Protein AF-A0A353M1A0-F1 (afdb_monomer_lite)

pLDDT: mean 77.19, std 12.09, range [38.5, 93.25]

Foldseek 3Di:
DDFFKWKWAQFQPVCVVVLQVVLCPDPFFDHWDDDPRMIITTGNDLVCNVVSLVVSVVQLQLKKKKKKFDFPPDDDPLVVLLVLLVVLQCPDDPSVVKDKDFPDDPVVQVVVVVVLVVLVVVLVVLVVQFKKKKFQFDPPADDDQQFWKAWPVRWIWGWHDDDPRITTTATQDDFDDLDLDWDKTWIFGDPDVPDGHHTTGIMTIHGVLSNLLVVLVVVLVVLVVLLVVLVVLLVVLVVVVVVLVVVVVVVVVVVVVVVVVVVVVVVVVVDDDDPPVVVVCVVCCVPVVCVVCVVPPPPDDDDDPPVVVPDDSVVVVVVSVVSNVVSVVSVVPPSVVVSVVSVVVSVPPDPAGSSRSNVSSVVSVCVNVRVPDTHDMIMMMIRRDDDDQVVSQVSSCVSVVPVRIHMDMDGSIDIDRDPVSVVVVVVVLVVLVVLLVVLLVVLLVQCLQPPLLVLLVVVVVVVPDDDDDDPVVVVVDVSLVVLLQVLLVSSLVSCVVSVRDNPPCDNVNSSVVSSVSSSVSSVCSCVSDNADPVQLVVCVVVVHDPVLCVLPRSQDCPTDHPVNVVSVVPDPD

Radius of gyration: 56.57 Å; chains: 1; bounding box: 126×67×177 Å

Structure (mmCIF, N/CA/C/O backbone):
data_AF-A0A353M1A0-F1
#
_entry.id   AF-A0A353M1A0-F1
#
loop_
_atom_site.group_PDB
_atom_site.id
_atom_site.type_symbol
_atom_site.label_atom_id
_atom_site.label_alt_id
_atom_site.label_comp_id
_atom_site.label_asym_id
_atom_site.label_entity_id
_atom_site.label_seq_id
_atom_site.pdbx_PDB_ins_code
_atom_site.Cartn_x
_atom_site.Cartn_y
_atom_site.Cartn_z
_atom_site.occupancy
_atom_site.B_iso_or_equiv
_atom_site.auth_seq_id
_atom_site.auth_comp_id
_atom_site.auth_asym_id
_atom_site.auth_atom_id
_atom_site.pdbx_PDB_model_num
ATOM 1 N N . MET A 1 1 ? 34.782 -4.642 -14.345 1.00 49.91 1 MET A N 1
ATOM 2 C CA . MET A 1 1 ? 33.938 -4.134 -15.448 1.00 49.91 1 MET A CA 1
ATOM 3 C C . MET A 1 1 ? 32.559 -4.703 -15.188 1.00 49.91 1 MET A C 1
ATOM 5 O O . MET A 1 1 ? 32.492 -5.899 -14.950 1.00 49.91 1 MET A O 1
ATOM 9 N N . VAL A 1 2 ? 31.526 -3.867 -15.071 1.00 56.06 2 VAL A N 1
ATOM 10 C CA . VAL A 1 2 ? 30.146 -4.353 -14.893 1.00 56.06 2 VAL A CA 1
ATOM 11 C C . VAL A 1 2 ? 29.643 -4.763 -16.269 1.00 56.06 2 VAL A C 1
ATOM 13 O O . VAL A 1 2 ? 29.896 -4.053 -17.241 1.00 56.06 2 VAL A O 1
ATOM 16 N N . GLU A 1 3 ? 29.033 -5.935 -16.363 1.00 68.94 3 GLU A N 1
ATOM 17 C CA . GLU A 1 3 ? 28.547 -6.470 -17.631 1.00 68.94 3 GLU A CA 1
ATOM 18 C C . GLU A 1 3 ? 27.252 -5.737 -18.027 1.00 68.94 3 GLU A C 1
ATOM 20 O O . GLU A 1 3 ? 26.422 -5.471 -17.155 1.00 68.94 3 GLU A O 1
ATOM 25 N N . PRO A 1 4 ? 27.089 -5.335 -19.300 1.00 78.75 4 PRO A N 1
ATOM 26 C CA . PRO A 1 4 ? 25.880 -4.656 -19.752 1.00 78.75 4 PRO A CA 1
ATOM 27 C C . PRO A 1 4 ? 24.677 -5.594 -19.614 1.00 78.75 4 PRO A C 1
ATOM 29 O O . PRO A 1 4 ? 24.791 -6.780 -19.918 1.00 78.75 4 PRO A O 1
ATOM 32 N N . SER A 1 5 ? 23.534 -5.081 -19.154 1.00 83.62 5 SER A N 1
ATOM 33 C CA . SER A 1 5 ? 22.357 -5.912 -18.887 1.00 83.62 5 SER A CA 1
ATOM 34 C C . SER A 1 5 ? 21.038 -5.243 -19.274 1.00 83.62 5 SER A C 1
ATOM 36 O O . SER A 1 5 ? 20.945 -4.015 -19.341 1.00 83.62 5 SER A O 1
ATOM 38 N N . VAL A 1 6 ? 20.027 -6.070 -19.535 1.00 86.50 6 VAL A N 1
ATOM 39 C CA . VAL A 1 6 ? 18.638 -5.683 -19.795 1.00 86.50 6 VAL A CA 1
ATOM 40 C C . VAL A 1 6 ? 17.769 -6.273 -18.688 1.00 86.50 6 VAL A C 1
ATOM 42 O O . VAL A 1 6 ? 17.839 -7.470 -18.410 1.00 86.50 6 VAL A O 1
ATOM 45 N N . LEU A 1 7 ? 16.958 -5.435 -18.041 1.00 87.56 7 LEU A N 1
ATOM 46 C CA . LEU A 1 7 ? 16.104 -5.847 -16.929 1.00 87.56 7 LEU A CA 1
ATOM 47 C C . LEU A 1 7 ? 14.665 -6.033 -17.408 1.00 87.56 7 LEU A C 1
ATOM 49 O O . LEU A 1 7 ? 14.013 -5.069 -17.814 1.00 87.56 7 LEU A O 1
ATOM 53 N N . ILE A 1 8 ? 14.144 -7.246 -17.265 1.00 89.25 8 ILE A N 1
ATOM 54 C CA . ILE A 1 8 ? 12.738 -7.574 -17.488 1.00 89.25 8 ILE A CA 1
ATOM 55 C C . ILE A 1 8 ? 12.043 -7.625 -16.131 1.00 89.25 8 ILE A C 1
ATOM 57 O O . ILE A 1 8 ? 12.383 -8.442 -15.273 1.00 89.25 8 ILE A O 1
ATOM 61 N N . ARG A 1 9 ? 11.077 -6.733 -15.927 1.00 86.38 9 ARG A N 1
ATOM 62 C CA . ARG A 1 9 ? 10.343 -6.599 -14.669 1.00 86.38 9 ARG A CA 1
ATOM 63 C C . ARG A 1 9 ? 9.032 -7.360 -14.693 1.00 86.38 9 ARG A C 1
ATOM 65 O O . ARG A 1 9 ? 8.355 -7.379 -15.720 1.00 86.38 9 ARG A O 1
ATOM 72 N N . GLY A 1 10 ? 8.658 -7.886 -13.527 1.00 82.56 10 GLY A N 1
ATOM 73 C CA . GLY A 1 10 ? 7.328 -8.454 -13.301 1.00 82.56 10 GLY A CA 1
ATOM 74 C C . GLY A 1 10 ? 7.040 -9.664 -14.185 1.00 82.56 10 GLY A C 1
ATOM 75 O O . GLY A 1 10 ? 5.944 -9.771 -14.720 1.00 82.56 10 GLY A O 1
ATOM 76 N N . VAL A 1 11 ? 8.031 -10.537 -14.372 1.00 85.81 11 VAL A N 1
ATOM 77 C CA . VAL A 1 11 ? 7.893 -11.727 -15.211 1.00 85.81 11 VAL A CA 1
ATOM 78 C C . VAL A 1 11 ? 6.953 -12.718 -14.538 1.00 85.81 11 VAL A C 1
ATOM 80 O O . VAL A 1 11 ? 7.208 -13.158 -13.412 1.00 85.81 11 VAL A O 1
ATOM 83 N N . HIS A 1 12 ? 5.883 -13.097 -15.236 1.00 84.81 12 HIS A N 1
ATOM 84 C CA . HIS A 1 12 ? 4.916 -14.048 -14.700 1.00 84.81 12 HIS A CA 1
ATOM 85 C C . HIS A 1 12 ? 5.577 -15.409 -14.386 1.00 84.81 12 HIS A C 1
ATOM 87 O O . HIS A 1 12 ? 6.318 -15.935 -15.224 1.00 84.81 12 HIS A O 1
ATOM 93 N N . PRO A 1 13 ? 5.321 -16.033 -13.217 1.00 82.56 13 PRO A N 1
ATOM 94 C CA . PRO A 1 13 ? 6.015 -17.258 -12.809 1.00 82.56 13 PRO A CA 1
ATOM 95 C C . PRO A 1 13 ? 5.879 -18.421 -13.798 1.00 82.56 13 PRO A C 1
ATOM 97 O O . PRO A 1 13 ? 6.822 -19.190 -13.963 1.00 82.56 13 PRO A O 1
ATOM 100 N N . SER A 1 14 ? 4.730 -18.529 -14.471 1.00 81.94 14 SER A N 1
ATOM 101 C CA . SER A 1 14 ? 4.386 -19.662 -15.343 1.00 81.94 14 SER A CA 1
ATOM 102 C C . SER A 1 14 ? 5.222 -19.779 -16.619 1.00 81.94 14 SER A C 1
ATOM 104 O O . SER A 1 14 ? 5.292 -20.862 -17.195 1.00 81.94 14 SER A O 1
ATOM 106 N N . VAL A 1 15 ? 5.819 -18.680 -17.078 1.00 85.25 15 VAL A N 1
ATOM 107 C CA . VAL A 1 15 ? 6.631 -18.620 -18.309 1.00 85.25 15 VAL A CA 1
ATOM 108 C C . VAL A 1 15 ? 8.088 -18.288 -18.034 1.00 85.25 15 VAL A C 1
ATOM 110 O O . VAL A 1 15 ? 8.886 -18.211 -18.956 1.00 85.25 15 VAL A O 1
ATOM 113 N N . ARG A 1 16 ? 8.447 -18.036 -16.773 1.00 87.56 16 ARG A N 1
ATOM 114 C CA . ARG A 1 16 ? 9.754 -17.484 -16.418 1.00 87.56 16 ARG A CA 1
ATOM 115 C C . ARG A 1 16 ? 10.903 -18.381 -16.870 1.00 87.56 16 ARG A C 1
ATOM 117 O O . ARG A 1 16 ? 11.903 -17.866 -17.356 1.00 87.56 16 ARG A O 1
ATOM 124 N N . ASP A 1 17 ? 10.755 -19.692 -16.704 1.00 87.06 17 ASP A N 1
ATOM 125 C CA . ASP A 1 17 ? 11.799 -20.651 -17.067 1.00 87.06 17 ASP A CA 1
ATOM 126 C C . ASP A 1 17 ? 11.888 -20.818 -18.595 1.00 87.06 17 ASP A C 1
ATOM 128 O O . ASP A 1 17 ? 12.982 -20.805 -19.143 1.00 87.06 17 ASP A O 1
ATOM 132 N N . GLU A 1 18 ? 10.747 -20.839 -19.294 1.00 86.81 18 GLU A N 1
ATOM 133 C CA . GLU A 1 18 ? 10.690 -20.883 -20.766 1.00 86.81 18 GLU A CA 1
ATOM 134 C C . GLU A 1 18 ? 11.275 -19.611 -21.402 1.00 86.81 18 GLU A C 1
ATOM 136 O O . GLU A 1 18 ? 12.078 -19.690 -22.328 1.00 86.81 18 GLU A O 1
ATOM 141 N N . LEU A 1 19 ? 10.932 -18.435 -20.864 1.00 88.81 19 LEU A N 1
ATOM 142 C CA . LEU A 1 19 ? 11.514 -17.161 -21.281 1.00 88.81 19 LEU A CA 1
ATOM 143 C C . LEU A 1 19 ? 13.014 -17.119 -21.012 1.00 88.81 19 LEU A C 1
ATOM 145 O O . LEU A 1 19 ? 13.755 -16.632 -21.854 1.00 88.81 19 LEU A O 1
ATOM 149 N N . ARG A 1 20 ? 13.481 -17.617 -19.861 1.00 89.81 20 ARG A N 1
ATOM 150 C CA . ARG A 1 20 ? 14.917 -17.675 -19.567 1.00 89.81 20 ARG A CA 1
ATOM 151 C C . ARG A 1 20 ? 15.647 -18.488 -20.635 1.00 89.81 20 ARG A C 1
ATOM 153 O O . ARG A 1 20 ? 16.623 -17.989 -21.182 1.00 89.81 20 ARG A O 1
ATOM 160 N N . ASP A 1 21 ? 15.155 -19.684 -20.939 1.00 89.94 21 ASP A N 1
ATOM 161 C CA . ASP A 1 21 ? 15.798 -20.582 -21.898 1.00 89.94 21 ASP A CA 1
ATOM 162 C C . ASP A 1 21 ? 15.797 -19.968 -23.318 1.00 89.94 21 ASP A C 1
ATOM 164 O O . ASP A 1 21 ? 16.830 -19.953 -23.981 1.00 89.94 21 ASP A O 1
ATOM 168 N N . GLN A 1 22 ? 14.692 -19.344 -23.752 1.00 88.75 22 GLN A N 1
ATOM 169 C CA . GLN A 1 22 ? 14.620 -18.634 -25.044 1.00 88.75 22 GLN A CA 1
ATOM 170 C C . GLN A 1 22 ? 15.543 -17.413 -25.120 1.00 88.75 22 GLN A C 1
ATOM 172 O O . GLN A 1 22 ? 16.134 -17.133 -26.161 1.00 88.75 22 GLN A O 1
ATOM 177 N N . LEU A 1 23 ? 15.671 -16.669 -24.022 1.00 90.81 23 LEU A N 1
ATOM 178 C CA . LEU A 1 23 ? 16.545 -15.501 -23.952 1.00 90.81 23 LEU A CA 1
ATOM 179 C C . LEU A 1 23 ? 18.028 -15.892 -23.937 1.00 90.81 23 LEU A C 1
ATOM 181 O O . LEU A 1 23 ? 18.850 -15.129 -24.439 1.00 90.81 23 LEU A O 1
ATOM 185 N N . GLU A 1 24 ? 18.382 -17.062 -23.399 1.00 90.19 24 GLU A N 1
ATOM 186 C CA . GLU A 1 24 ? 19.751 -17.596 -23.440 1.00 90.19 24 GLU A CA 1
ATOM 187 C C . GLU A 1 24 ? 20.179 -18.060 -24.842 1.00 90.19 24 GLU A C 1
ATOM 189 O O . GLU A 1 24 ? 21.373 -18.058 -25.138 1.00 90.19 24 GLU A O 1
ATOM 194 N N . GLU A 1 25 ? 19.236 -18.401 -25.726 1.00 90.50 25 GLU A N 1
ATOM 195 C CA . GLU A 1 25 ? 19.517 -18.787 -27.119 1.00 90.50 25 GLU A CA 1
ATOM 196 C C . GLU A 1 25 ? 19.836 -17.596 -28.046 1.00 90.50 25 GLU A C 1
ATOM 198 O O . GLU A 1 25 ? 20.303 -17.789 -29.174 1.00 90.50 25 GLU A O 1
ATOM 203 N N . LEU A 1 26 ? 19.615 -16.357 -27.595 1.00 88.12 26 LEU A N 1
ATOM 204 C CA . LEU A 1 26 ? 19.901 -15.155 -28.380 1.00 88.12 26 LEU A CA 1
ATOM 205 C C . LEU A 1 26 ? 21.412 -14.982 -28.619 1.00 88.12 26 LEU A C 1
ATOM 207 O O . LEU A 1 26 ? 22.223 -15.057 -27.699 1.00 88.12 26 LEU A O 1
ATOM 211 N N . ALA A 1 27 ? 21.789 -14.659 -29.863 1.00 76.88 27 ALA A N 1
ATOM 212 C CA . ALA A 1 27 ? 23.180 -14.656 -30.341 1.00 76.88 27 ALA A CA 1
ATOM 213 C C . ALA A 1 27 ? 24.133 -13.673 -29.620 1.00 76.88 27 ALA A C 1
ATOM 215 O O . ALA A 1 27 ? 25.351 -13.798 -29.754 1.00 76.88 27 ALA A O 1
ATOM 216 N N . ASP A 1 28 ? 23.597 -12.730 -28.840 1.00 84.75 28 ASP A N 1
ATOM 217 C CA . ASP A 1 28 ? 24.345 -11.690 -28.124 1.00 84.75 28 ASP A CA 1
ATOM 218 C C . ASP A 1 28 ? 24.137 -11.717 -26.595 1.00 84.75 28 ASP A C 1
ATOM 220 O O . ASP A 1 28 ? 24.644 -10.845 -25.873 1.00 84.75 28 ASP A O 1
ATOM 224 N N . VAL A 1 29 ? 23.427 -12.726 -26.080 1.00 87.56 29 VAL A N 1
ATOM 225 C CA . VAL A 1 29 ? 23.203 -12.939 -24.645 1.00 87.56 29 VAL A CA 1
ATOM 226 C C . VAL A 1 29 ? 24.269 -13.873 -24.083 1.00 87.56 29 VAL A C 1
ATOM 228 O O . VAL A 1 29 ? 24.663 -14.862 -24.694 1.00 87.56 29 VAL A O 1
ATOM 231 N N . ARG A 1 30 ? 24.792 -13.526 -22.906 1.00 86.75 30 ARG A N 1
ATOM 232 C CA . ARG A 1 30 ? 25.848 -14.280 -22.227 1.00 86.75 30 ARG A CA 1
ATOM 233 C C . ARG A 1 30 ? 25.267 -15.304 -21.250 1.00 86.75 30 ARG A C 1
ATOM 235 O O . ARG A 1 30 ? 25.748 -16.429 -21.202 1.00 86.75 30 ARG A O 1
ATOM 242 N N . PHE A 1 31 ? 24.287 -14.881 -20.455 1.00 88.56 31 PHE A N 1
ATOM 243 C CA . PHE A 1 31 ? 23.479 -15.705 -19.550 1.00 88.56 31 PHE A CA 1
ATOM 244 C C . PHE A 1 31 ? 22.303 -14.872 -19.016 1.00 88.56 31 PHE A C 1
ATOM 246 O O . PHE A 1 31 ? 22.341 -13.635 -19.064 1.00 88.56 31 PHE A O 1
ATOM 253 N N . VAL A 1 32 ? 21.275 -15.530 -18.476 1.00 90.69 32 VAL A N 1
ATOM 254 C CA . VAL A 1 32 ? 20.107 -14.866 -17.880 1.00 90.69 32 VAL A CA 1
ATOM 255 C C . VAL A 1 32 ? 19.992 -15.238 -16.402 1.00 90.69 32 VAL A C 1
ATOM 257 O O . VAL A 1 32 ? 20.025 -16.406 -16.026 1.00 90.69 32 VAL A O 1
ATOM 260 N N . VAL A 1 33 ? 19.852 -14.237 -15.531 1.00 89.25 33 VAL A N 1
ATOM 261 C CA . VAL A 1 33 ? 19.758 -14.431 -14.077 1.00 89.25 33 VAL A CA 1
ATOM 262 C C . VAL A 1 33 ? 18.359 -14.112 -13.582 1.00 89.25 33 VAL A C 1
ATOM 264 O O . VAL A 1 33 ? 17.766 -13.097 -13.943 1.00 89.25 33 VAL A O 1
ATOM 267 N N . LYS A 1 34 ? 17.850 -14.961 -12.691 1.00 88.25 34 LYS A N 1
ATOM 268 C CA . LYS A 1 34 ? 16.626 -14.697 -11.939 1.00 88.25 34 LYS A CA 1
ATOM 269 C C . LYS A 1 34 ? 16.920 -13.799 -10.739 1.00 88.25 34 LYS A C 1
ATOM 271 O O . LYS A 1 34 ? 17.730 -14.161 -9.888 1.00 88.25 34 LYS A O 1
ATOM 276 N N . ASP A 1 35 ? 16.182 -12.699 -10.633 1.00 83.06 35 ASP A N 1
ATOM 277 C CA . ASP A 1 35 ? 16.190 -11.793 -9.483 1.00 83.06 35 ASP A CA 1
ATOM 278 C C . ASP A 1 35 ? 14.755 -11.594 -8.964 1.00 83.06 35 ASP A C 1
ATOM 280 O O . ASP A 1 35 ? 14.015 -10.713 -9.403 1.00 83.06 35 ASP A O 1
ATOM 284 N N . GLY A 1 36 ? 14.311 -12.491 -8.076 1.00 84.25 36 GLY A N 1
ATOM 285 C CA . GLY A 1 36 ? 12.938 -12.501 -7.560 1.00 84.25 36 GLY A CA 1
ATOM 286 C C . GLY A 1 36 ? 11.887 -12.717 -8.660 1.00 84.25 36 GLY A C 1
ATOM 287 O O . GLY A 1 36 ? 11.790 -13.812 -9.229 1.00 84.25 36 GLY A O 1
ATOM 288 N N . VAL A 1 37 ? 11.090 -11.674 -8.927 1.00 82.44 37 VAL A N 1
ATOM 289 C CA . VAL A 1 37 ? 10.057 -11.616 -9.989 1.00 82.44 37 VAL A CA 1
ATOM 290 C C . VAL A 1 37 ? 10.635 -11.096 -11.318 1.00 82.44 37 VAL A C 1
ATOM 292 O O . VAL A 1 37 ? 9.947 -11.048 -12.331 1.00 82.44 37 VAL A O 1
ATOM 295 N N . ASN A 1 38 ? 11.906 -10.700 -11.340 1.00 87.44 38 ASN A N 1
ATOM 296 C CA . ASN A 1 38 ? 12.555 -10.106 -12.501 1.00 87.44 38 ASN A CA 1
ATOM 297 C C . ASN A 1 38 ? 13.529 -11.091 -13.163 1.00 87.44 38 ASN A C 1
ATOM 299 O O . ASN A 1 38 ? 14.049 -12.013 -12.525 1.00 87.44 38 ASN A O 1
ATOM 303 N N . LEU A 1 39 ? 13.808 -10.854 -14.443 1.00 88.81 39 LEU A N 1
ATOM 304 C CA . LEU A 1 39 ? 14.890 -11.499 -15.183 1.00 88.81 39 LEU A CA 1
ATOM 305 C C . LEU A 1 39 ? 15.912 -10.445 -15.608 1.00 88.81 39 LEU A C 1
ATOM 307 O O . LEU A 1 39 ? 15.554 -9.389 -16.128 1.00 88.81 39 LEU A O 1
ATOM 311 N N . VAL A 1 40 ? 17.187 -10.740 -15.386 1.00 89.06 40 VAL A N 1
ATOM 312 C CA . VAL A 1 40 ? 18.315 -9.903 -15.797 1.00 89.06 40 VAL A CA 1
ATOM 313 C C . VAL A 1 40 ? 19.045 -10.619 -16.921 1.00 89.06 40 VAL A C 1
ATOM 315 O O . VAL A 1 40 ? 19.671 -11.654 -16.703 1.00 89.06 40 VAL A O 1
ATOM 318 N N . VAL A 1 41 ? 18.963 -10.068 -18.126 1.00 89.19 41 VAL A N 1
ATOM 319 C CA . VAL A 1 41 ? 19.627 -10.594 -19.320 1.00 89.19 41 VAL A CA 1
ATOM 320 C C . VAL A 1 41 ? 20.985 -9.920 -19.443 1.00 89.19 41 VAL A C 1
ATOM 322 O O . VAL A 1 41 ? 21.057 -8.706 -19.629 1.00 89.19 41 VAL A O 1
ATOM 325 N N . VAL A 1 42 ? 22.071 -10.682 -19.323 1.00 88.00 42 VAL A N 1
ATOM 326 C CA . VAL A 1 42 ? 23.432 -10.145 -19.422 1.00 88.00 42 VAL A CA 1
ATOM 327 C C . VAL A 1 42 ? 23.924 -10.242 -20.861 1.00 88.00 42 VAL A C 1
ATOM 329 O O . VAL A 1 42 ? 23.885 -11.306 -21.471 1.00 88.00 42 VAL A O 1
ATOM 332 N N . VAL A 1 43 ? 24.408 -9.129 -21.407 1.00 87.25 43 VAL A N 1
ATOM 333 C CA . VAL A 1 43 ? 24.740 -8.968 -22.827 1.00 87.25 43 VAL A CA 1
ATOM 334 C C . VAL A 1 43 ? 26.253 -9.061 -23.056 1.00 87.25 43 VAL A C 1
ATOM 336 O O . VAL A 1 43 ? 27.071 -8.661 -22.223 1.00 87.25 43 VAL A O 1
ATOM 339 N N . GLY A 1 44 ? 26.655 -9.584 -24.218 1.00 80.06 44 GLY A N 1
ATOM 340 C CA . GLY A 1 44 ? 28.057 -9.734 -24.616 1.00 80.06 44 GLY A CA 1
ATOM 341 C C . GLY A 1 44 ? 28.834 -8.414 -24.696 1.00 80.06 44 GLY A C 1
ATOM 342 O O . GLY A 1 44 ? 30.004 -8.376 -24.299 1.00 80.06 44 GLY A O 1
ATOM 343 N N . GLY A 1 45 ? 28.184 -7.330 -25.135 1.00 78.12 45 GLY A N 1
ATOM 344 C CA . GLY A 1 45 ? 28.779 -6.001 -25.280 1.00 78.12 45 GLY A CA 1
ATOM 345 C C . GLY A 1 45 ? 27.755 -4.861 -25.265 1.00 78.12 45 GLY A C 1
ATOM 346 O O . GLY A 1 45 ? 26.583 -5.050 -25.569 1.00 78.12 45 GLY A O 1
ATOM 347 N N . GLU A 1 46 ? 28.212 -3.657 -24.914 1.00 72.69 46 GLU A N 1
ATOM 348 C CA . GLU A 1 46 ? 27.358 -2.465 -24.750 1.00 72.69 46 GLU A CA 1
ATOM 349 C C . GLU A 1 46 ? 26.631 -2.061 -26.040 1.00 72.69 46 GLU A C 1
ATOM 351 O O . GLU A 1 46 ? 25.492 -1.606 -25.993 1.00 72.69 46 GLU A O 1
ATOM 356 N N . ASP A 1 47 ? 27.278 -2.243 -27.193 1.00 74.56 47 ASP A N 1
ATOM 357 C CA . ASP A 1 47 ? 26.729 -1.831 -28.489 1.00 74.56 47 ASP A CA 1
ATOM 358 C C . ASP A 1 47 ? 25.548 -2.726 -28.925 1.00 74.56 47 ASP A C 1
ATOM 360 O O . ASP A 1 47 ? 24.744 -2.318 -29.763 1.00 74.56 47 ASP A O 1
ATOM 364 N N . MET A 1 48 ? 25.403 -3.906 -28.304 1.00 78.81 48 MET A N 1
ATOM 365 C CA . MET A 1 48 ? 24.339 -4.876 -28.582 1.00 78.81 48 MET A CA 1
ATOM 366 C C . MET A 1 48 ? 23.124 -4.733 -27.661 1.00 78.81 48 MET A C 1
ATOM 368 O O . MET A 1 48 ? 22.090 -5.328 -27.938 1.00 78.81 48 MET A O 1
ATOM 372 N N . VAL A 1 49 ? 23.193 -3.917 -26.600 1.00 80.44 49 VAL A N 1
ATOM 373 C CA . VAL A 1 49 ? 22.090 -3.766 -25.627 1.00 80.44 49 VAL A CA 1
ATOM 374 C C . VAL A 1 49 ? 20.791 -3.355 -26.316 1.00 80.44 49 VAL A C 1
ATOM 376 O O . VAL A 1 49 ? 19.746 -3.914 -26.028 1.00 80.44 49 VAL A O 1
ATOM 379 N N . ASN A 1 50 ? 20.843 -2.428 -27.275 1.00 80.31 50 ASN A N 1
ATOM 380 C CA . ASN A 1 50 ? 19.642 -1.990 -27.993 1.00 80.31 50 ASN A CA 1
ATOM 381 C C . ASN A 1 50 ? 19.068 -3.058 -28.933 1.00 80.31 50 ASN A C 1
ATOM 383 O O . ASN A 1 50 ? 17.867 -3.043 -29.183 1.00 80.31 50 ASN A O 1
ATOM 387 N N . ALA A 1 51 ? 19.917 -3.924 -29.493 1.00 84.12 51 ALA A N 1
ATOM 388 C CA . ALA A 1 51 ? 19.467 -5.035 -30.326 1.00 84.12 51 ALA A CA 1
ATOM 389 C C . ALA A 1 51 ? 18.793 -6.088 -29.440 1.00 84.12 51 ALA A C 1
ATOM 391 O O . ALA A 1 51 ? 17.613 -6.359 -29.622 1.00 84.12 51 ALA A O 1
ATOM 392 N N . VAL A 1 52 ? 19.479 -6.517 -28.376 1.00 86.56 52 VAL A N 1
ATOM 393 C CA . VAL A 1 52 ? 18.950 -7.483 -27.406 1.00 86.56 52 VAL A CA 1
ATOM 394 C C . VAL A 1 52 ? 17.669 -6.980 -26.739 1.00 86.56 52 VAL A C 1
ATOM 396 O O . VAL A 1 52 ? 16.733 -7.749 -26.597 1.00 86.56 52 VAL A O 1
ATOM 399 N N . THR A 1 53 ? 17.564 -5.698 -26.375 1.00 86.12 53 THR A N 1
ATOM 400 C CA . THR A 1 53 ? 16.316 -5.122 -25.837 1.00 86.12 53 THR A CA 1
ATOM 401 C C . THR A 1 53 ? 15.147 -5.300 -26.805 1.00 86.12 53 THR A C 1
ATOM 403 O O . THR A 1 53 ? 14.061 -5.665 -26.368 1.00 86.12 53 THR A O 1
ATOM 406 N N . LYS A 1 54 ? 15.356 -5.082 -28.110 1.00 86.12 54 LYS A N 1
ATOM 407 C CA . LYS A 1 54 ? 14.305 -5.278 -29.118 1.00 86.12 54 LYS A CA 1
ATOM 408 C C . LYS A 1 54 ? 13.954 -6.748 -29.299 1.00 86.12 54 LYS A C 1
ATOM 410 O O . LYS A 1 54 ? 12.775 -7.064 -29.375 1.00 86.12 54 LYS A O 1
ATOM 415 N N . ASP A 1 55 ? 14.955 -7.621 -29.318 1.00 88.25 55 ASP A N 1
ATOM 416 C CA . ASP A 1 55 ? 14.742 -9.065 -29.439 1.00 88.25 55 ASP A CA 1
ATOM 417 C C . ASP A 1 55 ? 13.967 -9.599 -28.220 1.00 88.25 55 ASP A C 1
ATOM 419 O O . ASP A 1 55 ? 13.019 -10.370 -28.355 1.00 88.25 55 ASP A O 1
ATOM 423 N N . VAL A 1 56 ? 14.303 -9.117 -27.017 1.00 88.62 56 VAL A N 1
ATOM 424 C CA . VAL A 1 56 ? 13.576 -9.406 -25.772 1.00 88.62 56 VAL A CA 1
ATOM 425 C C . VAL A 1 56 ? 12.136 -8.885 -25.846 1.00 88.62 56 VAL A C 1
ATOM 427 O O . VAL A 1 56 ? 11.213 -9.600 -25.464 1.00 88.62 56 VAL A O 1
ATOM 430 N N . GLU A 1 57 ? 11.919 -7.655 -26.323 1.00 88.38 57 GLU A N 1
ATOM 431 C CA . GLU A 1 57 ? 10.573 -7.094 -26.512 1.00 88.38 57 GLU A CA 1
ATOM 432 C C . GLU A 1 57 ? 9.745 -7.922 -27.504 1.00 88.38 57 GLU A C 1
ATOM 434 O O . GLU A 1 57 ? 8.570 -8.179 -27.245 1.00 88.38 57 GLU A O 1
ATOM 439 N N . GLU A 1 58 ? 10.346 -8.374 -28.605 1.00 87.75 58 GLU A N 1
ATOM 440 C CA . GLU A 1 58 ? 9.687 -9.209 -29.611 1.00 87.75 58 GLU A CA 1
ATOM 441 C C . GLU A 1 58 ? 9.300 -10.581 -29.047 1.00 87.75 58 GLU A C 1
ATOM 443 O O . GLU A 1 58 ? 8.180 -11.039 -29.277 1.00 87.75 58 GLU A O 1
ATOM 448 N N . ILE A 1 59 ? 10.169 -11.206 -28.244 1.00 87.88 59 ILE A N 1
ATOM 449 C CA . ILE A 1 59 ? 9.852 -12.454 -27.534 1.00 87.88 59 ILE A CA 1
ATOM 450 C C . ILE A 1 59 ? 8.703 -12.226 -26.547 1.00 87.88 59 ILE A C 1
ATOM 452 O O . ILE A 1 59 ? 7.736 -12.984 -26.544 1.00 87.88 59 ILE A O 1
ATOM 456 N N . LEU A 1 60 ? 8.755 -11.167 -25.734 1.00 87.62 60 LEU A N 1
ATOM 457 C CA . LEU A 1 60 ? 7.708 -10.881 -24.746 1.00 87.62 60 LEU A CA 1
ATOM 458 C C . LEU A 1 60 ? 6.352 -10.576 -25.390 1.00 87.62 60 LEU A C 1
ATOM 460 O O . LEU A 1 60 ? 5.328 -10.951 -24.827 1.00 87.62 60 LEU A O 1
ATOM 464 N N . GLN A 1 61 ? 6.322 -9.951 -26.571 1.00 84.50 61 GLN A N 1
ATOM 465 C CA . GLN A 1 61 ? 5.083 -9.694 -27.318 1.00 84.50 61 GLN A CA 1
ATOM 466 C C . GLN A 1 61 ? 4.364 -10.972 -27.764 1.00 84.50 61 GLN A C 1
ATOM 468 O O . GLN A 1 61 ? 3.163 -10.928 -28.034 1.00 84.50 61 GLN A O 1
ATOM 473 N N . GLN A 1 62 ? 5.065 -12.106 -27.827 1.00 85.00 62 GLN A N 1
ATOM 474 C CA . GLN A 1 62 ? 4.455 -13.394 -28.159 1.00 85.00 62 GLN A CA 1
ATOM 475 C C . GLN A 1 62 ? 3.631 -13.965 -27.005 1.00 85.00 62 GLN A C 1
ATOM 477 O O . GLN A 1 62 ? 2.796 -14.832 -27.253 1.00 85.00 62 GLN A O 1
ATOM 482 N N . TYR A 1 63 ? 3.844 -13.487 -25.773 1.00 86.06 63 TYR A N 1
ATOM 483 C CA . TYR A 1 63 ? 3.164 -13.976 -24.580 1.00 86.06 63 TYR A CA 1
ATOM 484 C C . TYR A 1 63 ? 2.238 -12.913 -23.990 1.00 86.06 63 TYR A C 1
ATOM 486 O O . TYR A 1 63 ? 2.655 -11.815 -23.617 1.00 86.06 63 TYR A O 1
ATOM 494 N N . GLN A 1 64 ? 0.971 -13.275 -23.831 1.00 85.25 64 GLN A N 1
ATOM 495 C CA . GLN A 1 64 ? -0.041 -12.442 -23.192 1.00 85.25 64 GLN A CA 1
ATOM 496 C C . GLN A 1 64 ? -0.776 -13.242 -22.122 1.00 85.25 64 GLN A C 1
ATOM 498 O O . GLN A 1 64 ? -0.978 -14.449 -22.261 1.00 85.25 64 GLN A O 1
ATOM 503 N N . ILE A 1 65 ? -1.180 -12.570 -21.049 1.00 85.69 65 ILE A N 1
ATOM 504 C CA . ILE A 1 65 ? -2.065 -13.140 -20.032 1.00 85.69 65 ILE A CA 1
ATOM 505 C C . ILE A 1 65 ? -3.450 -12.566 -20.265 1.00 85.69 65 ILE A C 1
ATOM 507 O O . ILE A 1 65 ? -3.620 -11.351 -20.348 1.00 85.69 65 ILE A O 1
ATOM 511 N N . VAL A 1 66 ? -4.429 -13.455 -20.365 1.00 86.38 66 VAL A N 1
ATOM 512 C CA . VAL A 1 66 ? -5.847 -13.119 -20.393 1.00 86.38 66 VAL A CA 1
ATOM 513 C C . VAL A 1 66 ? -6.415 -13.428 -19.020 1.00 86.38 66 VAL A C 1
ATOM 515 O O . VAL A 1 66 ? -6.460 -14.587 -18.610 1.00 86.38 66 VAL A O 1
ATOM 518 N N . GLU A 1 67 ? -6.830 -12.393 -18.301 1.00 85.19 67 GLU A N 1
ATOM 519 C CA . GLU A 1 67 ? -7.516 -12.525 -17.023 1.00 85.19 67 GLU A CA 1
ATOM 520 C C . GLU A 1 67 ? -9.026 -12.471 -17.244 1.00 85.19 67 GLU A C 1
ATOM 522 O O . GLU A 1 67 ? -9.561 -11.437 -17.635 1.00 85.19 67 GLU A O 1
ATOM 527 N N . LEU A 1 68 ? -9.715 -13.570 -16.965 1.00 84.81 68 LEU A N 1
ATOM 528 C CA . LEU A 1 68 ? -11.167 -13.630 -16.834 1.00 84.81 68 LEU A CA 1
ATOM 529 C C . LEU A 1 68 ? -11.513 -13.234 -15.402 1.00 84.81 68 LEU A C 1
ATOM 531 O O . LEU A 1 68 ? -11.066 -13.897 -14.468 1.00 84.81 68 LEU A O 1
ATOM 535 N N . ARG A 1 69 ? -12.278 -12.162 -15.218 1.00 79.44 69 ARG A N 1
ATOM 536 C CA . ARG A 1 69 ? -12.681 -11.670 -13.897 1.00 79.44 69 ARG A CA 1
ATOM 537 C C . ARG A 1 69 ? -14.171 -11.849 -13.692 1.00 79.44 69 ARG A C 1
ATOM 539 O O . ARG A 1 69 ? -14.969 -11.361 -14.495 1.00 79.44 69 ARG A O 1
ATOM 546 N N . PHE A 1 70 ? -14.521 -12.508 -12.597 1.00 76.38 70 PHE A N 1
ATOM 547 C CA . PHE A 1 70 ? -15.898 -12.743 -12.202 1.00 76.38 70 PHE A CA 1
ATOM 548 C C . PHE A 1 70 ? -16.341 -11.691 -11.174 1.00 76.38 70 PHE A C 1
ATOM 550 O O . PHE A 1 70 ? -15.538 -11.248 -10.345 1.00 76.38 70 PHE A O 1
ATOM 557 N N . PRO A 1 71 ? -17.604 -11.238 -11.231 1.00 66.81 71 PRO A N 1
ATOM 558 C CA . PRO A 1 71 ? -18.160 -10.398 -10.178 1.00 66.81 71 PRO A CA 1
ATOM 559 C C . PRO A 1 71 ? -18.259 -11.182 -8.861 1.00 66.81 71 PRO A C 1
ATOM 561 O O . PRO A 1 71 ? -18.398 -12.404 -8.855 1.00 66.81 71 PRO A O 1
ATOM 564 N N . MET A 1 72 ? -18.202 -10.469 -7.737 1.00 62.47 72 MET A N 1
ATOM 565 C CA . MET A 1 72 ? -18.324 -11.064 -6.401 1.00 62.47 72 MET A CA 1
ATOM 566 C C . MET A 1 72 ? -19.663 -11.798 -6.211 1.00 62.47 72 MET A C 1
ATOM 568 O O . MET A 1 72 ? -20.696 -11.361 -6.720 1.00 62.47 72 MET A O 1
ATOM 572 N N . GLY A 1 73 ? -19.641 -12.899 -5.451 1.00 58.19 73 GLY A N 1
ATOM 573 C CA . GLY A 1 73 ? -20.808 -13.752 -5.178 1.00 58.19 73 GLY A CA 1
ATOM 574 C C . GLY A 1 73 ? -20.989 -14.922 -6.151 1.00 58.19 73 GLY A C 1
ATOM 575 O O . GLY A 1 73 ? -21.869 -15.754 -5.944 1.00 58.19 73 GLY A O 1
ATOM 576 N N . PHE A 1 74 ? -20.152 -15.005 -7.186 1.00 62.22 74 PHE A N 1
ATOM 577 C CA . PHE A 1 74 ? -20.023 -16.183 -8.034 1.00 62.22 74 PHE A CA 1
ATOM 578 C C . PHE A 1 74 ? -18.814 -16.978 -7.551 1.00 62.22 74 PHE A C 1
ATOM 580 O O . PHE A 1 74 ? -17.682 -16.580 -7.805 1.00 62.22 74 PHE A O 1
ATOM 587 N N . GLU A 1 75 ? -19.070 -18.066 -6.832 1.00 63.88 75 GLU A N 1
ATOM 588 C CA . GLU A 1 75 ? -18.057 -19.079 -6.537 1.00 63.88 75 GLU A CA 1
ATOM 589 C C . GLU A 1 75 ? -17.876 -19.910 -7.808 1.00 63.88 75 GLU A C 1
ATOM 591 O O . GLU A 1 75 ? -18.836 -20.495 -8.328 1.00 63.88 75 GLU A O 1
ATOM 596 N N . VAL A 1 76 ? -16.676 -19.877 -8.375 1.00 70.69 76 VAL A N 1
ATOM 597 C CA . VAL A 1 76 ? -16.366 -20.520 -9.642 1.00 70.69 76 VAL A CA 1
ATOM 598 C C . VAL A 1 76 ? -15.228 -21.501 -9.411 1.00 70.69 76 VAL A C 1
ATOM 600 O O . VAL A 1 76 ? -14.175 -21.184 -8.871 1.00 70.69 76 VAL A O 1
ATOM 603 N N . ASP A 1 77 ? -15.390 -22.732 -9.889 1.00 77.81 77 ASP A N 1
ATOM 604 C CA . ASP A 1 77 ? -14.236 -23.619 -9.971 1.00 77.81 77 ASP A CA 1
ATOM 605 C C . ASP A 1 77 ? -13.271 -23.054 -11.028 1.00 77.81 77 ASP A C 1
ATOM 607 O O . ASP A 1 77 ? -13.451 -23.211 -12.241 1.00 77.81 77 ASP A O 1
ATOM 611 N N . THR A 1 78 ? -12.255 -22.331 -10.552 1.00 77.50 78 THR A N 1
ATOM 612 C CA . THR A 1 78 ? -11.248 -21.666 -11.386 1.00 77.50 78 THR A CA 1
ATOM 613 C C . THR A 1 78 ? -10.463 -22.650 -12.259 1.00 77.50 78 THR A C 1
ATOM 615 O O . THR A 1 78 ? -9.971 -22.266 -13.329 1.00 77.50 78 THR A O 1
ATOM 618 N N . GLN A 1 79 ? -10.372 -23.926 -11.862 1.00 79.19 79 GLN A N 1
ATOM 619 C CA . GLN A 1 79 ? -9.773 -24.974 -12.685 1.00 79.19 79 GLN A CA 1
ATOM 620 C C . GLN A 1 79 ? -10.733 -25.393 -13.796 1.00 79.19 79 GLN A C 1
ATOM 622 O O . GLN A 1 79 ? -10.352 -25.338 -14.968 1.00 79.19 79 GLN A O 1
ATOM 627 N N . GLU A 1 80 ? -11.982 -25.729 -13.460 1.00 82.69 80 GLU A N 1
ATOM 628 C CA . GLU A 1 80 ? -12.992 -26.165 -14.434 1.00 82.69 80 GLU A CA 1
ATOM 629 C C . GLU A 1 80 ? -13.282 -25.074 -15.478 1.00 82.69 80 GLU A C 1
ATOM 631 O O . GLU A 1 80 ? -13.318 -25.330 -16.687 1.00 82.69 80 GLU A O 1
ATOM 636 N N . VAL A 1 81 ? -13.452 -23.828 -15.034 1.00 84.06 81 VAL A N 1
ATOM 637 C CA . VAL A 1 81 ? -13.696 -22.692 -15.929 1.00 84.06 81 VAL A CA 1
ATOM 638 C C . VAL A 1 81 ? -12.463 -22.344 -16.748 1.00 84.06 81 VAL A C 1
ATOM 640 O O . VAL A 1 81 ? -12.594 -22.031 -17.934 1.00 84.06 81 VAL A O 1
ATOM 643 N N . GLY A 1 82 ? -11.265 -22.485 -16.180 1.00 83.12 82 GLY A N 1
ATOM 644 C CA . GLY A 1 82 ? -10.028 -22.383 -16.944 1.00 83.12 82 GLY A CA 1
ATOM 645 C C . GLY A 1 82 ? -9.929 -23.436 -18.050 1.00 83.12 82 GLY A C 1
ATOM 646 O O . GLY A 1 82 ? -9.578 -23.100 -19.180 1.00 83.12 82 GLY A O 1
ATOM 647 N N . GLU A 1 83 ? -10.293 -24.691 -17.783 1.00 84.38 83 GLU A N 1
ATOM 648 C CA . GLU A 1 83 ? -10.302 -25.755 -18.795 1.00 84.38 83 GLU A CA 1
ATOM 649 C C . GLU A 1 83 ? -11.341 -25.518 -19.896 1.00 84.38 83 GLU A C 1
ATOM 651 O O . GLU A 1 83 ? -11.023 -25.660 -21.083 1.00 84.38 83 GLU A O 1
ATOM 656 N N . LYS A 1 84 ? -12.557 -25.089 -19.533 1.00 84.62 84 LYS A N 1
ATOM 657 C CA . LYS A 1 84 ? -13.597 -24.701 -20.502 1.00 84.62 84 LYS A CA 1
ATOM 658 C C . LYS A 1 84 ? -13.134 -23.539 -21.376 1.00 84.62 84 LYS A C 1
ATOM 660 O O . LYS A 1 84 ? -13.252 -23.604 -22.600 1.00 84.62 84 LYS A O 1
ATOM 665 N N . ALA A 1 85 ? -12.535 -22.512 -20.778 1.00 84.38 85 ALA A N 1
ATOM 666 C CA . ALA A 1 85 ? -11.998 -21.374 -21.512 1.00 84.38 85 ALA A CA 1
ATOM 667 C C . ALA A 1 85 ? -10.861 -21.779 -22.469 1.00 84.38 85 ALA A C 1
ATOM 669 O O . ALA A 1 85 ? -10.820 -21.326 -23.616 1.00 84.38 85 ALA A O 1
ATOM 670 N N . LEU A 1 86 ? -9.982 -22.701 -22.060 1.00 83.62 86 LEU A N 1
ATOM 671 C CA . LEU A 1 86 ? -8.967 -23.280 -22.947 1.00 83.62 86 LEU A CA 1
ATOM 672 C C . LEU A 1 86 ? -9.581 -24.080 -24.102 1.00 83.62 86 LEU A C 1
ATOM 674 O O . LEU A 1 86 ? -9.080 -24.008 -25.226 1.00 83.62 86 LEU A O 1
ATOM 678 N N . ALA A 1 87 ? -10.646 -24.846 -23.855 1.00 83.38 87 ALA A N 1
ATOM 679 C CA . ALA A 1 87 ? -11.344 -25.594 -24.898 1.00 83.38 87 ALA A CA 1
ATOM 680 C C . ALA A 1 87 ? -11.960 -24.653 -25.948 1.00 83.38 87 ALA A C 1
ATOM 682 O O . ALA A 1 87 ? -11.801 -24.890 -27.148 1.00 83.38 87 ALA A O 1
ATOM 683 N N . ILE A 1 88 ? -12.561 -23.543 -25.505 1.00 82.12 88 ILE A N 1
ATOM 684 C CA . ILE A 1 88 ? -13.094 -22.487 -26.377 1.00 82.12 88 ILE A CA 1
ATOM 685 C C . ILE A 1 88 ? -11.974 -21.911 -27.256 1.00 82.12 88 ILE A C 1
ATOM 687 O O . ILE A 1 88 ? -12.107 -21.894 -28.482 1.00 82.12 88 ILE A O 1
ATOM 691 N N . LEU A 1 89 ? -10.834 -21.536 -26.661 1.00 79.44 89 LEU A N 1
ATOM 692 C CA . LEU A 1 89 ? -9.674 -21.000 -27.389 1.00 79.44 89 LEU A CA 1
ATOM 693 C C . LEU A 1 89 ? -9.106 -21.982 -28.429 1.00 79.44 89 LEU A C 1
ATOM 695 O O . LEU A 1 89 ? -8.699 -21.567 -29.515 1.00 79.44 89 LEU A O 1
ATOM 699 N N . ARG A 1 90 ? -9.106 -23.288 -28.128 1.00 77.50 90 ARG A N 1
ATOM 700 C CA . ARG A 1 90 ? -8.606 -24.347 -29.027 1.00 77.50 90 ARG A CA 1
ATOM 701 C C . ARG A 1 90 ? -9.568 -24.691 -30.167 1.00 77.50 90 ARG A C 1
ATOM 703 O O . ARG A 1 90 ? -9.114 -25.135 -31.218 1.00 77.50 90 ARG A O 1
ATOM 710 N N . SER A 1 91 ? -10.872 -24.510 -29.968 1.00 71.75 91 SER A N 1
ATOM 711 C CA . SER A 1 91 ? -11.912 -24.923 -30.923 1.00 71.75 91 SER A CA 1
ATOM 712 C C . SER A 1 91 ? -12.044 -24.019 -32.159 1.00 71.75 91 SER A C 1
ATOM 714 O O . SER A 1 91 ? -12.599 -24.442 -33.173 1.00 71.75 91 SER A O 1
ATOM 716 N N . ARG A 1 92 ? -11.529 -22.783 -32.109 1.00 67.88 92 ARG A N 1
ATOM 717 C CA . ARG A 1 92 ? -11.746 -21.781 -33.161 1.00 67.88 92 ARG A CA 1
ATOM 718 C C . ARG A 1 92 ? -10.627 -21.772 -34.210 1.00 67.88 92 ARG A C 1
ATOM 720 O O . ARG A 1 92 ? -9.455 -21.527 -33.909 1.00 67.88 92 ARG A O 1
ATOM 727 N N . GLU A 1 93 ? -11.003 -21.965 -35.476 1.00 48.38 93 GLU A N 1
ATOM 728 C CA . GLU A 1 93 ? -10.110 -21.795 -36.629 1.00 48.38 93 GLU A CA 1
ATOM 729 C C . GLU A 1 93 ? -9.607 -20.339 -36.708 1.00 48.38 93 GLU A C 1
ATOM 731 O O . GLU A 1 93 ? -10.393 -19.396 -36.763 1.00 48.38 93 GLU A O 1
ATOM 736 N N . GLY A 1 94 ? -8.282 -20.156 -36.668 1.00 53.34 94 GLY A N 1
ATOM 737 C CA . GLY A 1 94 ? -7.604 -18.849 -36.624 1.00 53.34 94 GLY A CA 1
ATOM 738 C C . GLY A 1 94 ? -6.837 -18.589 -35.320 1.00 53.34 94 GLY A C 1
ATOM 739 O O . GLY A 1 94 ? -5.773 -17.981 -35.361 1.00 53.34 94 GLY A O 1
ATOM 740 N N . LEU A 1 95 ? -7.312 -19.141 -34.197 1.00 55.53 95 LEU A N 1
ATOM 741 C CA . LEU A 1 95 ? -6.632 -19.138 -32.889 1.00 55.53 95 LEU A CA 1
ATOM 742 C C . LEU A 1 95 ? -5.863 -20.450 -32.633 1.00 55.53 95 LEU A C 1
ATOM 744 O O . LEU A 1 95 ? -4.919 -20.482 -31.850 1.00 55.53 95 LEU A O 1
ATOM 748 N N . GLY A 1 96 ? -6.184 -21.534 -33.345 1.00 48.47 96 GLY A N 1
ATOM 749 C CA . GLY A 1 96 ? -5.623 -22.881 -33.143 1.00 48.47 96 GLY A CA 1
ATOM 750 C C . GLY A 1 96 ? -4.125 -23.105 -33.432 1.00 48.47 96 GLY A C 1
ATOM 751 O O . GLY A 1 96 ? -3.707 -24.255 -33.528 1.00 48.47 96 GLY A O 1
ATOM 752 N N . ARG A 1 97 ? -3.305 -22.057 -33.597 1.00 53.47 97 ARG A N 1
ATOM 753 C CA . ARG A 1 97 ? -1.830 -22.181 -33.653 1.00 53.47 97 ARG A CA 1
ATOM 754 C C . ARG A 1 97 ? -1.119 -21.696 -32.391 1.00 53.47 97 ARG A C 1
ATOM 756 O O . ARG A 1 97 ? 0.086 -21.902 -32.288 1.00 53.47 97 ARG A O 1
ATOM 763 N N . GLY A 1 98 ? -1.840 -21.059 -31.471 1.00 62.16 98 GLY A N 1
ATOM 764 C CA . GLY A 1 98 ? -1.275 -20.605 -30.208 1.00 62.16 98 GLY A CA 1
ATOM 765 C C . GLY A 1 98 ? -1.206 -21.716 -29.164 1.00 62.16 98 GLY A C 1
ATOM 766 O O . GLY A 1 98 ? -2.059 -22.604 -29.132 1.00 62.16 98 GLY A O 1
ATOM 767 N N . ASN A 1 99 ? -0.186 -21.675 -28.310 1.00 72.94 99 ASN A N 1
ATOM 768 C CA . ASN A 1 99 ? -0.120 -22.531 -27.130 1.00 72.94 99 ASN A CA 1
ATOM 769 C C . ASN A 1 99 ? -0.898 -21.848 -25.998 1.00 72.94 99 ASN A C 1
ATOM 771 O O . ASN A 1 99 ? -0.619 -20.699 -25.654 1.00 72.94 99 ASN A O 1
ATOM 775 N N . TYR A 1 100 ? -1.882 -22.550 -25.438 1.00 83.38 100 TYR A N 1
ATOM 776 C CA . TYR A 1 100 ? -2.767 -22.021 -24.401 1.00 83.38 100 TYR A CA 1
ATOM 777 C C . TYR A 1 100 ? -2.645 -22.851 -23.131 1.00 83.38 100 TYR A C 1
ATOM 779 O O . TYR A 1 100 ? -2.830 -24.078 -23.171 1.00 83.38 100 TYR A O 1
ATOM 787 N N . ARG A 1 101 ? -2.368 -22.189 -22.005 1.00 82.69 101 ARG A N 1
ATOM 788 C CA . ARG A 1 101 ? -2.182 -22.838 -20.699 1.00 82.69 101 ARG A CA 1
ATOM 789 C C . ARG A 1 101 ? -2.950 -22.089 -19.617 1.00 82.69 101 ARG A C 1
ATOM 791 O O . ARG A 1 101 ? -2.912 -20.865 -19.576 1.00 82.69 101 ARG A O 1
ATOM 798 N N . ASN A 1 102 ? -3.616 -22.823 -18.729 1.00 84.56 102 ASN A N 1
ATOM 799 C CA . ASN A 1 102 ? -4.172 -22.242 -17.513 1.00 84.56 102 ASN A CA 1
ATOM 800 C C . ASN A 1 102 ? -3.002 -21.974 -16.559 1.00 84.56 102 ASN A C 1
ATOM 802 O O . ASN A 1 102 ? -2.207 -22.875 -16.287 1.00 84.56 102 ASN A O 1
ATOM 806 N N . VAL A 1 103 ? -2.863 -20.724 -16.131 1.00 82.38 103 VAL A N 1
ATOM 807 C CA . VAL A 1 103 ? -1.796 -20.256 -15.238 1.00 82.38 103 VAL A CA 1
ATOM 808 C C . VAL A 1 103 ? -2.366 -19.592 -13.988 1.00 82.38 103 VAL A C 1
ATOM 810 O O . VAL A 1 103 ? -1.647 -18.873 -13.303 1.00 82.38 103 VAL A O 1
ATOM 813 N N . THR A 1 104 ? -3.647 -19.838 -13.702 1.00 79.75 104 THR A N 1
ATOM 814 C CA . THR A 1 104 ? -4.340 -19.332 -12.518 1.00 79.75 104 THR A CA 1
ATOM 815 C C . THR A 1 104 ? -3.614 -19.775 -11.253 1.00 79.75 104 THR A C 1
ATOM 817 O O . THR A 1 104 ? -3.450 -20.971 -11.006 1.00 79.75 104 THR A O 1
ATOM 820 N N . SER A 1 105 ? -3.173 -18.806 -10.455 1.00 68.69 105 SER A N 1
ATOM 821 C CA . SER A 1 105 ? -2.584 -19.060 -9.142 1.00 68.69 105 SER A CA 1
ATOM 822 C C . SER A 1 105 ? -3.677 -19.393 -8.130 1.00 68.69 105 SER A C 1
ATOM 824 O O . SER A 1 105 ? -4.547 -18.561 -7.879 1.00 68.69 105 SER A O 1
ATOM 826 N N . ALA A 1 106 ? -3.594 -20.571 -7.508 1.00 60.88 106 ALA A N 1
ATOM 827 C CA . ALA A 1 106 ? -4.493 -20.969 -6.419 1.00 60.88 106 ALA A CA 1
ATOM 828 C C . ALA A 1 106 ? -4.395 -20.029 -5.197 1.00 60.88 106 ALA A C 1
ATOM 830 O O . ALA A 1 106 ? -5.396 -19.779 -4.537 1.00 60.88 106 ALA A O 1
ATOM 831 N N . GLU A 1 107 ? -3.217 -19.434 -4.964 1.00 58.69 107 GLU A N 1
ATOM 832 C CA . GLU A 1 107 ? -2.945 -18.520 -3.839 1.00 58.69 107 GLU A CA 1
ATOM 833 C C . GLU A 1 107 ? -3.878 -17.295 -3.812 1.00 58.69 107 GLU A C 1
ATOM 835 O O . GLU A 1 107 ? -4.248 -16.825 -2.745 1.00 58.69 107 GLU A O 1
ATOM 840 N N . TYR A 1 108 ? -4.321 -16.789 -4.971 1.00 63.03 108 TYR A N 1
ATOM 841 C CA . TYR A 1 108 ? -5.155 -15.581 -5.010 1.00 63.03 108 TYR A CA 1
ATOM 842 C C . TYR A 1 108 ? -6.582 -15.809 -4.490 1.00 63.03 108 TYR A C 1
ATOM 844 O O . TYR A 1 108 ? -7.162 -14.896 -3.909 1.00 63.03 108 TYR A O 1
ATOM 852 N N . GLY A 1 109 ? -7.148 -17.000 -4.717 1.00 62.19 109 GLY A N 1
ATOM 853 C CA . GLY A 1 109 ? -8.462 -17.357 -4.173 1.00 62.19 109 GLY A CA 1
ATOM 854 C C . GLY A 1 109 ? -8.406 -17.474 -2.651 1.00 62.19 109 GLY A C 1
ATOM 855 O O . GLY A 1 109 ? -9.210 -16.862 -1.955 1.00 62.19 109 GLY A O 1
ATOM 856 N N . GLU A 1 110 ? -7.376 -18.151 -2.137 1.00 65.69 110 GLU A N 1
ATOM 857 C CA . GLU A 1 110 ? -7.149 -18.309 -0.696 1.00 65.69 110 GLU A CA 1
ATOM 858 C C . GLU A 1 110 ? -6.914 -16.962 0.014 1.00 65.69 110 GLU A C 1
ATOM 860 O O . GLU A 1 110 ? -7.474 -16.719 1.085 1.00 65.69 110 GLU A O 1
ATOM 865 N N . ASP A 1 111 ? -6.134 -16.059 -0.593 1.00 67.19 111 ASP A N 1
ATOM 866 C CA . ASP A 1 111 ? -5.894 -14.711 -0.064 1.00 67.19 111 ASP A CA 1
ATOM 867 C C . ASP A 1 111 ? -7.178 -13.865 -0.032 1.00 67.19 111 ASP A C 1
ATOM 869 O O . ASP A 1 111 ? -7.409 -13.115 0.924 1.00 67.19 111 ASP A O 1
ATOM 873 N N . LEU A 1 112 ? -8.025 -13.977 -1.063 1.00 70.06 112 LEU A N 1
ATOM 874 C CA . LEU A 1 112 ? -9.310 -13.281 -1.122 1.00 70.06 112 LEU A CA 1
ATOM 875 C C . LEU A 1 112 ? -10.258 -13.801 -0.038 1.00 70.06 112 LEU A C 1
ATOM 877 O O . LEU A 1 112 ? -10.851 -12.996 0.677 1.00 70.06 112 LEU A O 1
ATOM 881 N N . ASP A 1 113 ? -10.343 -15.116 0.147 1.00 70.06 113 ASP A N 1
ATOM 882 C CA . ASP A 1 113 ? -11.163 -15.729 1.193 1.00 70.06 113 ASP A CA 1
ATOM 883 C C . ASP A 1 113 ? -10.696 -15.323 2.594 1.00 70.06 113 ASP A C 1
ATOM 885 O O . ASP A 1 113 ? -11.505 -14.942 3.447 1.00 70.06 113 ASP A O 1
ATOM 889 N N . ALA A 1 114 ? -9.381 -15.338 2.836 1.00 77.81 114 ALA A N 1
ATOM 890 C CA . ALA A 1 114 ? -8.793 -14.875 4.089 1.00 77.81 114 ALA A CA 1
ATOM 891 C C . ALA A 1 114 ? -9.090 -13.388 4.344 1.00 77.81 114 ALA A C 1
ATOM 893 O O . ALA A 1 114 ? -9.422 -12.998 5.471 1.00 77.81 114 ALA A O 1
ATOM 894 N N . PHE A 1 115 ? -9.018 -12.554 3.305 1.00 79.81 115 PHE A N 1
ATOM 895 C CA . PHE A 1 115 ? -9.362 -11.140 3.394 1.00 79.81 115 PHE A CA 1
ATOM 896 C C . PHE A 1 115 ? -10.852 -10.925 3.683 1.00 79.81 115 PHE A C 1
ATOM 898 O O . PHE A 1 115 ? -11.188 -10.187 4.608 1.00 79.81 115 PHE A O 1
ATOM 905 N N . LEU A 1 116 ? -11.750 -11.598 2.958 1.00 77.94 116 LEU A N 1
ATOM 906 C CA . LEU A 1 116 ? -13.196 -11.521 3.179 1.00 77.94 116 LEU A CA 1
ATOM 907 C C . LEU A 1 116 ? -13.568 -11.988 4.586 1.00 77.94 116 LEU A C 1
ATOM 909 O O . LEU A 1 116 ? -14.342 -11.317 5.270 1.00 77.94 116 LEU A O 1
ATOM 913 N N . LYS A 1 117 ? -12.960 -13.079 5.062 1.00 81.81 117 LYS A N 1
ATOM 914 C CA . LYS A 1 117 ? -13.109 -13.531 6.446 1.00 81.81 117 LYS A CA 1
ATOM 915 C C . LYS A 1 117 ? -12.671 -12.448 7.428 1.00 81.81 117 LYS A C 1
ATOM 917 O O . LYS A 1 117 ? -13.402 -12.146 8.361 1.00 81.81 117 LYS A O 1
ATOM 922 N N . THR A 1 118 ? -11.526 -11.814 7.186 1.00 86.38 118 THR A N 1
ATOM 923 C CA . THR A 1 118 ? -11.042 -10.706 8.024 1.00 86.38 118 THR A CA 1
ATOM 924 C C . THR A 1 118 ? -12.022 -9.530 8.024 1.00 86.38 118 THR A C 1
ATOM 926 O O . THR A 1 118 ? -12.301 -8.972 9.080 1.00 86.38 118 THR A O 1
ATOM 929 N N . LEU A 1 119 ? -12.598 -9.169 6.873 1.00 85.50 119 LEU A N 1
ATOM 930 C CA . LEU A 1 119 ? -13.625 -8.127 6.782 1.00 85.50 119 LEU A CA 1
ATOM 931 C C . LEU A 1 119 ? -14.884 -8.476 7.588 1.00 85.50 119 LEU A C 1
ATOM 933 O O . LEU A 1 119 ? -15.418 -7.607 8.274 1.00 85.50 119 LEU A O 1
ATOM 937 N N . VAL A 1 120 ? -15.346 -9.727 7.530 1.00 83.44 120 VAL A N 1
ATOM 938 C CA . VAL A 1 120 ? -16.489 -10.209 8.324 1.00 83.44 120 VAL A CA 1
ATOM 939 C C . VAL A 1 120 ? -16.190 -10.121 9.821 1.00 83.44 120 VAL A C 1
ATOM 941 O O . VAL A 1 120 ? -16.982 -9.537 10.554 1.00 83.44 120 VAL A O 1
ATOM 944 N N . GLU A 1 121 ? -15.026 -10.602 10.260 1.00 88.44 121 GLU A N 1
ATOM 945 C CA . GLU A 1 121 ? -14.608 -10.531 11.667 1.00 88.44 121 GLU A CA 1
ATOM 946 C C . GLU A 1 121 ? -14.485 -9.076 12.149 1.00 88.44 121 GLU A C 1
ATOM 948 O O . GLU A 1 121 ? -14.956 -8.732 13.230 1.00 88.44 121 GLU A O 1
ATOM 953 N N . MET A 1 122 ? -13.919 -8.181 11.330 1.00 87.81 122 MET A N 1
ATOM 954 C CA . MET A 1 122 ? -13.847 -6.753 11.659 1.00 87.81 122 MET A CA 1
ATOM 955 C C . MET A 1 122 ? -15.229 -6.101 11.729 1.00 87.81 122 MET A C 1
ATOM 957 O O . MET A 1 122 ? -15.458 -5.267 12.602 1.00 87.81 122 MET A O 1
ATOM 961 N N . ARG A 1 123 ? -16.157 -6.457 10.832 1.00 87.25 123 ARG A N 1
ATOM 962 C CA . ARG A 1 123 ? -17.542 -5.967 10.882 1.00 87.25 123 ARG A CA 1
ATOM 963 C C . ARG A 1 123 ? -18.215 -6.402 12.177 1.00 87.25 123 ARG A C 1
ATOM 965 O O . ARG A 1 123 ? -18.837 -5.572 12.832 1.00 87.25 123 ARG A O 1
ATOM 972 N N . ASP A 1 124 ? -18.096 -7.677 12.527 1.00 86.50 124 ASP A N 1
ATOM 973 C CA . ASP A 1 124 ? -18.746 -8.248 13.705 1.00 86.50 124 ASP A CA 1
ATOM 974 C C . ASP A 1 124 ? -18.152 -7.658 14.992 1.00 86.50 124 ASP A C 1
ATOM 976 O O . ASP A 1 124 ? -18.898 -7.273 15.892 1.00 86.50 124 ASP A O 1
ATOM 980 N N . PHE A 1 125 ? -16.829 -7.458 15.026 1.00 85.88 125 PHE A N 1
ATOM 981 C CA . PHE A 1 125 ? -16.146 -6.709 16.080 1.00 85.88 125 PHE A CA 1
ATOM 982 C C . PHE A 1 125 ? -16.671 -5.272 16.187 1.00 85.88 125 PHE A C 1
ATOM 984 O O . PHE A 1 125 ? -17.131 -4.856 17.242 1.00 85.88 125 PHE A O 1
ATOM 991 N N . LEU A 1 126 ? -16.672 -4.496 15.102 1.00 87.19 126 LEU A N 1
ATOM 992 C CA . LEU A 1 126 ? -17.168 -3.115 15.133 1.00 87.19 126 LEU A CA 1
ATOM 993 C C . LEU A 1 126 ? -18.644 -3.045 15.553 1.00 87.19 126 LEU A C 1
ATOM 995 O O . LEU A 1 126 ? -19.028 -2.164 16.321 1.00 87.19 126 LEU A O 1
ATOM 999 N N . SER A 1 127 ? -19.458 -4.009 15.120 1.00 85.06 127 SER A N 1
ATOM 1000 C CA . SER A 1 127 ? -20.868 -4.097 15.490 1.00 85.06 127 SER A CA 1
ATOM 1001 C C . SER A 1 127 ? -21.081 -4.397 16.975 1.00 85.06 127 SER A C 1
ATOM 1003 O O . SER A 1 127 ? -22.107 -3.982 17.509 1.00 85.06 127 SER A O 1
ATOM 1005 N N . SER A 1 128 ? -20.157 -5.089 17.654 1.00 83.00 128 SER A N 1
ATOM 1006 C CA . SER A 1 128 ? -20.269 -5.325 19.100 1.00 83.00 128 SER A CA 1
ATOM 1007 C C . SER A 1 128 ? -19.950 -4.086 19.940 1.00 83.00 128 SER A C 1
ATOM 1009 O O . SER A 1 128 ? -20.386 -4.011 21.083 1.00 83.00 128 SER A O 1
ATOM 1011 N N . TYR A 1 129 ? -19.205 -3.121 19.391 1.00 80.25 129 TYR A N 1
ATOM 1012 C CA . TYR A 1 129 ? -18.869 -1.860 20.069 1.00 80.25 129 TYR A CA 1
ATOM 1013 C C . TYR A 1 129 ? -19.785 -0.689 19.685 1.00 80.25 129 TYR A C 1
ATOM 1015 O O . TYR A 1 129 ? -19.763 0.340 20.362 1.00 80.25 129 TYR A O 1
ATOM 1023 N N . ALA A 1 130 ? -20.573 -0.824 18.616 1.00 84.38 130 ALA A N 1
ATOM 1024 C CA . ALA A 1 130 ? -21.529 0.187 18.179 1.00 84.38 130 ALA A CA 1
ATOM 1025 C C . ALA A 1 130 ? -22.678 0.366 19.187 1.00 84.38 130 ALA A C 1
ATOM 1027 O O . ALA A 1 130 ? -23.137 -0.600 19.803 1.00 84.38 130 ALA A O 1
ATOM 1028 N N . SER A 1 131 ? -23.210 1.588 19.300 1.00 86.69 131 SER A N 1
ATOM 1029 C CA . SER A 1 131 ? -24.471 1.818 20.014 1.00 86.69 131 SER A CA 1
ATOM 1030 C C . SER A 1 131 ? -25.608 0.996 19.406 1.00 86.69 131 SER A C 1
ATOM 1032 O O . SER A 1 131 ? -25.871 1.064 18.203 1.00 86.69 131 SER A O 1
ATOM 1034 N N . LYS A 1 132 ? -26.329 0.261 20.254 1.00 87.38 132 LYS A N 1
ATOM 1035 C CA . LYS A 1 132 ? -27.532 -0.476 19.868 1.00 87.38 132 LYS A CA 1
ATOM 1036 C C . LYS A 1 132 ? -28.696 0.502 19.821 1.00 87.38 132 LYS A C 1
ATOM 1038 O O . LYS A 1 132 ? -29.085 1.047 20.852 1.00 87.38 132 LYS A O 1
ATOM 1043 N N . VAL A 1 133 ? -29.248 0.714 18.628 1.00 90.12 133 VAL A N 1
ATOM 1044 C CA . VAL A 1 133 ? -30.412 1.580 18.431 1.00 90.12 133 VAL A CA 1
ATOM 1045 C C . VAL A 1 133 ? -31.645 0.725 18.177 1.00 90.12 133 VAL A C 1
ATOM 1047 O O . VAL A 1 133 ? -31.706 -0.016 17.195 1.00 90.12 133 VAL A O 1
ATOM 1050 N N . ARG A 1 134 ? -32.638 0.838 19.058 1.00 90.88 134 ARG A N 1
ATOM 1051 C CA . ARG A 1 134 ? -33.942 0.183 18.934 1.00 90.88 134 ARG A CA 1
ATOM 1052 C C . ARG A 1 134 ? -35.016 1.230 18.726 1.00 90.88 134 ARG A C 1
ATOM 1054 O O . ARG A 1 134 ? -35.125 2.182 19.484 1.00 90.88 134 ARG A O 1
ATOM 1061 N N . ILE A 1 135 ? -35.825 1.048 17.700 1.00 90.00 135 ILE A N 1
ATOM 1062 C CA . ILE A 1 135 ? -36.873 1.979 17.307 1.00 90.00 135 ILE A CA 1
ATOM 1063 C C . ILE A 1 135 ? -38.209 1.264 17.486 1.00 90.00 135 ILE A C 1
ATOM 1065 O O . ILE A 1 135 ? -38.432 0.187 16.924 1.00 90.00 135 ILE A O 1
ATOM 1069 N N . THR A 1 136 ? -39.104 1.882 18.253 1.00 88.94 136 THR A N 1
ATOM 1070 C CA . THR A 1 136 ? -40.492 1.438 18.397 1.00 88.94 136 THR A CA 1
ATOM 1071 C C . THR A 1 136 ? -41.372 2.319 17.506 1.00 88.94 136 THR A C 1
ATOM 1073 O O . THR A 1 136 ? -41.660 3.462 17.877 1.00 88.94 136 THR A O 1
ATOM 1076 N N . PRO A 1 137 ? -41.780 1.844 16.311 1.00 86.06 137 PRO A N 1
ATOM 1077 C CA . PRO A 1 137 ? -42.529 2.658 15.362 1.00 86.06 137 PRO A CA 1
ATOM 1078 C C . PRO A 1 137 ? -43.920 3.023 15.897 1.00 86.06 137 PRO A C 1
ATOM 1080 O O . PRO A 1 137 ? -44.614 2.211 16.516 1.00 86.06 137 PRO A O 1
ATOM 1083 N N . ALA A 1 138 ? -44.355 4.250 15.617 1.00 84.25 138 ALA A N 1
ATOM 1084 C CA . ALA A 1 138 ? -45.692 4.722 15.943 1.00 84.25 138 ALA A CA 1
ATOM 1085 C C . ALA A 1 138 ? -46.769 3.983 15.124 1.00 84.25 138 ALA A C 1
ATOM 1087 O O . ALA A 1 138 ? -46.526 3.457 14.035 1.00 84.25 138 ALA A O 1
ATOM 1088 N N . SER A 1 139 ? -48.002 3.955 15.641 1.00 76.94 139 SER A N 1
ATOM 1089 C CA . SER A 1 139 ? -49.120 3.247 14.999 1.00 76.94 139 SER A CA 1
ATOM 1090 C C . SER A 1 139 ? -49.359 3.739 13.564 1.00 76.94 139 SER A C 1
ATOM 1092 O O . SER A 1 139 ? -49.751 4.884 13.359 1.00 76.94 139 SER A O 1
ATOM 1094 N N . GLY A 1 140 ? -49.164 2.856 12.579 1.00 74.81 140 GLY A N 1
ATOM 1095 C CA . GLY A 1 140 ? -49.361 3.150 11.153 1.00 74.81 140 GLY A CA 1
ATOM 1096 C C . GLY A 1 140 ? -48.094 3.535 10.377 1.00 74.81 140 GLY A C 1
ATOM 1097 O O . GLY A 1 140 ? -48.181 3.707 9.163 1.00 74.81 140 GLY A O 1
ATOM 1098 N N . VAL A 1 141 ? -46.930 3.620 11.030 1.00 80.06 141 VAL A N 1
ATOM 1099 C CA . VAL A 1 141 ? -45.642 3.895 10.375 1.00 80.06 141 VAL A CA 1
ATOM 1100 C C . VAL A 1 141 ? -44.965 2.580 9.984 1.00 80.06 141 VAL A C 1
ATOM 1102 O O . VAL A 1 141 ? -44.752 1.707 10.822 1.00 80.06 141 VAL A O 1
ATOM 1105 N N . GLN A 1 142 ? -44.631 2.431 8.701 1.00 80.88 142 GLN A N 1
ATOM 1106 C CA . GLN A 1 142 ? -43.805 1.330 8.200 1.00 80.88 142 GLN A CA 1
ATOM 1107 C C . GLN A 1 142 ? -42.417 1.859 7.868 1.00 80.88 142 GLN A C 1
ATOM 1109 O O . GLN A 1 142 ? -42.292 2.840 7.135 1.00 80.88 142 GLN A O 1
ATOM 1114 N N . LEU A 1 143 ? -41.409 1.188 8.413 1.00 83.38 143 LEU A N 1
ATOM 1115 C CA . LEU A 1 143 ? -40.000 1.479 8.198 1.00 83.38 143 LEU A CA 1
ATOM 1116 C C . LEU A 1 143 ? -39.380 0.396 7.319 1.00 83.38 143 LEU A C 1
ATOM 1118 O O . LEU A 1 143 ? -39.736 -0.779 7.444 1.00 83.38 143 LEU A O 1
ATOM 1122 N N . MET A 1 144 ? -38.462 0.786 6.439 1.00 85.50 144 MET A N 1
ATOM 1123 C CA . MET A 1 144 ? -37.737 -0.140 5.566 1.00 85.50 144 MET A CA 1
ATOM 1124 C C . MET A 1 144 ? -36.238 -0.141 5.871 1.00 85.50 144 MET A C 1
ATOM 1126 O O . MET A 1 144 ? -35.671 0.867 6.281 1.00 85.50 144 MET A O 1
ATOM 1130 N N . VAL A 1 145 ? -35.580 -1.279 5.634 1.00 85.75 145 VAL A N 1
ATOM 1131 C CA . VAL A 1 145 ? -34.116 -1.379 5.728 1.00 85.75 145 VAL A CA 1
ATOM 1132 C C . VAL A 1 145 ? -33.473 -0.407 4.732 1.00 85.75 145 VAL A C 1
ATOM 1134 O O . VAL A 1 145 ? -33.876 -0.352 3.570 1.00 85.75 145 VAL A O 1
ATOM 1137 N N . GLY A 1 146 ? -32.490 0.365 5.197 1.00 81.81 146 GLY A N 1
ATOM 1138 C CA . GLY A 1 146 ? -31.822 1.430 4.445 1.00 81.81 146 GLY A CA 1
ATOM 1139 C C . GLY A 1 146 ? -32.507 2.802 4.515 1.00 81.81 146 GLY A C 1
ATOM 1140 O O . GLY A 1 146 ? -31.956 3.780 4.009 1.00 81.81 146 GLY A O 1
ATOM 1141 N N . GLU A 1 147 ? -33.685 2.913 5.138 1.00 87.06 147 GLU A N 1
ATOM 1142 C CA . GLU A 1 147 ? -34.307 4.208 5.435 1.00 87.06 147 GLU A CA 1
ATOM 1143 C C . GLU A 1 147 ? -33.529 4.932 6.548 1.00 87.06 147 GLU A C 1
ATOM 1145 O O . GLU A 1 147 ? -32.930 4.297 7.420 1.00 87.06 147 GLU A O 1
ATOM 1150 N N . ARG A 1 148 ? -33.516 6.270 6.512 1.00 89.06 148 ARG A N 1
ATOM 1151 C CA . ARG A 1 148 ? -32.814 7.109 7.492 1.00 89.06 148 ARG A CA 1
ATOM 1152 C C . ARG A 1 148 ? -33.790 7.896 8.347 1.00 89.06 148 ARG A C 1
ATOM 1154 O O . ARG A 1 148 ? -34.758 8.469 7.839 1.00 89.06 148 ARG A O 1
ATOM 1161 N N . ILE A 1 149 ? -33.486 7.967 9.633 1.00 89.56 149 ILE A N 1
ATOM 1162 C CA . ILE A 1 149 ? -34.216 8.759 10.617 1.00 89.56 149 ILE A CA 1
ATOM 1163 C C . ILE A 1 149 ? -33.270 9.752 11.290 1.00 89.56 149 ILE A C 1
ATOM 1165 O O . ILE A 1 149 ? -32.076 9.492 11.425 1.00 89.56 149 ILE A O 1
ATOM 1169 N N . VAL A 1 150 ? -33.818 10.886 11.702 1.00 89.81 150 VAL A N 1
ATOM 1170 C CA . VAL A 1 150 ? -33.129 11.946 12.439 1.00 89.81 150 VAL A CA 1
ATOM 1171 C C . VAL A 1 150 ? -33.690 12.008 13.844 1.00 89.81 150 VAL A C 1
ATOM 1173 O O . VAL A 1 150 ? -34.905 11.927 14.028 1.00 89.81 150 VAL A O 1
ATOM 1176 N N . LEU A 1 151 ? -32.814 12.175 14.820 1.00 87.44 151 LEU A N 1
ATOM 1177 C CA . LEU A 1 151 ? -33.174 12.391 16.217 1.00 87.44 151 LEU A CA 1
ATOM 1178 C C . LEU A 1 151 ? -33.019 13.872 16.588 1.00 87.44 151 LEU A C 1
ATOM 1180 O O . LEU A 1 151 ? -32.351 14.628 15.880 1.00 87.44 151 LEU A O 1
ATOM 1184 N N . ASP A 1 152 ? -33.603 14.279 17.717 1.00 77.38 152 ASP A N 1
ATOM 1185 C CA . ASP A 1 152 ? -33.604 15.673 18.196 1.00 77.38 152 ASP A CA 1
ATOM 1186 C C . ASP A 1 152 ? -32.190 16.303 18.294 1.00 77.38 152 ASP A C 1
ATOM 1188 O O . ASP A 1 152 ? -32.040 17.505 18.075 1.00 77.38 152 ASP A O 1
ATOM 1192 N N . ASP A 1 153 ? -31.144 15.498 18.519 1.00 72.12 153 ASP A N 1
ATOM 1193 C CA . ASP A 1 153 ? -29.739 15.936 18.617 1.00 72.12 153 ASP A CA 1
ATOM 1194 C C . ASP A 1 153 ? -28.969 15.910 17.275 1.00 72.12 153 ASP A C 1
ATOM 1196 O O . ASP A 1 153 ? -27.742 15.831 17.261 1.00 72.12 153 ASP A O 1
ATOM 1200 N N . GLN A 1 154 ? -29.663 15.948 16.130 1.00 78.62 154 GLN A N 1
ATOM 1201 C CA . GLN A 1 154 ? -29.069 15.842 14.779 1.00 78.62 154 GLN A CA 1
ATOM 1202 C C . GLN A 1 154 ? -28.346 14.512 14.499 1.00 78.62 154 GLN A C 1
ATOM 1204 O O . GLN A 1 154 ? -27.590 14.397 13.536 1.00 78.62 154 GLN A O 1
ATOM 1209 N N . LEU A 1 155 ? -28.602 13.485 15.309 1.00 86.62 155 LEU A N 1
ATOM 1210 C CA . LEU A 1 155 ? -28.111 12.132 15.067 1.00 86.62 155 LEU A CA 1
ATOM 1211 C C . LEU A 1 155 ? -28.889 11.509 13.914 1.00 86.62 155 LEU A C 1
ATOM 1213 O O . LEU A 1 155 ? -30.124 11.522 13.920 1.00 86.62 155 LEU A O 1
ATOM 1217 N N . ILE A 1 156 ? -28.174 10.925 12.956 1.00 88.44 156 ILE A N 1
ATOM 1218 C CA . ILE A 1 156 ? -28.786 10.193 11.848 1.00 88.44 156 ILE A CA 1
ATOM 1219 C C . ILE A 1 156 ? -28.591 8.703 12.080 1.00 88.44 156 ILE A C 1
ATOM 1221 O O . ILE A 1 156 ? -27.467 8.219 12.225 1.00 88.44 156 ILE A O 1
ATOM 1225 N N . VAL A 1 157 ? -29.702 7.974 12.073 1.00 89.31 157 VAL A N 1
ATOM 1226 C CA . VAL A 1 157 ? -29.734 6.520 12.216 1.00 89.31 157 VAL A CA 1
ATOM 1227 C C . VAL A 1 157 ? -30.233 5.912 10.914 1.00 89.31 157 VAL A C 1
ATOM 1229 O O . VAL A 1 157 ? -31.266 6.314 10.379 1.00 89.31 157 VAL A O 1
ATOM 1232 N N . GLU A 1 158 ? -29.497 4.938 10.398 1.00 89.69 158 GLU A N 1
ATOM 1233 C CA . GLU A 1 158 ? -29.890 4.125 9.250 1.00 89.69 158 GLU A CA 1
ATOM 1234 C C . GLU A 1 158 ? -30.479 2.799 9.742 1.00 89.69 158 GLU A C 1
ATOM 1236 O O . GLU A 1 158 ? -29.927 2.155 10.634 1.00 89.69 158 GLU A O 1
ATOM 1241 N N . ILE A 1 159 ? -31.618 2.395 9.182 1.00 89.75 159 ILE A N 1
ATOM 1242 C CA . ILE A 1 159 ? -32.339 1.192 9.606 1.00 89.75 159 ILE A CA 1
ATOM 1243 C C . ILE A 1 159 ? -31.654 -0.045 9.034 1.00 89.75 159 ILE A C 1
ATOM 1245 O O . ILE A 1 159 ? -31.540 -0.194 7.817 1.00 89.75 159 ILE A O 1
ATOM 1249 N N . THR A 1 160 ? -31.235 -0.956 9.908 1.00 84.38 160 THR A N 1
ATOM 1250 C CA . THR A 1 160 ? -30.486 -2.167 9.543 1.00 84.38 160 THR A CA 1
ATOM 1251 C C . THR A 1 160 ? -31.365 -3.414 9.521 1.00 84.38 160 THR A C 1
ATOM 1253 O O . THR A 1 160 ? -31.109 -4.323 8.731 1.00 84.38 160 THR A O 1
ATOM 1256 N N . GLY A 1 161 ? -32.432 -3.456 10.325 1.00 84.75 161 GLY A N 1
ATOM 1257 C CA . GLY A 1 161 ? -33.314 -4.617 10.426 1.00 84.75 161 GLY A CA 1
ATOM 1258 C C . GLY A 1 161 ? -34.718 -4.262 10.905 1.00 84.75 161 GLY A C 1
ATOM 1259 O O . GLY A 1 161 ? -34.907 -3.375 11.731 1.00 84.75 161 GLY A O 1
ATOM 1260 N N . VAL A 1 162 ? -35.722 -4.969 10.385 1.00 85.75 162 VAL A N 1
ATOM 1261 C CA . VAL A 1 162 ? -37.130 -4.806 10.778 1.00 85.75 162 VAL A CA 1
ATOM 1262 C C . VAL A 1 162 ? -37.665 -6.166 11.208 1.00 85.75 162 VAL A C 1
ATOM 1264 O O . VAL A 1 162 ? -37.832 -7.066 10.384 1.00 85.75 162 VAL A O 1
ATOM 1267 N N . PHE A 1 163 ? -37.950 -6.316 12.499 1.00 82.69 163 PHE A N 1
ATOM 1268 C CA . PHE A 1 163 ? -38.393 -7.566 13.112 1.00 82.69 163 PHE A CA 1
ATOM 1269 C C . PHE A 1 163 ? -39.779 -7.386 13.737 1.00 82.69 163 PHE A C 1
ATOM 1271 O O . PHE A 1 163 ? -39.951 -7.230 14.947 1.00 82.69 163 PHE A O 1
ATOM 1278 N N . GLY A 1 164 ? -40.808 -7.404 12.887 1.00 78.75 164 GLY A N 1
ATOM 1279 C CA . GLY A 1 164 ? -42.194 -7.236 13.321 1.00 78.75 164 GLY A CA 1
ATOM 1280 C C . GLY A 1 164 ? -42.446 -5.839 13.894 1.00 78.75 164 GLY A C 1
ATOM 1281 O O . GLY A 1 164 ? -42.518 -4.877 13.138 1.00 78.75 164 GLY A O 1
ATOM 1282 N N . GLY A 1 165 ? -42.620 -5.742 15.216 1.00 78.25 165 GLY A N 1
ATOM 1283 C CA . GLY A 1 165 ? -42.851 -4.476 15.924 1.00 78.25 165 GLY A CA 1
ATOM 1284 C C . GLY A 1 165 ? -41.585 -3.786 16.441 1.00 78.25 165 GLY A C 1
ATOM 1285 O O . GLY A 1 165 ? -41.695 -2.691 16.980 1.00 78.25 165 GLY A O 1
ATOM 1286 N N . LEU A 1 166 ? -40.413 -4.414 16.304 1.00 81.62 166 LEU A N 1
ATOM 1287 C CA . LEU A 1 166 ? -39.131 -3.854 16.727 1.00 81.62 166 LEU A CA 1
ATOM 1288 C C . LEU A 1 166 ? -38.278 -3.561 15.493 1.00 81.62 166 LEU A C 1
ATOM 1290 O O . LEU A 1 166 ? -38.142 -4.416 14.613 1.00 81.62 166 LEU A O 1
ATOM 1294 N N . VAL A 1 167 ? -37.707 -2.364 15.426 1.00 88.81 167 VAL A N 1
ATOM 1295 C CA . VAL A 1 167 ? -36.806 -1.960 14.344 1.00 88.81 167 VAL A CA 1
ATOM 1296 C C . VAL A 1 167 ? -35.427 -1.692 14.929 1.00 88.81 167 VAL A C 1
ATOM 1298 O O . VAL A 1 167 ? -35.305 -1.046 15.965 1.00 88.81 167 VAL A O 1
ATOM 1301 N N . GLU A 1 168 ? -34.393 -2.211 14.282 1.00 90.06 168 GLU A N 1
ATOM 1302 C CA . GLU A 1 168 ? -33.000 -1.989 14.659 1.00 90.06 168 GLU A CA 1
ATOM 1303 C C . GLU A 1 168 ? -32.356 -0.994 13.696 1.00 90.06 168 GLU A C 1
ATOM 1305 O O . GLU A 1 168 ? -32.625 -0.994 12.489 1.00 90.06 168 GLU A O 1
ATOM 1310 N N . GLY A 1 169 ? -31.511 -0.131 14.247 1.00 88.44 169 GLY A N 1
ATOM 1311 C CA . GLY A 1 169 ? -30.788 0.877 13.492 1.00 88.44 169 GLY A CA 1
ATOM 1312 C C . GLY A 1 169 ? -29.333 0.996 13.919 1.00 88.44 169 GLY A C 1
ATOM 1313 O O . GLY A 1 169 ? -28.911 0.479 14.953 1.00 88.44 169 GLY A O 1
ATOM 1314 N N . MET A 1 170 ? -28.572 1.711 13.101 1.00 89.19 170 MET A N 1
ATOM 1315 C CA . MET A 1 170 ? -27.171 2.030 13.333 1.00 89.19 170 MET A CA 1
ATOM 1316 C C . MET A 1 170 ? -26.955 3.527 13.138 1.00 89.19 170 MET A C 1
ATOM 1318 O O . MET A 1 170 ? -27.429 4.106 12.160 1.00 89.19 170 MET A O 1
ATOM 1322 N N . ILE A 1 171 ? -26.235 4.156 14.064 1.00 89.00 171 ILE A N 1
ATOM 1323 C CA . ILE A 1 171 ? -25.869 5.571 13.964 1.00 89.00 171 ILE A CA 1
ATOM 1324 C C . ILE A 1 171 ? -24.842 5.721 12.836 1.00 89.00 171 ILE A C 1
ATOM 1326 O O . ILE A 1 171 ? -23.822 5.037 12.828 1.00 89.00 171 ILE A O 1
ATOM 1330 N N . VAL A 1 172 ? -25.123 6.585 11.863 1.00 86.00 172 VAL A N 1
ATOM 1331 C CA . VAL A 1 172 ? -24.238 6.854 10.712 1.00 86.00 172 VAL A CA 1
ATOM 1332 C C . VAL A 1 172 ? -23.654 8.264 10.737 1.00 86.00 172 VAL A C 1
ATOM 1334 O O . VAL A 1 172 ? -22.633 8.519 10.094 1.00 86.00 172 VAL A O 1
ATOM 1337 N N . GLU A 1 173 ? -24.282 9.172 11.485 1.00 84.88 173 GLU A N 1
ATOM 1338 C CA . GLU A 1 173 ? -23.830 10.549 11.658 1.00 84.88 173 GLU A CA 1
ATOM 1339 C C . GLU A 1 173 ? -24.173 11.059 13.063 1.00 84.88 173 GLU A C 1
ATOM 1341 O O . GLU A 1 173 ? -25.271 10.815 13.572 1.00 84.88 173 GLU A O 1
ATOM 1346 N N . GLY A 1 174 ? -23.221 11.772 13.670 1.00 80.75 174 GLY A N 1
ATOM 1347 C CA . GLY A 1 174 ? -23.289 12.245 15.052 1.00 80.75 174 GLY A CA 1
ATOM 1348 C C . GLY A 1 174 ? -22.900 11.187 16.093 1.00 80.75 174 GLY A C 1
ATOM 1349 O O . GLY A 1 174 ? -22.744 10.005 15.790 1.00 80.75 174 GLY A O 1
ATOM 1350 N N . SER A 1 175 ? -22.744 11.632 17.340 1.00 78.31 175 SER A N 1
ATOM 1351 C CA . SER A 1 175 ? -22.466 10.767 18.494 1.00 78.31 175 SER A CA 1
ATOM 1352 C C . SER A 1 175 ? -23.502 11.015 19.586 1.00 78.31 175 SER A C 1
ATOM 1354 O O . SER A 1 175 ? -23.761 12.182 19.899 1.00 78.31 175 SER A O 1
ATOM 1356 N N . PRO A 1 176 ? -24.109 9.965 20.162 1.00 77.00 176 PRO A N 1
ATOM 1357 C CA . PRO A 1 176 ? -25.081 10.139 21.228 1.00 77.00 176 PRO A CA 1
ATOM 1358 C C . PRO A 1 176 ? -24.415 10.765 22.455 1.00 77.00 176 PRO A C 1
ATOM 1360 O O . PRO A 1 176 ? -23.208 10.625 22.677 1.00 77.00 176 PRO A O 1
ATOM 1363 N N . VAL A 1 177 ? -25.212 11.458 23.267 1.00 74.94 177 VAL A N 1
ATOM 1364 C CA . VAL A 1 177 ? -24.743 11.985 24.552 1.00 74.94 177 VAL A CA 1
ATOM 1365 C C . VAL A 1 177 ? -24.226 10.825 25.402 1.00 74.94 177 VAL A C 1
ATOM 1367 O O . VAL A 1 177 ? -24.887 9.794 25.529 1.00 74.94 177 VAL A O 1
ATOM 1370 N N . GLN A 1 178 ? -23.037 11.000 25.983 1.00 71.25 178 GLN A N 1
ATOM 1371 C CA . GLN A 1 178 ? -22.408 9.993 26.832 1.00 71.25 178 GLN A CA 1
ATOM 1372 C C . GLN A 1 178 ? -23.261 9.781 28.087 1.00 71.25 178 GLN A C 1
ATOM 1374 O O . GLN A 1 178 ? -23.281 10.620 28.987 1.00 71.25 178 GLN A O 1
ATOM 1379 N N . SER A 1 179 ? -23.993 8.671 28.119 1.00 70.94 179 SER A N 1
ATOM 1380 C CA . SER A 1 179 ? -24.886 8.286 29.210 1.00 70.94 179 SER A CA 1
ATOM 1381 C C . SER A 1 179 ? -24.709 6.805 29.521 1.00 70.94 179 SER A C 1
ATOM 1383 O O . SER A 1 179 ? -24.554 5.981 28.619 1.00 70.94 179 SER A O 1
ATOM 1385 N N . THR A 1 180 ? -24.744 6.474 30.809 1.00 70.19 180 THR A N 1
ATOM 1386 C CA . THR A 1 180 ? -24.722 5.091 31.308 1.00 70.19 180 THR A CA 1
ATOM 1387 C C . THR A 1 180 ? -26.102 4.429 31.196 1.00 70.19 180 THR A C 1
ATOM 1389 O O . THR A 1 180 ? -26.193 3.202 31.153 1.00 70.19 180 THR A O 1
ATOM 1392 N N . ASP A 1 181 ? -27.161 5.240 31.119 1.00 77.94 181 ASP A N 1
ATOM 1393 C CA . ASP A 1 181 ? -28.555 4.806 31.012 1.00 77.94 181 ASP A CA 1
ATOM 1394 C C . ASP A 1 181 ? -29.048 4.793 29.561 1.00 77.94 181 ASP A C 1
ATOM 1396 O O . ASP A 1 181 ? -28.550 5.538 28.711 1.00 77.94 181 ASP A O 1
ATOM 1400 N N . THR A 1 182 ? -30.081 3.983 29.302 1.00 81.50 182 THR A N 1
ATOM 1401 C CA . THR A 1 182 ? -30.798 3.936 28.021 1.00 81.50 182 THR A CA 1
ATOM 1402 C C . THR A 1 182 ? -31.385 5.303 27.689 1.00 81.50 182 THR A C 1
ATOM 1404 O O . THR A 1 182 ? -32.256 5.809 28.403 1.00 81.50 182 THR A O 1
ATOM 1407 N N . LEU A 1 183 ? -30.923 5.891 26.591 1.00 82.69 183 LEU A N 1
ATOM 1408 C CA . LEU A 1 183 ? -31.366 7.198 26.136 1.00 82.69 183 LEU A CA 1
ATOM 1409 C C . LEU A 1 183 ? -32.594 7.026 25.240 1.00 82.69 183 LEU A C 1
ATOM 1411 O O . LEU A 1 183 ? -32.510 6.369 24.207 1.00 82.69 183 LEU A O 1
ATOM 1415 N N . VAL A 1 184 ? -33.727 7.612 25.632 1.00 85.25 184 VAL A N 1
ATOM 1416 C CA . VAL A 1 184 ? -34.963 7.591 24.835 1.00 85.25 184 VAL A CA 1
ATOM 1417 C C . VAL A 1 184 ? -35.139 8.940 24.152 1.00 85.25 184 VAL A C 1
ATOM 1419 O O . VAL A 1 184 ? -35.264 9.967 24.821 1.00 85.25 184 VAL A O 1
ATOM 1422 N N . GLN A 1 185 ? -35.155 8.940 22.824 1.00 86.56 185 GLN A N 1
ATOM 1423 C CA . GLN A 1 185 ? -35.318 10.132 21.993 1.00 86.56 185 GLN A CA 1
ATOM 1424 C C . GLN A 1 185 ? -36.427 9.940 20.963 1.00 86.56 185 GLN A C 1
ATOM 1426 O O . GLN A 1 185 ? -36.823 8.821 20.647 1.00 86.56 185 GLN A O 1
ATOM 1431 N N . ARG A 1 186 ? -36.937 11.043 20.415 1.00 87.75 186 ARG A N 1
ATOM 1432 C CA . ARG A 1 186 ? -37.942 11.007 19.351 1.00 87.75 186 ARG A CA 1
ATOM 1433 C C . ARG A 1 186 ? -37.262 10.947 17.990 1.00 87.75 186 ARG A C 1
ATOM 1435 O O . ARG A 1 186 ? -36.390 11.760 17.699 1.00 87.75 186 ARG A O 1
ATOM 1442 N N . GLY A 1 187 ? -37.679 9.995 17.160 1.00 88.38 187 GLY A N 1
ATOM 1443 C CA . GLY A 1 187 ? -37.199 9.835 15.790 1.00 88.38 187 GLY A CA 1
ATOM 1444 C C . GLY A 1 187 ? -38.151 10.454 14.769 1.00 88.38 187 GLY A C 1
ATOM 1445 O O . GLY A 1 187 ? -39.367 10.256 14.826 1.00 88.38 187 GLY A O 1
ATOM 1446 N N . PHE A 1 188 ? -37.588 11.157 13.792 1.00 88.12 188 PHE A N 1
ATOM 1447 C CA . PHE A 1 188 ? -38.284 11.767 12.659 1.00 88.12 188 PHE A CA 1
ATOM 1448 C C . PHE A 1 188 ? -37.724 11.231 11.343 1.00 88.12 188 PHE A C 1
ATOM 1450 O O . PHE A 1 188 ? -36.558 10.853 11.258 1.00 88.12 188 PHE A O 1
ATOM 1457 N N . ARG A 1 189 ? -38.530 11.196 10.282 1.00 86.81 189 ARG A N 1
ATOM 1458 C CA . ARG A 1 189 ? -38.063 10.761 8.957 1.00 86.81 189 ARG A CA 1
ATOM 1459 C C . ARG A 1 189 ? -37.071 11.774 8.374 1.00 86.81 189 ARG A C 1
ATOM 1461 O O . ARG A 1 189 ? -37.327 12.975 8.418 1.00 86.81 189 ARG A O 1
ATOM 1468 N N . TYR A 1 190 ? -35.969 11.300 7.793 1.00 82.81 190 TYR A N 1
ATOM 1469 C CA . TYR A 1 190 ? -34.993 12.162 7.120 1.00 82.81 190 TYR A CA 1
ATOM 1470 C C . TYR A 1 190 ? -35.536 12.656 5.768 1.00 82.81 190 TYR A C 1
ATOM 1472 O O . TYR A 1 190 ? -35.818 11.843 4.886 1.00 82.81 190 TYR A O 1
ATOM 1480 N N . LEU A 1 191 ? -35.680 13.977 5.596 1.00 78.38 191 LEU A N 1
ATOM 1481 C CA . LEU A 1 191 ? -36.108 14.604 4.331 1.00 78.38 191 LEU A CA 1
ATOM 1482 C C . LEU A 1 191 ? -34.975 15.356 3.599 1.00 78.38 191 LEU A C 1
ATOM 1484 O O . LEU A 1 191 ? -35.139 15.703 2.430 1.00 78.38 191 LEU A O 1
ATOM 1488 N N . GLY A 1 192 ? -33.822 15.563 4.245 1.00 69.56 192 GLY A N 1
ATOM 1489 C CA . GLY A 1 192 ? -32.660 16.289 3.713 1.00 69.56 192 GLY A CA 1
ATOM 1490 C C . GLY A 1 192 ? -31.807 16.899 4.834 1.00 69.56 192 GLY A C 1
ATOM 1491 O O . GLY A 1 192 ? -32.143 16.750 6.009 1.00 69.56 192 GLY A O 1
ATOM 1492 N N . GLU A 1 193 ? -30.700 17.575 4.497 1.00 65.25 193 GLU A N 1
ATOM 1493 C CA . GLU A 1 193 ? -29.835 18.249 5.486 1.00 65.25 193 GLU A CA 1
ATOM 1494 C C . GLU A 1 193 ? -30.634 19.255 6.336 1.00 65.25 193 GLU A C 1
ATOM 1496 O O . GLU A 1 193 ? -31.023 20.322 5.865 1.00 65.25 193 GLU A O 1
ATOM 1501 N N . GLY A 1 194 ? -30.867 18.910 7.606 1.00 64.06 194 GLY A N 1
ATOM 1502 C CA . GLY A 1 194 ? -31.484 19.786 8.606 1.00 64.06 194 GLY A CA 1
ATOM 1503 C C . GLY A 1 194 ? -33.018 19.851 8.610 1.00 64.06 194 GLY A C 1
ATOM 1504 O O . GLY A 1 194 ? -33.569 20.566 9.446 1.00 64.06 194 GLY A O 1
ATOM 1505 N N . GLU A 1 195 ? -33.721 19.116 7.740 1.00 69.88 195 GLU A N 1
ATOM 1506 C CA . GLU A 1 195 ? -35.193 19.091 7.711 1.00 69.88 195 GLU A CA 1
ATOM 1507 C C . GLU A 1 195 ? -35.759 17.835 8.395 1.00 69.88 195 GLU A C 1
ATOM 1509 O O . GLU A 1 195 ? -35.578 16.705 7.931 1.00 69.88 195 GLU A O 1
ATOM 1514 N N . LEU A 1 196 ? -36.474 18.049 9.507 1.00 78.69 196 LEU A N 1
ATOM 1515 C CA . LEU A 1 196 ? -37.190 17.006 10.246 1.00 78.69 196 LEU A CA 1
ATOM 1516 C C . LEU A 1 196 ? -38.513 16.677 9.541 1.00 78.69 196 LEU A C 1
ATOM 1518 O O . LEU A 1 196 ? -39.358 17.554 9.348 1.00 78.69 196 LEU A O 1
ATOM 1522 N N . GLY A 1 197 ? -38.696 15.412 9.165 1.00 80.25 197 GLY A N 1
ATOM 1523 C CA . GLY A 1 197 ? -39.938 14.908 8.589 1.00 80.25 197 GLY A CA 1
ATOM 1524 C C . GLY A 1 197 ? -40.980 14.489 9.622 1.00 80.25 197 GLY A C 1
ATOM 1525 O O . GLY A 1 197 ? -41.009 14.959 10.757 1.00 80.25 197 GLY A O 1
ATOM 1526 N N . GLU A 1 198 ? -41.876 13.593 9.210 1.00 84.25 198 GLU A N 1
ATOM 1527 C CA . GLU A 1 198 ? -42.918 13.056 10.088 1.00 84.25 198 GLU A CA 1
ATOM 1528 C C . GLU A 1 198 ? -42.317 12.268 11.257 1.00 84.25 198 GLU A C 1
ATOM 1530 O O . GLU A 1 198 ? -41.273 11.625 11.121 1.00 84.25 198 GLU A O 1
ATOM 1535 N N . PHE A 1 199 ? -42.999 12.304 12.402 1.00 85.62 199 PHE A N 1
ATOM 1536 C CA . PHE A 1 199 ? -42.629 11.513 13.570 1.00 85.62 199 PHE A CA 1
ATOM 1537 C C . PHE A 1 199 ? -42.761 10.018 13.262 1.00 85.62 199 PHE A C 1
ATOM 1539 O O . PHE A 1 199 ? -43.819 9.551 12.834 1.00 85.62 199 PHE A O 1
ATOM 1546 N N . VAL A 1 200 ? -41.680 9.280 13.494 1.00 86.12 200 VAL A N 1
ATOM 1547 C CA . VAL A 1 200 ? -41.562 7.855 13.180 1.00 86.12 200 VAL A CA 1
ATOM 1548 C C . VAL A 1 200 ? -41.826 6.994 14.413 1.00 86.12 200 VAL A C 1
ATOM 1550 O O . VAL A 1 200 ? -42.491 5.964 14.300 1.00 86.12 200 VAL A O 1
ATOM 1553 N N . GLY A 1 201 ? -41.341 7.406 15.586 1.00 87.31 201 GLY A N 1
ATOM 1554 C CA . GLY A 1 201 ? -41.457 6.637 16.824 1.00 87.31 201 GLY A CA 1
ATOM 1555 C C . GLY A 1 201 ? -40.434 7.041 17.883 1.00 87.31 201 GLY A C 1
ATOM 1556 O O . GLY A 1 201 ? -39.630 7.952 17.668 1.00 87.31 201 GLY A O 1
ATOM 1557 N N . ASP A 1 202 ? -40.470 6.346 19.017 1.00 88.50 202 ASP A N 1
ATOM 1558 C CA . ASP A 1 202 ? -39.478 6.501 20.082 1.00 88.50 202 ASP A CA 1
ATOM 1559 C C . ASP A 1 202 ? -38.270 5.597 19.802 1.00 88.50 202 ASP A C 1
ATOM 1561 O O . ASP A 1 202 ? -38.410 4.450 19.360 1.00 88.50 202 ASP A O 1
ATOM 1565 N N . VAL A 1 203 ? -37.080 6.138 20.037 1.00 89.31 203 VAL A N 1
ATOM 1566 C CA . VAL A 1 203 ? -35.789 5.525 19.740 1.00 89.31 203 VAL A CA 1
ATOM 1567 C C . VAL A 1 203 ? -35.006 5.377 21.034 1.00 89.31 203 VAL A C 1
ATOM 1569 O O . VAL A 1 203 ? -34.673 6.364 21.685 1.00 89.31 203 VAL A O 1
ATOM 1572 N N . GLU A 1 204 ? -34.720 4.136 21.394 1.00 90.38 204 GLU A N 1
ATOM 1573 C CA . GLU A 1 204 ? -33.885 3.757 22.524 1.00 90.38 204 GLU A CA 1
ATOM 1574 C C . GLU A 1 204 ? -32.457 3.522 22.034 1.00 90.38 204 GLU A C 1
ATOM 1576 O O . GLU A 1 204 ? -32.217 2.704 21.142 1.00 90.38 204 GLU A O 1
ATOM 1581 N N . ILE A 1 205 ? -31.504 4.238 22.621 1.00 88.69 205 ILE A N 1
ATOM 1582 C CA . ILE A 1 205 ? -30.080 4.106 22.328 1.00 88.69 205 ILE A CA 1
ATOM 1583 C C . ILE A 1 205 ? -29.391 3.562 23.577 1.00 88.69 205 ILE A C 1
ATOM 1585 O O . ILE A 1 205 ? -29.453 4.167 24.650 1.00 88.69 205 ILE A O 1
ATOM 1589 N N . GLU A 1 206 ? -28.723 2.421 23.430 1.00 87.75 206 GLU A N 1
ATOM 1590 C CA . GLU A 1 206 ? -27.898 1.812 24.471 1.00 87.75 206 GLU A CA 1
ATOM 1591 C C . GLU A 1 206 ? -26.447 1.708 23.994 1.00 87.75 206 GLU A C 1
ATOM 1593 O O . GLU A 1 206 ? -26.169 1.155 22.928 1.00 87.75 206 GLU A O 1
ATOM 1598 N N . ASN A 1 207 ? -25.508 2.219 24.792 1.00 83.25 207 ASN A N 1
ATOM 1599 C CA . ASN A 1 207 ? -24.085 2.190 24.469 1.00 83.25 207 ASN A CA 1
ATOM 1600 C C . ASN A 1 207 ? -23.303 1.397 25.529 1.00 83.25 207 ASN A C 1
ATOM 1602 O O . ASN A 1 207 ? -22.998 1.887 26.618 1.00 83.25 207 ASN A O 1
ATOM 1606 N N . GLU A 1 208 ? -22.969 0.148 25.200 1.00 79.75 208 GLU A N 1
ATOM 1607 C CA . GLU A 1 208 ? -22.229 -0.752 26.095 1.00 79.75 208 GLU A CA 1
ATOM 1608 C C . GLU A 1 208 ? -20.791 -0.278 26.341 1.00 79.75 208 GLU A C 1
ATOM 1610 O O . GLU A 1 208 ? -20.262 -0.472 27.436 1.00 79.75 208 GLU A O 1
ATOM 1615 N N . ARG A 1 209 ? -20.176 0.411 25.370 1.00 80.44 209 ARG A N 1
ATOM 1616 C CA . ARG A 1 209 ? -18.822 0.963 25.505 1.00 80.44 209 ARG A CA 1
ATOM 1617 C C . ARG A 1 209 ? -18.761 2.036 26.588 1.00 80.44 209 ARG A C 1
ATOM 1619 O O . ARG A 1 209 ? -17.850 1.990 27.406 1.00 80.44 209 ARG A O 1
ATOM 1626 N N . TYR A 1 210 ? -19.715 2.968 26.640 1.00 79.31 210 TYR A N 1
ATOM 1627 C CA . TYR A 1 210 ? -19.744 3.987 27.697 1.00 79.31 210 TYR A CA 1
ATOM 1628 C C . TYR A 1 210 ? -19.995 3.373 29.073 1.00 79.31 210 TYR A C 1
ATOM 1630 O O . TYR A 1 210 ? -19.342 3.764 30.037 1.00 79.31 210 TYR A O 1
ATOM 1638 N N . ARG A 1 211 ? -20.870 2.362 29.165 1.00 80.50 211 ARG A N 1
ATOM 1639 C CA . ARG A 1 211 ? -21.094 1.621 30.417 1.00 80.50 211 ARG A CA 1
ATOM 1640 C C . ARG A 1 211 ? -19.824 0.917 30.895 1.00 80.50 211 ARG A C 1
ATOM 1642 O O . ARG A 1 211 ? -19.518 0.965 32.084 1.00 80.50 211 ARG A O 1
ATOM 1649 N N . LEU A 1 212 ? -19.084 0.295 29.977 1.00 83.12 212 LEU A N 1
ATOM 1650 C CA . LEU A 1 212 ? -17.819 -0.369 30.278 1.00 83.12 212 LEU A CA 1
ATOM 1651 C C . LEU A 1 212 ? -16.738 0.636 30.687 1.00 83.12 212 LEU A C 1
ATOM 1653 O O . LEU A 1 212 ? -16.103 0.439 31.717 1.00 83.12 212 LEU A O 1
ATOM 1657 N N . ALA A 1 213 ? -16.562 1.720 29.928 1.00 81.31 213 ALA A N 1
ATOM 1658 C CA . ALA A 1 213 ? -15.592 2.770 30.238 1.00 81.31 213 ALA A CA 1
ATOM 1659 C C . ALA A 1 213 ? -15.865 3.392 31.615 1.00 81.31 213 ALA A C 1
ATOM 1661 O O . ALA A 1 213 ? -14.963 3.469 32.443 1.00 81.31 213 ALA A O 1
ATOM 1662 N N . TYR A 1 214 ? -17.128 3.722 31.903 1.00 84.69 214 TYR A N 1
ATOM 1663 C CA . TYR A 1 214 ? -17.538 4.228 33.210 1.00 84.69 214 TYR A CA 1
ATOM 1664 C C . TYR A 1 214 ? -17.243 3.228 34.336 1.00 84.69 214 TYR A C 1
ATOM 1666 O O . TYR A 1 214 ? -16.683 3.606 35.359 1.00 84.69 214 TYR A O 1
ATOM 1674 N N . ALA A 1 215 ? -17.578 1.946 34.153 1.00 86.44 215 ALA A N 1
ATOM 1675 C CA . ALA A 1 215 ? -17.299 0.914 35.152 1.00 86.44 215 ALA A CA 1
ATOM 1676 C C . ALA A 1 215 ? -15.793 0.726 35.399 1.00 86.44 215 ALA A C 1
ATOM 1678 O O . ALA A 1 215 ? -15.379 0.484 36.533 1.00 86.44 215 ALA A O 1
ATOM 1679 N N . VAL A 1 216 ? -14.977 0.845 34.351 1.00 88.12 216 VAL A N 1
ATOM 1680 C CA . VAL A 1 216 ? -13.515 0.771 34.433 1.00 88.12 216 VAL A CA 1
ATOM 1681 C C . VAL A 1 216 ? -12.949 1.973 35.191 1.00 88.12 216 VAL A C 1
ATOM 1683 O O . VAL A 1 216 ? -12.191 1.775 36.139 1.00 88.12 216 VAL A O 1
ATOM 1686 N N . ASP A 1 217 ? -13.360 3.195 34.850 1.00 87.81 217 ASP A N 1
ATOM 1687 C CA . ASP A 1 217 ? -12.915 4.412 35.542 1.00 87.81 217 ASP A CA 1
ATOM 1688 C C . ASP A 1 217 ? -13.355 4.433 37.012 1.00 87.81 217 ASP A C 1
ATOM 1690 O O . ASP A 1 217 ? -12.573 4.784 37.897 1.00 87.81 217 ASP A O 1
ATOM 1694 N N . GLU A 1 218 ? -14.582 3.994 37.293 1.00 90.62 218 GLU A N 1
ATOM 1695 C CA . GLU A 1 218 ? -15.093 3.838 38.654 1.00 90.62 218 GLU A CA 1
ATOM 1696 C C . GLU A 1 218 ? -14.271 2.806 39.438 1.00 90.62 218 GLU A C 1
ATOM 1698 O O . GLU A 1 218 ? -13.891 3.054 40.580 1.00 90.62 218 GLU A O 1
ATOM 1703 N N . SER A 1 219 ? -13.924 1.676 38.816 1.00 90.88 219 SER A N 1
ATOM 1704 C CA . SER A 1 219 ? -13.081 0.653 39.446 1.00 90.88 219 SER A CA 1
ATOM 1705 C C . SER A 1 219 ? -11.681 1.186 39.760 1.00 90.88 219 SER A C 1
ATOM 1707 O O . SER A 1 219 ? -11.171 0.943 40.851 1.00 90.88 219 SER A O 1
ATOM 1709 N N . LEU A 1 220 ? -11.071 1.948 38.845 1.00 90.88 220 LEU A N 1
ATOM 1710 C CA . LEU A 1 220 ? -9.775 2.598 39.074 1.00 90.88 220 LEU A CA 1
ATOM 1711 C C . LEU A 1 220 ? -9.841 3.603 40.230 1.00 90.88 220 LEU A C 1
ATOM 1713 O O . LEU A 1 220 ? -8.943 3.621 41.069 1.00 90.88 220 LEU A O 1
ATOM 1717 N N . ARG A 1 221 ? -10.917 4.398 40.311 1.00 93.25 221 ARG A N 1
ATOM 1718 C CA . ARG A 1 221 ? -11.132 5.327 41.429 1.00 93.25 221 ARG A CA 1
ATOM 1719 C C . ARG A 1 221 ? -11.240 4.588 42.760 1.00 93.25 221 ARG A C 1
ATOM 1721 O O . ARG A 1 221 ? -10.555 4.957 43.707 1.00 93.25 221 ARG A O 1
ATOM 1728 N N . LEU A 1 222 ? -12.064 3.543 42.825 1.00 93.25 222 LEU A N 1
ATOM 1729 C CA . LEU A 1 222 ? -12.265 2.760 44.047 1.00 93.25 222 LEU A CA 1
ATOM 1730 C C . LEU A 1 222 ? -10.980 2.057 44.505 1.00 93.25 222 LEU A C 1
ATOM 1732 O O . LEU A 1 222 ? -10.736 1.956 45.703 1.00 93.25 222 LEU A O 1
ATOM 1736 N N . LEU A 1 223 ? -10.147 1.589 43.571 1.00 91.00 223 LEU A N 1
ATOM 1737 C CA . LEU A 1 223 ? -8.843 1.004 43.890 1.00 91.00 223 LEU A CA 1
ATOM 1738 C C . LEU A 1 223 ? -7.876 2.045 44.468 1.00 91.00 223 LEU A C 1
ATOM 1740 O O . LEU A 1 223 ? -7.227 1.764 45.474 1.00 91.00 223 LEU A O 1
ATOM 1744 N N . ALA A 1 224 ? -7.831 3.249 43.892 1.00 89.12 224 ALA A N 1
ATOM 1745 C CA . ALA A 1 224 ? -7.021 4.344 44.423 1.00 89.12 224 ALA A CA 1
ATOM 1746 C C . ALA A 1 224 ? -7.485 4.775 45.829 1.00 89.12 224 ALA A C 1
ATOM 1748 O O . ALA A 1 224 ? -6.663 4.959 46.726 1.00 89.12 224 ALA A O 1
ATOM 1749 N N . GLU A 1 225 ? -8.801 4.873 46.050 1.00 92.06 225 GLU A N 1
ATOM 1750 C CA . GLU A 1 225 ? -9.373 5.147 47.376 1.00 92.06 225 GLU A CA 1
ATOM 1751 C C . GLU A 1 225 ? -9.036 4.034 48.381 1.00 92.06 225 GLU A C 1
ATOM 1753 O O . GLU A 1 225 ? -8.714 4.316 49.534 1.00 92.06 225 GLU A O 1
ATOM 1758 N N . LEU A 1 226 ? -9.069 2.767 47.959 1.00 90.50 226 LEU A N 1
ATOM 1759 C CA . LEU A 1 226 ? -8.730 1.625 48.810 1.00 90.50 226 LEU A CA 1
ATOM 1760 C C . LEU A 1 226 ? -7.254 1.627 49.235 1.00 90.50 226 LEU A C 1
ATOM 1762 O O . LEU A 1 226 ? -6.958 1.328 50.394 1.00 90.50 226 LEU A O 1
ATOM 1766 N N . GLU A 1 227 ? -6.337 1.985 48.334 1.00 87.00 227 GLU A N 1
ATOM 1767 C CA . GLU A 1 227 ? -4.912 2.141 48.650 1.00 87.00 227 GLU A CA 1
ATOM 1768 C C . GLU A 1 227 ? -4.695 3.247 49.694 1.00 87.00 227 GLU A C 1
ATOM 1770 O O . GLU A 1 227 ? -4.042 3.022 50.718 1.00 87.00 227 GLU A O 1
ATOM 1775 N N . GLU A 1 228 ? -5.313 4.416 49.493 1.00 89.94 228 GLU A N 1
ATOM 1776 C CA . GLU A 1 228 ? -5.230 5.530 50.441 1.00 89.94 228 GLU A CA 1
ATOM 1777 C C . GLU A 1 228 ? -5.801 5.150 51.816 1.00 89.94 228 GLU A C 1
ATOM 1779 O O . GLU A 1 228 ? -5.154 5.368 52.846 1.00 89.94 228 GLU A O 1
ATOM 1784 N N . LEU A 1 229 ? -6.984 4.528 51.845 1.00 90.38 229 LEU A N 1
ATOM 1785 C CA . LEU A 1 229 ? -7.623 4.070 53.080 1.00 90.38 229 LEU A CA 1
ATOM 1786 C C . LEU A 1 229 ? -6.766 3.042 53.825 1.00 90.38 229 LEU A C 1
ATOM 1788 O O . LEU A 1 229 ? -6.702 3.087 55.052 1.00 90.38 229 LEU A O 1
ATOM 1792 N N . SER A 1 230 ? -6.080 2.143 53.116 1.00 87.94 230 SER A N 1
ATOM 1793 C CA . SER A 1 230 ? -5.181 1.153 53.724 1.00 87.94 230 SER A CA 1
ATOM 1794 C C . SER A 1 230 ? -3.983 1.809 54.426 1.00 87.94 230 SER A C 1
ATOM 1796 O O . SER A 1 230 ? -3.627 1.434 55.548 1.00 87.94 230 SER A O 1
ATOM 1798 N N . ILE A 1 231 ? -3.390 2.842 53.815 1.00 88.75 231 ILE A N 1
ATOM 1799 C CA . ILE A 1 231 ? -2.285 3.613 54.409 1.00 88.75 231 ILE A CA 1
ATOM 1800 C C . ILE A 1 231 ? -2.770 4.377 55.649 1.00 88.75 231 ILE A C 1
ATOM 1802 O O . ILE A 1 231 ? -2.120 4.361 56.703 1.00 88.75 231 ILE A O 1
ATOM 1806 N N . GLN A 1 232 ? -3.934 5.026 55.548 1.00 90.50 232 GLN A N 1
ATOM 1807 C CA . GLN A 1 232 ? -4.542 5.754 56.663 1.00 90.50 232 GLN A CA 1
ATOM 1808 C C . GLN A 1 232 ? -4.897 4.818 57.826 1.00 90.50 232 GLN A C 1
ATOM 1810 O O . GLN A 1 232 ? -4.615 5.140 58.982 1.00 90.50 232 GLN A O 1
ATOM 1815 N N . ALA A 1 233 ? -5.460 3.643 57.533 1.00 89.44 233 ALA A N 1
ATOM 1816 C CA . ALA A 1 233 ? -5.815 2.645 58.533 1.00 89.44 233 ALA A CA 1
ATOM 1817 C C . ALA A 1 233 ? -4.575 2.097 59.255 1.00 89.44 233 ALA A C 1
ATOM 1819 O O . ALA A 1 233 ? -4.583 2.017 60.481 1.00 89.44 233 ALA A O 1
ATOM 1820 N N . SER A 1 234 ? -3.490 1.800 58.529 1.00 88.12 234 SER A N 1
ATOM 1821 C CA . SER A 1 234 ? -2.211 1.385 59.129 1.00 88.12 234 SER A CA 1
ATOM 1822 C C . SER A 1 234 ? -1.683 2.439 60.100 1.00 88.12 234 SER A C 1
ATOM 1824 O O . SER A 1 234 ? -1.387 2.138 61.251 1.00 88.12 234 SER A O 1
ATOM 1826 N N . THR A 1 235 ? -1.671 3.703 59.669 1.00 90.50 235 THR A N 1
ATOM 1827 C CA . THR A 1 235 ? -1.226 4.829 60.505 1.00 90.50 235 THR A CA 1
ATOM 1828 C C . THR A 1 235 ? -2.096 4.983 61.759 1.00 90.50 235 THR A C 1
ATOM 1830 O O . THR A 1 235 ? -1.602 5.299 62.841 1.00 90.50 235 THR A O 1
ATOM 1833 N N . ALA A 1 236 ? -3.409 4.772 61.640 1.00 89.62 236 ALA A N 1
ATOM 1834 C CA . ALA A 1 236 ? -4.326 4.827 62.774 1.00 89.62 236 ALA A CA 1
ATOM 1835 C C . ALA A 1 236 ? -4.079 3.688 63.777 1.00 89.62 236 ALA A C 1
ATOM 1837 O O . ALA A 1 236 ? -4.130 3.932 64.984 1.00 89.62 236 ALA A O 1
ATOM 1838 N N . VAL A 1 237 ? -3.777 2.478 63.295 1.00 90.25 237 VAL A N 1
ATOM 1839 C CA . VAL A 1 237 ? -3.421 1.329 64.142 1.00 90.25 237 VAL A CA 1
ATOM 1840 C C . VAL A 1 237 ? -2.106 1.577 64.883 1.00 90.25 237 VAL A C 1
ATOM 1842 O O . VAL A 1 237 ? -2.075 1.398 66.099 1.00 90.25 237 VAL A O 1
ATOM 1845 N N . ASP A 1 238 ? -1.078 2.092 64.203 1.00 87.75 238 ASP A N 1
ATOM 1846 C CA . ASP A 1 238 ? 0.211 2.434 64.825 1.00 87.75 238 ASP A CA 1
ATOM 1847 C C . ASP A 1 238 ? 0.041 3.484 65.938 1.00 87.75 238 ASP A C 1
ATOM 1849 O O . ASP A 1 238 ? 0.587 3.367 67.039 1.00 87.75 238 ASP A O 1
ATOM 1853 N N . ASN A 1 239 ? -0.780 4.509 65.684 1.00 88.81 239 ASN A N 1
ATOM 1854 C CA . ASN A 1 239 ? -1.106 5.525 66.684 1.00 88.81 239 ASN A CA 1
ATOM 1855 C C . ASN A 1 239 ? -1.873 4.935 67.877 1.00 88.81 239 ASN A C 1
ATOM 1857 O O . ASN A 1 239 ? -1.606 5.303 69.023 1.00 88.81 239 ASN A O 1
ATOM 1861 N N . ALA A 1 240 ? -2.819 4.025 67.632 1.00 87.94 240 ALA A N 1
ATOM 1862 C CA . ALA A 1 240 ? -3.567 3.359 68.693 1.00 87.94 240 ALA A CA 1
ATOM 1863 C C . ALA A 1 240 ? -2.652 2.482 69.566 1.00 87.94 240 ALA A C 1
ATOM 1865 O O . ALA A 1 240 ? -2.767 2.507 70.792 1.00 87.94 240 ALA A O 1
ATOM 1866 N N . GLU A 1 241 ? -1.697 1.770 68.963 1.00 86.50 241 GLU A N 1
ATOM 1867 C CA . GLU A 1 241 ? -0.694 0.987 69.689 1.00 86.50 241 GLU A CA 1
ATOM 1868 C C . GLU A 1 241 ? 0.214 1.875 70.558 1.00 86.50 241 GLU A C 1
ATOM 1870 O O . GLU A 1 241 ? 0.483 1.549 71.723 1.00 86.50 241 GLU A O 1
ATOM 1875 N N . ALA A 1 242 ? 0.634 3.034 70.040 1.00 86.62 242 ALA A N 1
ATOM 1876 C CA . ALA A 1 242 ? 1.411 4.011 70.800 1.00 86.62 242 ALA A CA 1
ATOM 1877 C C . ALA A 1 242 ? 0.637 4.524 72.027 1.00 86.62 242 ALA A C 1
ATOM 1879 O O . ALA A 1 242 ? 1.182 4.557 73.134 1.00 86.62 242 ALA A O 1
ATOM 1880 N N . VAL A 1 243 ? -0.651 4.849 71.859 1.00 87.19 243 VAL A N 1
ATOM 1881 C CA . VAL A 1 243 ? -1.531 5.273 72.961 1.00 87.19 243 VAL A CA 1
ATOM 1882 C C . VAL A 1 243 ? -1.673 4.173 74.014 1.00 87.19 243 VAL A C 1
ATOM 1884 O O . VAL A 1 243 ? -1.528 4.458 75.204 1.00 87.19 243 VAL A O 1
ATOM 1887 N N . LEU A 1 244 ? -1.899 2.916 73.608 1.00 85.88 244 LEU A N 1
ATOM 1888 C CA . LEU A 1 244 ? -1.973 1.788 74.547 1.00 85.88 244 LEU A CA 1
ATOM 1889 C C . LEU A 1 244 ? -0.662 1.592 75.317 1.00 85.88 244 LEU A C 1
ATOM 1891 O O . LEU A 1 244 ? -0.687 1.300 76.512 1.00 85.88 244 LEU A O 1
ATOM 1895 N N . THR A 1 245 ? 0.479 1.788 74.658 1.00 84.00 245 THR A N 1
ATOM 1896 C CA . THR A 1 245 ? 1.800 1.686 75.291 1.00 84.00 245 THR A CA 1
ATOM 1897 C C . THR A 1 245 ? 2.007 2.787 76.330 1.00 84.00 245 THR A C 1
ATOM 1899 O O . THR A 1 245 ? 2.352 2.489 77.472 1.00 84.00 245 THR A O 1
ATOM 1902 N N . THR A 1 246 ? 1.705 4.045 75.991 1.00 84.56 246 THR A N 1
ATOM 1903 C CA . THR A 1 246 ? 1.756 5.164 76.951 1.00 84.56 246 THR A CA 1
ATOM 1904 C C . THR A 1 246 ? 0.804 4.943 78.130 1.00 84.56 246 THR A C 1
ATOM 1906 O O . THR A 1 246 ? 1.148 5.232 79.276 1.00 84.56 246 THR A O 1
ATOM 1909 N N . PHE A 1 247 ? -0.386 4.395 77.877 1.00 82.06 247 PHE A N 1
ATOM 1910 C CA . PHE A 1 247 ? -1.347 4.078 78.930 1.00 82.06 247 PHE A CA 1
ATOM 1911 C C . PHE A 1 247 ? -0.829 2.976 79.869 1.00 82.06 247 PHE A C 1
ATOM 1913 O O . PHE A 1 247 ? -0.917 3.115 81.090 1.00 82.06 247 PHE A O 1
ATOM 1920 N N . GLN A 1 248 ? -0.212 1.920 79.329 1.00 80.31 248 GLN A N 1
ATOM 1921 C CA . GLN A 1 248 ? 0.425 0.870 80.127 1.00 80.31 248 GLN A CA 1
ATOM 1922 C C . GLN A 1 248 ? 1.581 1.417 80.983 1.00 80.31 248 GLN A C 1
ATOM 1924 O O . GLN A 1 248 ? 1.700 1.061 82.155 1.00 80.31 248 GLN A O 1
ATOM 1929 N N . GLU A 1 249 ? 2.412 2.306 80.435 1.00 79.88 249 GLU A N 1
ATOM 1930 C CA . GLU A 1 249 ? 3.474 2.982 81.190 1.00 79.88 249 GLU A CA 1
ATOM 1931 C C . GLU A 1 249 ? 2.914 3.817 82.347 1.00 79.88 249 GLU A C 1
ATOM 1933 O O . GLU A 1 249 ? 3.432 3.748 83.464 1.00 79.88 249 GLU A O 1
ATOM 1938 N N . ALA A 1 250 ? 1.826 4.557 82.111 1.00 78.62 250 ALA A N 1
ATOM 1939 C CA . ALA A 1 250 ? 1.145 5.321 83.150 1.00 78.62 250 ALA A CA 1
ATOM 1940 C C . ALA A 1 250 ? 0.576 4.412 84.255 1.00 78.62 250 ALA A C 1
ATOM 1942 O O . ALA A 1 250 ? 0.721 4.724 85.439 1.00 78.62 250 ALA A O 1
ATOM 1943 N N . LEU A 1 251 ? -0.007 3.260 83.899 1.00 77.75 251 LEU A N 1
ATOM 1944 C CA . LEU A 1 251 ? -0.479 2.271 84.876 1.00 77.75 251 LEU A CA 1
ATOM 1945 C C . LEU A 1 251 ? 0.667 1.690 85.715 1.00 77.75 251 LEU A C 1
ATOM 1947 O O . LEU A 1 251 ? 0.541 1.628 86.938 1.00 77.75 251 LEU A O 1
ATOM 1951 N N . MET A 1 252 ? 1.801 1.336 85.099 1.00 75.69 252 MET A N 1
ATOM 1952 C CA . MET A 1 252 ? 2.987 0.870 85.834 1.00 75.69 252 MET A CA 1
ATOM 1953 C C . MET A 1 252 ? 3.505 1.939 86.807 1.00 75.69 252 MET A C 1
ATOM 1955 O O . MET A 1 252 ? 3.858 1.630 87.944 1.00 75.69 252 MET A O 1
ATOM 1959 N N . GLN A 1 253 ? 3.523 3.211 86.396 1.00 74.75 253 GLN A N 1
ATOM 1960 C CA . GLN A 1 253 ? 3.910 4.320 87.275 1.00 74.75 253 GLN A CA 1
ATOM 1961 C C . GLN A 1 253 ? 2.940 4.488 88.452 1.00 74.75 253 GLN A C 1
ATOM 1963 O O . GLN A 1 253 ? 3.383 4.712 89.580 1.00 74.75 253 GLN A O 1
ATOM 1968 N N . LEU A 1 254 ? 1.632 4.340 88.224 1.00 77.88 254 LEU A N 1
ATOM 1969 C CA . LEU A 1 254 ? 0.628 4.364 89.290 1.00 77.88 254 LEU A CA 1
ATOM 1970 C C . LEU A 1 254 ? 0.790 3.190 90.262 1.00 77.88 254 LEU A C 1
ATOM 1972 O O . LEU A 1 254 ? 0.685 3.396 91.471 1.00 77.88 254 LEU A O 1
ATOM 1976 N N . GLU A 1 255 ? 1.091 1.985 89.776 1.00 71.25 255 GLU A N 1
ATOM 1977 C CA . GLU A 1 255 ? 1.374 0.825 90.628 1.00 71.25 255 GLU A CA 1
ATOM 1978 C C . GLU A 1 255 ? 2.613 1.066 91.505 1.00 71.25 255 GLU A C 1
ATOM 1980 O O . GLU A 1 255 ? 2.570 0.860 92.721 1.00 71.25 255 GLU A O 1
ATOM 1985 N N . VAL A 1 256 ? 3.693 1.603 90.925 1.00 75.62 256 VAL A N 1
ATOM 1986 C CA . VAL A 1 256 ? 4.899 2.000 91.668 1.00 75.62 256 VAL A CA 1
ATOM 1987 C C . VAL A 1 256 ? 4.570 3.048 92.736 1.00 75.62 256 VAL A C 1
ATOM 1989 O O . VAL A 1 256 ? 5.013 2.910 93.878 1.00 75.62 256 VAL A O 1
ATOM 1992 N N . LEU A 1 257 ? 3.757 4.059 92.412 1.00 74.38 257 LEU A N 1
ATOM 1993 C CA . LEU A 1 257 ? 3.299 5.059 93.381 1.00 74.38 257 LEU A CA 1
ATOM 1994 C C . LEU A 1 257 ? 2.460 4.431 94.503 1.00 74.38 257 LEU A C 1
ATOM 1996 O O . LEU A 1 257 ? 2.637 4.788 95.666 1.00 74.38 257 LEU A O 1
ATOM 2000 N N . GLN A 1 258 ? 1.583 3.469 94.203 1.00 71.69 258 GLN A N 1
ATOM 2001 C CA . GLN A 1 258 ? 0.799 2.761 95.221 1.00 71.69 258 GLN A CA 1
ATOM 2002 C C . GLN A 1 258 ? 1.679 1.917 96.152 1.00 71.69 258 GLN A C 1
ATOM 2004 O O . GLN A 1 258 ? 1.464 1.918 97.368 1.00 71.69 258 GLN A O 1
ATOM 2009 N N . VAL A 1 259 ? 2.691 1.228 95.615 1.00 75.69 259 VAL A N 1
ATOM 2010 C CA . VAL A 1 259 ? 3.674 0.473 96.412 1.00 75.69 259 VAL A CA 1
ATOM 2011 C C . VAL A 1 259 ? 4.487 1.417 97.300 1.00 75.69 259 VAL A C 1
ATOM 2013 O O . VAL A 1 259 ? 4.647 1.145 98.490 1.00 75.69 259 VAL A O 1
ATOM 2016 N N . GLN A 1 260 ? 4.930 2.558 96.768 1.00 70.88 260 GLN A N 1
ATOM 2017 C CA . GLN A 1 260 ? 5.625 3.590 97.543 1.00 70.88 260 GLN A CA 1
ATOM 2018 C C . GLN A 1 260 ? 4.733 4.181 98.642 1.00 70.88 260 GLN A C 1
ATOM 2020 O O . GLN A 1 260 ? 5.195 4.356 99.766 1.00 70.88 260 GLN A O 1
ATOM 2025 N N . MET A 1 261 ? 3.448 4.425 98.367 1.00 73.69 261 MET A N 1
ATOM 2026 C CA . MET A 1 261 ? 2.481 4.884 99.371 1.00 73.69 261 MET A CA 1
ATOM 2027 C C . MET A 1 261 ? 2.239 3.837 100.462 1.00 73.69 261 MET A C 1
ATOM 2029 O O . MET A 1 261 ? 2.127 4.202 101.630 1.00 73.69 261 MET A O 1
ATOM 2033 N N . ARG A 1 262 ? 2.205 2.539 100.123 1.00 73.62 262 ARG A N 1
ATOM 2034 C CA . ARG A 1 262 ? 2.144 1.458 101.121 1.00 73.62 262 ARG A CA 1
ATOM 2035 C C . ARG A 1 262 ? 3.397 1.416 101.991 1.00 73.62 262 ARG A C 1
ATOM 2037 O O . ARG A 1 262 ? 3.255 1.351 103.204 1.00 73.62 262 ARG A O 1
ATOM 2044 N N . GLN A 1 263 ? 4.588 1.525 101.402 1.00 69.75 263 GLN A N 1
ATOM 2045 C CA . GLN A 1 263 ? 5.855 1.568 102.144 1.00 69.75 263 GLN A CA 1
ATOM 2046 C C . GLN A 1 263 ? 5.978 2.817 103.027 1.00 69.75 263 GLN A C 1
ATOM 2048 O O . GLN A 1 263 ? 6.446 2.724 104.158 1.00 69.75 263 GLN A O 1
ATOM 2053 N N . LEU A 1 264 ? 5.521 3.977 102.544 1.00 69.62 264 LEU A N 1
ATOM 2054 C CA . LEU A 1 264 ? 5.422 5.202 103.340 1.00 69.62 264 LEU A CA 1
ATOM 2055 C C . LEU A 1 264 ? 4.449 5.018 104.507 1.00 69.62 264 LEU A C 1
ATOM 2057 O O . LEU A 1 264 ? 4.782 5.367 105.635 1.00 69.62 264 LEU A O 1
ATOM 2061 N N . ASN A 1 265 ? 3.271 4.441 104.259 1.00 61.34 265 ASN A N 1
ATOM 2062 C CA . ASN A 1 265 ? 2.281 4.188 105.301 1.00 61.34 265 ASN A CA 1
ATOM 2063 C C . ASN A 1 265 ? 2.808 3.189 106.345 1.00 61.34 265 ASN A C 1
ATOM 2065 O O . ASN A 1 265 ? 2.699 3.454 107.537 1.00 61.34 265 ASN A O 1
ATOM 2069 N N . GLU A 1 266 ? 3.456 2.102 105.908 1.00 65.88 266 GLU A N 1
ATOM 2070 C CA . GLU A 1 266 ? 4.112 1.124 106.783 1.00 65.88 266 GLU A CA 1
ATOM 2071 C C . GLU A 1 266 ? 5.228 1.763 107.617 1.00 65.88 266 GLU A C 1
ATOM 2073 O O . GLU A 1 266 ? 5.229 1.593 108.836 1.00 65.88 266 GLU A O 1
ATOM 2078 N N . GLY A 1 267 ? 6.101 2.568 106.999 1.00 62.31 267 GLY A N 1
ATOM 2079 C CA . GLY A 1 267 ? 7.183 3.291 107.675 1.00 62.31 267 GLY A CA 1
ATOM 2080 C C . GLY A 1 267 ? 6.700 4.336 108.688 1.00 62.31 267 GLY A C 1
ATOM 2081 O O . GLY A 1 267 ? 7.352 4.554 109.709 1.00 62.31 267 GLY A O 1
ATOM 2082 N N . ILE A 1 268 ? 5.535 4.948 108.452 1.00 60.28 268 ILE A N 1
ATOM 2083 C CA . ILE A 1 268 ? 4.876 5.852 109.407 1.00 60.28 268 ILE A CA 1
ATOM 2084 C C . ILE A 1 268 ? 4.245 5.054 110.562 1.00 60.28 268 ILE A C 1
ATOM 2086 O O . ILE A 1 268 ? 4.337 5.469 111.717 1.00 60.28 268 ILE A O 1
ATOM 2090 N N . THR A 1 269 ? 3.648 3.886 110.293 1.00 60.34 269 THR A N 1
ATOM 2091 C CA . THR A 1 269 ? 3.084 3.017 111.345 1.00 60.34 269 THR A CA 1
ATOM 2092 C C . THR A 1 269 ? 4.123 2.246 112.164 1.00 60.34 269 THR A C 1
ATOM 2094 O O . THR A 1 269 ? 3.820 1.874 113.296 1.00 60.34 269 THR A O 1
ATOM 2097 N N . SER A 1 270 ? 5.339 2.017 111.653 1.00 55.91 270 SER A N 1
ATOM 2098 C CA . SER A 1 270 ? 6.386 1.252 112.350 1.00 55.91 270 SER A CA 1
ATOM 2099 C C . SER A 1 270 ? 7.205 2.051 113.371 1.00 55.91 270 SER A C 1
ATOM 2101 O O . SER A 1 270 ? 8.063 1.472 114.027 1.00 55.91 270 SER A O 1
ATOM 2103 N N . GLY A 1 271 ? 6.931 3.345 113.566 1.00 52.62 271 GLY A N 1
ATOM 2104 C CA . GLY A 1 271 ? 7.256 4.049 114.812 1.00 52.62 271 GLY A CA 1
ATOM 2105 C C . GLY A 1 271 ? 8.718 4.014 115.288 1.00 52.62 271 GLY A C 1
ATOM 2106 O O . GLY A 1 271 ? 8.941 3.894 116.491 1.00 52.62 271 GLY A O 1
ATOM 2107 N N . GLU A 1 272 ? 9.709 4.168 114.401 1.00 45.03 272 GLU A N 1
ATOM 2108 C CA . GLU A 1 272 ? 11.087 4.492 114.807 1.00 45.03 272 GLU A CA 1
ATOM 2109 C C . GLU A 1 272 ? 11.395 5.975 114.556 1.00 45.03 272 GLU A C 1
ATOM 2111 O O . GLU A 1 272 ? 11.630 6.446 113.445 1.00 45.03 272 GLU A O 1
ATOM 2116 N N . THR A 1 273 ? 11.372 6.731 115.651 1.00 51.53 273 THR A N 1
ATOM 2117 C CA . THR A 1 273 ? 11.689 8.155 115.744 1.00 51.53 273 THR A CA 1
ATOM 2118 C C . THR A 1 273 ? 13.158 8.445 115.419 1.00 51.53 273 THR A C 1
ATOM 2120 O O . THR A 1 273 ? 14.024 8.257 116.272 1.00 51.53 273 THR A O 1
ATOM 2123 N N . THR A 1 274 ? 13.441 9.032 114.253 1.00 45.22 274 THR A N 1
ATOM 2124 C CA . THR A 1 274 ? 14.516 10.032 114.116 1.00 45.22 274 THR A CA 1
ATOM 2125 C C . THR A 1 274 ? 14.022 11.233 113.302 1.00 45.22 274 THR A C 1
ATOM 2127 O O . THR A 1 274 ? 13.573 11.133 112.163 1.00 45.22 274 THR A O 1
ATOM 2130 N N . SER A 1 275 ? 14.063 12.399 113.944 1.00 54.56 275 SER A N 1
ATOM 2131 C CA . SER A 1 275 ? 13.412 13.665 113.587 1.00 54.56 275 SER A CA 1
ATOM 2132 C C . SER A 1 275 ? 14.078 14.426 112.427 1.00 54.56 275 SER A C 1
ATOM 2134 O O . SER A 1 275 ? 14.339 15.623 112.528 1.00 54.56 275 SER A O 1
ATOM 2136 N N . SER A 1 276 ? 14.392 13.744 111.325 1.00 55.91 276 SER A N 1
ATOM 2137 C CA . SER A 1 276 ? 15.014 14.351 110.130 1.00 55.91 276 SER A CA 1
ATOM 2138 C C . SER A 1 276 ? 14.241 14.077 108.835 1.00 55.91 276 SER A C 1
ATOM 2140 O O . SER A 1 276 ? 14.433 14.787 107.852 1.00 55.91 276 SER A O 1
ATOM 2142 N N . GLY A 1 277 ? 13.338 13.089 108.832 1.00 54.16 277 GLY A N 1
ATOM 2143 C CA . GLY A 1 277 ? 12.513 12.734 107.670 1.00 54.16 277 GLY A CA 1
ATOM 2144 C C . GLY A 1 277 ? 11.298 13.642 107.459 1.00 54.16 277 GLY A C 1
ATOM 2145 O O . GLY A 1 277 ? 10.927 13.907 106.321 1.00 54.16 277 GLY A O 1
ATOM 2146 N N . GLU A 1 278 ? 10.712 14.196 108.524 1.00 58.41 278 GLU A N 1
ATOM 2147 C CA . GLU A 1 278 ? 9.459 14.968 108.436 1.00 58.41 278 GLU A CA 1
ATOM 2148 C C . GLU A 1 278 ? 9.624 16.314 107.709 1.00 58.41 278 GLU A C 1
ATOM 2150 O O . GLU A 1 278 ? 8.752 16.720 106.945 1.00 58.41 278 GLU A O 1
ATOM 2155 N N . GLN A 1 279 ? 10.769 16.988 107.854 1.00 54.88 279 GLN A N 1
ATOM 2156 C CA . GLN A 1 279 ? 11.032 18.253 107.150 1.00 54.88 279 GLN A CA 1
ATOM 2157 C C . GLN A 1 279 ? 11.412 18.043 105.674 1.00 54.88 279 GLN A C 1
ATOM 2159 O O . GLN A 1 279 ? 11.092 18.878 104.825 1.00 54.88 279 GLN A O 1
ATOM 2164 N N . PHE A 1 280 ? 12.036 16.909 105.343 1.00 55.00 280 PHE A N 1
ATOM 2165 C CA . PHE A 1 280 ? 12.346 16.548 103.959 1.00 55.00 280 PHE A CA 1
ATOM 2166 C C . PHE A 1 280 ? 11.079 16.102 103.213 1.00 55.00 280 PHE A C 1
ATOM 2168 O O . PHE A 1 280 ? 10.839 16.550 102.093 1.00 55.00 280 PHE A O 1
ATOM 2175 N N . LEU A 1 281 ? 10.205 15.336 103.878 1.00 58.41 281 LEU A N 1
ATOM 2176 C CA . LEU A 1 281 ? 8.920 14.890 103.337 1.00 58.41 281 LEU A CA 1
ATOM 2177 C C . LEU A 1 281 ? 7.947 16.048 103.111 1.00 58.41 281 LEU A C 1
ATOM 2179 O O . LEU A 1 281 ? 7.353 16.118 102.045 1.00 58.41 281 LEU A O 1
ATOM 2183 N N . VAL A 1 282 ? 7.825 17.004 104.036 1.00 59.97 282 VAL A N 1
ATOM 2184 C CA . VAL A 1 282 ? 6.932 18.159 103.829 1.00 59.97 282 VAL A CA 1
ATOM 2185 C C . VAL A 1 282 ? 7.417 19.052 102.679 1.00 59.97 282 VAL A C 1
ATOM 2187 O O . VAL A 1 282 ? 6.595 19.561 101.920 1.00 59.97 282 VAL A O 1
ATOM 2190 N N . SER A 1 283 ? 8.733 19.199 102.477 1.00 57.50 283 SER A N 1
ATOM 2191 C CA . SER A 1 283 ? 9.254 20.007 101.360 1.00 57.50 283 SER A CA 1
ATOM 2192 C C . SER A 1 283 ? 9.166 19.304 99.995 1.00 57.50 283 SER A C 1
ATOM 2194 O O . SER A 1 283 ? 8.888 19.974 98.999 1.00 57.50 283 SER A O 1
ATOM 2196 N N . LEU A 1 284 ? 9.318 17.973 99.941 1.00 59.75 284 LEU A N 1
ATOM 2197 C CA . LEU A 1 284 ? 9.096 17.177 98.727 1.00 59.75 284 LEU A CA 1
ATOM 2198 C C . LEU A 1 284 ? 7.614 17.047 98.372 1.00 59.75 284 LEU A C 1
ATOM 2200 O O . LEU A 1 284 ? 7.263 17.108 97.197 1.00 59.75 284 LEU A O 1
ATOM 2204 N N . LEU A 1 285 ? 6.739 16.913 99.368 1.00 62.78 285 LEU A N 1
ATOM 2205 C CA . LEU A 1 285 ? 5.302 16.753 99.153 1.00 62.78 285 LEU A CA 1
ATOM 2206 C C . LEU A 1 285 ? 4.650 18.087 98.762 1.00 62.78 285 LEU A C 1
ATOM 2208 O O . LEU A 1 285 ? 3.757 18.099 97.925 1.00 62.78 285 LEU A O 1
ATOM 2212 N N . LEU A 1 286 ? 5.151 19.224 99.260 1.00 58.31 286 LEU A N 1
ATOM 2213 C CA . LEU A 1 286 ? 4.655 20.542 98.848 1.00 58.31 286 LEU A CA 1
ATOM 2214 C C . LEU A 1 286 ? 5.205 21.023 97.497 1.00 58.31 286 LEU A C 1
ATOM 2216 O O . LEU A 1 286 ? 4.479 21.718 96.794 1.00 58.31 286 LEU A O 1
ATOM 2220 N N . ASN A 1 287 ? 6.433 20.661 97.100 1.00 57.78 287 ASN A N 1
ATOM 2221 C CA . ASN A 1 287 ? 6.954 21.042 95.776 1.00 57.78 287 ASN A CA 1
ATOM 2222 C C . ASN A 1 287 ? 6.621 20.027 94.674 1.00 57.78 287 ASN A C 1
ATOM 2224 O O . ASN A 1 287 ? 6.255 20.433 93.578 1.00 57.78 287 ASN A O 1
ATOM 2228 N N . GLY A 1 288 ? 6.715 18.722 94.939 1.00 61.75 288 GLY A N 1
ATOM 2229 C CA . GLY A 1 288 ? 6.506 17.692 93.918 1.00 61.75 288 GLY A CA 1
ATOM 2230 C C . GLY A 1 288 ? 5.040 17.537 93.524 1.00 61.75 288 GLY A C 1
ATOM 2231 O O . GLY A 1 288 ? 4.710 17.588 92.344 1.00 61.75 288 GLY A O 1
ATOM 2232 N N . VAL A 1 289 ? 4.145 17.425 94.511 1.00 58.84 289 VAL A N 1
ATOM 2233 C CA . VAL A 1 289 ? 2.724 17.117 94.277 1.00 58.84 289 VAL A CA 1
ATOM 2234 C C . VAL A 1 289 ? 1.975 18.303 93.667 1.00 58.84 289 VAL A C 1
ATOM 2236 O O . VAL A 1 289 ? 1.100 18.110 92.828 1.00 58.84 289 VAL A O 1
ATOM 2239 N N . PHE A 1 290 ? 2.337 19.537 94.025 1.00 53.28 290 PHE A N 1
ATOM 2240 C CA . PHE A 1 290 ? 1.684 20.728 93.475 1.00 53.28 290 PHE A CA 1
ATOM 2241 C C . PHE A 1 290 ? 2.065 20.980 92.013 1.00 53.28 290 PHE A C 1
ATOM 2243 O O . PHE A 1 290 ? 1.236 21.454 91.242 1.00 53.28 290 PHE A O 1
ATOM 2250 N N . GLN A 1 291 ? 3.288 20.629 91.608 1.00 56.56 291 GLN A N 1
ATOM 2251 C CA . GLN A 1 291 ? 3.748 20.816 90.232 1.00 56.56 291 GLN A CA 1
ATOM 2252 C C . GLN A 1 291 ? 3.204 19.726 89.296 1.00 56.56 291 GLN A C 1
ATOM 2254 O O . GLN A 1 291 ? 2.800 20.038 88.177 1.00 56.56 291 GLN A O 1
ATOM 2259 N N . THR A 1 292 ? 3.096 18.478 89.769 1.00 56.09 292 THR A N 1
ATOM 2260 C CA . THR A 1 292 ? 2.525 17.369 88.987 1.00 56.09 292 THR A CA 1
ATOM 2261 C C . THR A 1 292 ? 0.996 17.393 88.936 1.00 56.09 292 THR A C 1
ATOM 2263 O O . THR A 1 292 ? 0.425 17.125 87.881 1.00 56.09 292 THR A O 1
ATOM 2266 N N . LEU A 1 293 ? 0.304 17.772 90.020 1.00 52.19 293 LEU A N 1
ATOM 2267 C CA . LEU A 1 293 ? -1.164 17.884 90.002 1.00 52.19 293 LEU A CA 1
ATOM 2268 C C . LEU A 1 293 ? -1.655 19.131 89.256 1.00 52.19 293 LEU A C 1
ATOM 2270 O O . LEU A 1 293 ? -2.682 19.059 88.585 1.00 52.19 293 LEU A O 1
ATOM 2274 N N . ALA A 1 294 ? -0.927 20.253 89.300 1.00 52.81 294 ALA A N 1
ATOM 2275 C CA . ALA A 1 294 ? -1.322 21.451 88.555 1.00 52.81 294 ALA A CA 1
ATOM 2276 C C . ALA A 1 294 ? -1.189 21.290 87.028 1.00 52.81 294 ALA A C 1
ATOM 2278 O O . ALA A 1 294 ? -1.873 21.995 86.292 1.00 52.81 294 ALA A O 1
ATOM 2279 N N . GLN A 1 295 ? -0.350 20.365 86.544 1.00 54.00 295 GLN A N 1
ATOM 2280 C CA . GLN A 1 295 ? -0.251 20.051 85.112 1.00 54.00 295 GLN A CA 1
ATOM 2281 C C . GLN A 1 295 ? -1.171 18.903 84.669 1.00 54.00 295 GLN A C 1
ATOM 2283 O O . GLN A 1 295 ? -1.630 18.922 83.531 1.00 54.00 295 GLN A O 1
ATOM 2288 N N . GLY A 1 296 ? -1.485 17.939 85.542 1.00 52.09 296 GLY A N 1
ATOM 2289 C CA . GLY A 1 296 ? -2.298 16.770 85.177 1.00 52.09 296 GLY A CA 1
ATOM 2290 C C . GLY A 1 296 ? -3.819 16.968 85.226 1.00 52.09 296 GLY A C 1
ATOM 2291 O O . GLY A 1 296 ? -4.542 16.257 84.538 1.00 52.09 296 GLY A O 1
ATOM 2292 N N . VAL A 1 297 ? -4.325 17.927 86.010 1.00 45.81 297 VAL A N 1
ATOM 2293 C CA . VAL A 1 297 ? -5.769 18.021 86.335 1.00 45.81 297 VAL A CA 1
ATOM 2294 C C . VAL A 1 297 ? -6.542 19.023 85.453 1.00 45.81 297 VAL A C 1
ATOM 2296 O O . VAL A 1 297 ? -7.751 19.168 85.586 1.00 45.81 297 VAL A O 1
ATOM 2299 N N . ILE A 1 298 ? -5.900 19.704 84.496 1.00 44.72 298 ILE A N 1
ATOM 2300 C CA . ILE A 1 298 ? -6.577 20.757 83.705 1.00 44.72 298 ILE A CA 1
ATOM 2301 C C . ILE A 1 298 ? -7.384 20.210 82.500 1.00 44.72 298 ILE A C 1
ATOM 2303 O O . ILE A 1 298 ? -8.175 20.958 81.928 1.00 44.72 298 ILE A O 1
ATOM 2307 N N . HIS A 1 299 ? -7.295 18.920 82.132 1.00 45.19 299 HIS A N 1
ATOM 2308 C CA . HIS A 1 299 ? -7.911 18.440 80.874 1.00 45.19 299 HIS A CA 1
ATOM 2309 C C . HIS A 1 299 ? -8.761 17.161 80.883 1.00 45.19 299 HIS A C 1
ATOM 2311 O O . HIS A 1 299 ? -9.159 16.723 79.808 1.00 45.19 299 HIS A O 1
ATOM 2317 N N . SER A 1 300 ? -9.145 16.584 82.020 1.00 41.81 300 SER A N 1
ATOM 2318 C CA . SER A 1 300 ? -10.090 15.451 81.991 1.00 41.81 300 SER A CA 1
ATOM 2319 C C . SER A 1 300 ? -11.089 15.513 83.138 1.00 41.81 300 SER A C 1
ATOM 2321 O O . SER A 1 300 ? -10.727 15.517 84.310 1.00 41.81 300 SER A O 1
ATOM 2323 N N . GLY A 1 301 ? -12.360 15.639 82.755 1.00 38.50 301 GLY A N 1
ATOM 2324 C CA . GLY A 1 301 ? -13.502 15.704 83.651 1.00 38.50 301 GLY A CA 1
ATOM 2325 C C . GLY A 1 301 ? -13.752 14.396 84.394 1.00 38.50 301 GLY A C 1
ATOM 2326 O O . GLY A 1 301 ? -13.266 13.330 84.024 1.00 38.50 301 GLY A O 1
ATOM 2327 N N . GLU A 1 302 ? -14.526 14.540 85.464 1.00 40.56 302 GLU A N 1
ATOM 2328 C CA . GLU A 1 302 ? -15.035 13.507 86.359 1.00 40.56 302 GLU A CA 1
ATOM 2329 C C . GLU A 1 302 ? -15.784 12.395 85.608 1.00 40.56 302 GLU A C 1
ATOM 2331 O O . GLU A 1 302 ? -17.007 12.388 85.550 1.00 40.56 302 GLU A O 1
ATOM 2336 N N . GLU A 1 303 ? -15.062 11.416 85.069 1.00 38.94 303 GLU A N 1
ATOM 2337 C CA . GLU A 1 303 ? -15.624 10.108 84.745 1.00 38.94 303 GLU A CA 1
ATOM 2338 C C . GLU A 1 303 ? -14.579 9.004 84.975 1.00 38.94 303 GLU A C 1
ATOM 2340 O O . GLU A 1 303 ? -13.699 8.729 84.166 1.00 38.94 303 GLU A O 1
ATOM 2345 N N . SER A 1 304 ? -14.752 8.304 86.100 1.00 41.31 304 SER A N 1
ATOM 2346 C CA . SER A 1 304 ? -14.419 6.887 86.298 1.00 41.31 304 SER A CA 1
ATOM 2347 C C . SER A 1 304 ? -12.941 6.448 86.345 1.00 41.31 304 SER A C 1
ATOM 2349 O O . SER A 1 304 ? -12.451 5.734 85.481 1.00 41.31 304 SER A O 1
ATOM 2351 N N . LEU A 1 305 ? -12.279 6.667 87.487 1.00 46.56 305 LEU A N 1
ATOM 2352 C CA . LEU A 1 305 ? -11.147 5.812 87.901 1.00 46.56 305 LEU A CA 1
ATOM 2353 C C . LEU A 1 305 ? -11.565 4.333 88.107 1.00 46.56 305 LEU A C 1
ATOM 2355 O O . LEU A 1 305 ? -10.723 3.442 88.089 1.00 46.56 305 LEU A O 1
ATOM 2359 N N . GLU A 1 306 ? -12.866 4.070 88.272 1.00 42.34 306 GLU A N 1
ATOM 2360 C CA . GLU A 1 306 ? -13.460 2.738 88.473 1.00 42.34 306 GLU A CA 1
ATOM 2361 C C . GLU A 1 306 ? -13.638 1.943 87.157 1.00 42.34 306 GLU A C 1
ATOM 2363 O O . GLU A 1 306 ? -13.627 0.715 87.176 1.00 42.34 306 GLU A O 1
ATOM 2368 N N . SER A 1 307 ? -13.736 2.616 85.998 1.00 45.38 307 SER A N 1
ATOM 2369 C CA . SER A 1 307 ? -13.796 1.964 84.672 1.00 45.38 307 SER A CA 1
ATOM 2370 C C . SER A 1 307 ? -12.405 1.582 84.147 1.00 45.38 307 SER A C 1
ATOM 2372 O O . SER A 1 307 ? -12.259 0.598 83.424 1.00 45.38 307 SER A O 1
ATOM 2374 N N . LEU A 1 308 ? -11.361 2.294 84.593 1.00 49.38 308 LEU A N 1
ATOM 2375 C CA . LEU A 1 308 ? -9.954 2.003 84.290 1.00 49.38 308 LEU A CA 1
ATOM 2376 C C . LEU A 1 308 ? -9.447 0.711 84.955 1.00 49.38 308 LEU A C 1
ATOM 2378 O O . LEU A 1 308 ? -8.416 0.184 84.550 1.00 49.38 308 LEU A O 1
ATOM 2382 N N . GLN A 1 309 ? -10.169 0.175 85.945 1.00 52.06 309 GLN A N 1
ATOM 2383 C CA . GLN A 1 309 ? -9.821 -1.079 86.621 1.00 52.06 309 GLN A CA 1
ATOM 2384 C C . GLN A 1 309 ? -10.210 -2.336 85.815 1.00 52.06 309 GLN A C 1
ATOM 2386 O O . GLN A 1 309 ? -9.735 -3.426 86.127 1.00 52.06 309 GLN A O 1
ATOM 2391 N N . TYR A 1 310 ? -11.044 -2.191 84.777 1.00 54.28 310 TYR A N 1
ATOM 2392 C CA . TYR A 1 310 ? -11.585 -3.300 83.977 1.00 54.28 310 TYR A CA 1
ATOM 2393 C C . TYR A 1 310 ? -11.274 -3.202 82.474 1.00 54.28 310 TYR A C 1
ATOM 2395 O O . TYR A 1 310 ? -11.828 -3.967 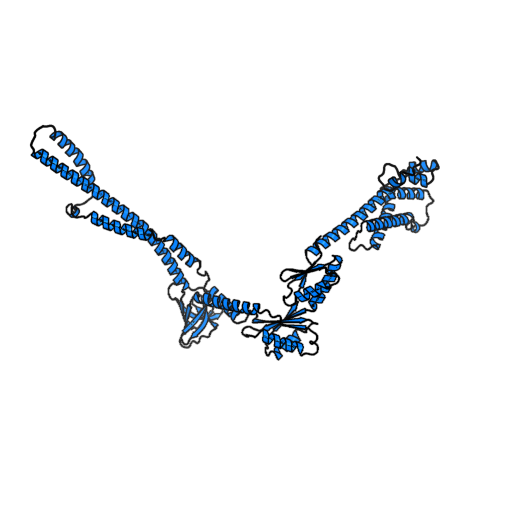81.687 1.00 54.28 310 TYR A O 1
ATOM 2403 N N . LEU A 1 311 ? -10.399 -2.284 82.054 1.00 63.97 311 LEU A N 1
ATOM 2404 C CA . LEU A 1 311 ? -9.931 -2.228 80.668 1.00 63.97 311 LEU A CA 1
ATOM 2405 C C . LEU A 1 311 ? -8.866 -3.306 80.428 1.00 63.97 311 LEU A C 1
ATOM 2407 O O . LEU A 1 311 ? -7.738 -3.192 80.907 1.00 63.97 311 LEU A O 1
ATOM 2411 N N . ASP A 1 312 ? -9.231 -4.345 79.673 1.00 74.75 312 ASP A N 1
ATOM 2412 C CA . ASP A 1 312 ? -8.309 -5.393 79.235 1.00 74.75 312 ASP A CA 1
ATOM 2413 C C . ASP A 1 312 ? -7.460 -4.893 78.052 1.00 74.75 312 ASP A C 1
ATOM 2415 O O . ASP A 1 312 ? -7.851 -4.923 76.882 1.00 74.75 312 ASP A O 1
ATOM 2419 N N . ILE A 1 313 ? -6.276 -4.374 78.377 1.00 78.69 313 ILE A N 1
ATOM 2420 C CA . ILE A 1 313 ? -5.306 -3.875 77.393 1.00 78.69 313 ILE A CA 1
ATOM 2421 C C . ILE A 1 313 ? -4.786 -5.010 76.504 1.00 78.69 313 ILE A C 1
ATOM 2423 O O . ILE A 1 313 ? -4.465 -4.768 75.339 1.00 78.69 313 ILE A O 1
ATOM 2427 N N . GLU A 1 314 ? -4.730 -6.242 77.016 1.00 78.44 314 GLU A N 1
ATOM 2428 C CA . GLU A 1 314 ? -4.295 -7.403 76.240 1.00 78.44 314 GLU A CA 1
ATOM 2429 C C . GLU A 1 314 ? -5.338 -7.763 75.175 1.00 78.44 314 GLU A C 1
ATOM 2431 O O . GLU A 1 314 ? -4.979 -8.011 74.023 1.00 78.44 314 GLU A O 1
ATOM 2436 N N . GLU A 1 315 ? -6.633 -7.706 75.498 1.00 82.94 315 GLU A N 1
ATOM 2437 C CA . GLU A 1 315 ? -7.706 -7.908 74.515 1.00 82.94 315 GLU A CA 1
ATOM 2438 C C . GLU A 1 315 ? -7.699 -6.822 73.422 1.00 82.94 315 GLU A C 1
ATOM 2440 O O . GLU A 1 315 ? -7.783 -7.135 72.230 1.00 82.94 315 GLU A O 1
ATOM 2445 N N . MET A 1 316 ? -7.507 -5.551 73.796 1.00 83.69 316 MET A N 1
ATOM 2446 C CA . MET A 1 316 ? -7.395 -4.448 72.831 1.00 83.69 316 MET A CA 1
ATOM 2447 C C . MET A 1 316 ? -6.163 -4.584 71.930 1.00 83.69 316 MET A C 1
ATOM 2449 O O . MET A 1 316 ? -6.272 -4.374 70.721 1.00 83.69 316 MET A O 1
ATOM 2453 N N . ARG A 1 317 ? -5.011 -4.991 72.480 1.00 84.25 317 ARG A N 1
ATOM 2454 C CA . ARG A 1 317 ? -3.812 -5.296 71.686 1.00 84.25 317 ARG A CA 1
ATOM 2455 C C . ARG A 1 317 ? -4.045 -6.445 70.719 1.00 84.25 317 ARG A C 1
ATOM 2457 O O . ARG A 1 317 ? -3.670 -6.339 69.558 1.00 84.25 317 ARG A O 1
ATOM 2464 N N . ASN A 1 318 ? -4.693 -7.518 71.161 1.00 87.44 318 ASN A N 1
ATOM 2465 C CA . ASN A 1 318 ? -5.013 -8.648 70.291 1.00 87.44 318 ASN A CA 1
ATOM 2466 C C . ASN A 1 318 ? -5.947 -8.237 69.142 1.00 87.44 318 ASN A C 1
ATOM 2468 O O . ASN A 1 318 ? -5.735 -8.656 68.004 1.00 87.44 318 ASN A O 1
ATOM 2472 N N . SER A 1 319 ? -6.929 -7.374 69.414 1.00 86.69 319 SER A N 1
ATOM 2473 C CA . SER A 1 319 ? -7.813 -6.806 68.391 1.00 86.69 319 SER A CA 1
ATOM 2474 C C . SER A 1 319 ? -7.057 -5.908 67.403 1.00 86.69 319 SER A C 1
ATOM 2476 O O . SER A 1 319 ? -7.170 -6.099 66.191 1.00 86.69 319 SER A O 1
ATOM 2478 N N . LEU A 1 320 ? -6.213 -4.990 67.895 1.00 88.12 320 LEU A N 1
ATOM 2479 C CA . LEU A 1 320 ? -5.376 -4.130 67.046 1.00 88.12 320 LEU A CA 1
ATOM 2480 C C . LEU A 1 320 ? -4.387 -4.936 66.201 1.00 88.12 320 LEU A C 1
ATOM 2482 O O . LEU A 1 320 ? -4.235 -4.644 65.020 1.00 88.12 320 LEU A O 1
ATOM 2486 N N . ASN A 1 321 ? -3.784 -5.988 66.756 1.00 87.06 321 ASN A N 1
ATOM 2487 C CA . ASN A 1 321 ? -2.917 -6.906 66.016 1.00 87.06 321 ASN A CA 1
ATOM 2488 C C . ASN A 1 321 ? -3.686 -7.643 64.910 1.00 87.06 321 ASN A C 1
ATOM 2490 O O . ASN A 1 321 ? -3.164 -7.821 63.811 1.00 87.06 321 ASN A O 1
ATOM 2494 N N . GLY A 1 322 ? -4.935 -8.042 65.173 1.00 88.69 322 GLY A N 1
ATOM 2495 C CA . GLY A 1 322 ? -5.815 -8.636 64.165 1.00 88.69 322 GLY A CA 1
ATOM 2496 C C . GLY A 1 322 ? -6.146 -7.669 63.024 1.00 88.69 322 GLY A C 1
ATOM 2497 O O . GLY A 1 322 ? -6.051 -8.041 61.856 1.00 88.69 322 GLY A O 1
ATOM 2498 N N . ILE A 1 323 ? -6.474 -6.415 63.352 1.00 87.94 323 ILE A N 1
ATOM 2499 C CA . ILE A 1 323 ? -6.743 -5.355 62.366 1.00 87.94 323 ILE A CA 1
ATOM 2500 C C . ILE A 1 323 ? -5.471 -5.024 61.571 1.00 87.94 323 ILE A C 1
ATOM 2502 O O . ILE A 1 323 ? -5.531 -4.941 60.346 1.00 87.94 323 ILE A O 1
ATOM 2506 N N . SER A 1 324 ? -4.321 -4.911 62.243 1.00 87.75 324 SER A N 1
ATOM 2507 C CA . SER A 1 324 ? -3.006 -4.698 61.626 1.00 87.75 324 SER A CA 1
ATOM 2508 C C . SER A 1 324 ? -2.684 -5.791 60.608 1.00 87.75 324 SER A C 1
ATOM 2510 O O . SER A 1 324 ? -2.374 -5.495 59.458 1.00 87.75 324 SER A O 1
ATOM 2512 N N . ALA A 1 325 ? -2.864 -7.063 60.981 1.00 87.38 325 ALA A N 1
ATOM 2513 C CA . ALA A 1 325 ? -2.652 -8.192 60.079 1.00 87.38 325 ALA A CA 1
ATOM 2514 C C . ALA A 1 325 ? -3.585 -8.147 58.858 1.00 87.38 325 ALA A C 1
ATOM 2516 O O . ALA A 1 325 ? -3.174 -8.461 57.743 1.00 87.38 325 ALA A O 1
ATOM 2517 N N . GLN A 1 326 ? -4.841 -7.735 59.043 1.00 85.62 326 GLN A N 1
ATOM 2518 C CA . GLN A 1 326 ? -5.795 -7.638 57.943 1.00 85.62 326 GLN A CA 1
ATOM 2519 C C . GLN A 1 326 ? -5.493 -6.467 56.997 1.00 85.62 326 GLN A C 1
ATOM 2521 O O . GLN A 1 326 ? -5.637 -6.628 55.788 1.00 85.62 326 GLN A O 1
ATOM 2526 N N . ILE A 1 327 ? -5.018 -5.330 57.515 1.00 87.12 327 ILE A N 1
ATOM 2527 C CA . ILE A 1 327 ? -4.525 -4.201 56.708 1.00 87.12 327 ILE A CA 1
ATOM 2528 C C . ILE A 1 327 ? -3.243 -4.594 55.968 1.00 87.12 327 ILE A C 1
ATOM 2530 O O . ILE A 1 327 ? -3.127 -4.323 54.777 1.00 87.12 327 ILE A O 1
ATOM 2534 N N . ALA A 1 328 ? -2.319 -5.297 56.628 1.00 83.06 328 ALA A N 1
ATOM 2535 C CA . ALA A 1 328 ? -1.088 -5.787 56.011 1.00 83.06 328 ALA A CA 1
ATOM 2536 C C . ALA A 1 328 ? -1.375 -6.723 54.825 1.00 83.06 328 ALA A C 1
ATOM 2538 O O . ALA A 1 328 ? -0.762 -6.577 53.773 1.00 83.06 328 ALA A O 1
ATOM 2539 N N . ASN A 1 329 ? -2.370 -7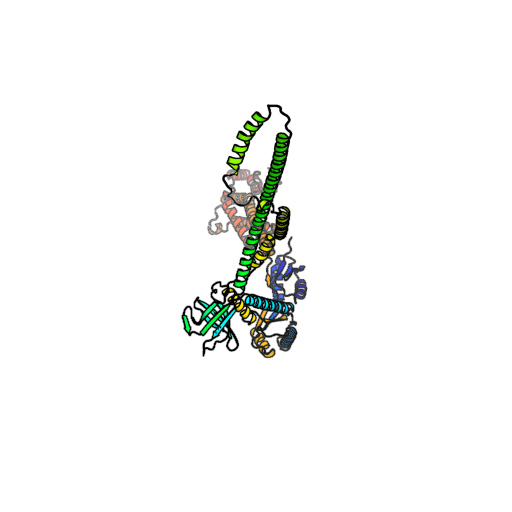.610 54.945 1.00 84.62 329 ASN A N 1
ATOM 2540 C CA . ASN A 1 329 ? -2.816 -8.454 53.831 1.00 84.62 329 ASN A CA 1
ATOM 2541 C C . ASN A 1 329 ? -3.385 -7.637 52.654 1.00 84.62 329 ASN A C 1
ATOM 2543 O O . ASN A 1 329 ? -3.270 -8.060 51.509 1.00 84.62 329 ASN A O 1
ATOM 2547 N N . VAL A 1 330 ? -4.016 -6.484 52.912 1.00 82.50 330 VAL A N 1
ATOM 2548 C CA . VAL A 1 330 ? -4.512 -5.578 51.857 1.00 82.50 330 VAL A CA 1
ATOM 2549 C C . VAL A 1 330 ? -3.363 -4.786 51.224 1.00 82.50 330 VAL A C 1
ATOM 2551 O O . VAL A 1 330 ? -3.377 -4.585 50.016 1.00 82.50 330 VAL A O 1
ATOM 2554 N N . GLN A 1 331 ? -2.351 -4.386 52.000 1.00 79.19 331 GLN A N 1
ATOM 2555 C CA . GLN A 1 331 ? -1.127 -3.746 51.491 1.00 79.19 331 GLN A CA 1
ATOM 2556 C C . GLN A 1 331 ? -0.222 -4.702 50.699 1.00 79.19 331 GLN A C 1
ATOM 2558 O O . GLN A 1 331 ? 0.567 -4.249 49.876 1.00 79.19 331 GLN A O 1
ATOM 2563 N N . GLU A 1 332 ? -0.317 -6.013 50.937 1.00 82.50 332 GLU A N 1
ATOM 2564 C CA . GLU A 1 332 ? 0.389 -7.031 50.148 1.00 82.50 332 GLU A CA 1
ATOM 2565 C C . GLU A 1 332 ? -0.186 -7.159 48.725 1.00 82.50 332 GLU A C 1
ATOM 2567 O O . GLU A 1 332 ? 0.511 -7.594 47.806 1.00 82.50 332 GLU A O 1
ATOM 2572 N N . ILE A 1 333 ? -1.445 -6.754 48.514 1.00 84.31 333 ILE A N 1
ATOM 2573 C CA . ILE A 1 333 ? -2.042 -6.690 47.179 1.00 84.31 333 ILE A CA 1
ATOM 2574 C C . ILE A 1 333 ? -1.394 -5.533 46.420 1.00 84.31 333 ILE A C 1
ATOM 2576 O O . ILE A 1 333 ? -1.495 -4.376 46.821 1.00 84.31 333 ILE A O 1
ATOM 2580 N N . ASP A 1 334 ? -0.782 -5.838 45.277 1.00 86.00 334 ASP A N 1
ATOM 2581 C CA . ASP A 1 334 ? -0.235 -4.833 44.366 1.00 86.00 334 ASP A CA 1
ATOM 2582 C C . ASP A 1 334 ? -1.370 -4.111 43.617 1.00 86.00 334 ASP A C 1
ATOM 2584 O O . ASP A 1 334 ? -1.691 -4.398 42.460 1.00 86.00 334 ASP A O 1
ATOM 2588 N N . VAL A 1 335 ? -2.031 -3.187 44.320 1.00 86.38 335 VAL A N 1
ATOM 2589 C CA . VAL A 1 335 ? -3.114 -2.358 43.775 1.00 86.38 335 VAL A CA 1
ATOM 2590 C C . VAL A 1 335 ? -2.607 -1.526 42.595 1.00 86.38 335 VAL A C 1
ATOM 2592 O O . VAL A 1 335 ? -3.339 -1.339 41.625 1.00 86.38 335 VAL A O 1
ATOM 2595 N N . THR A 1 336 ? -1.336 -1.110 42.617 1.00 85.94 336 THR A N 1
ATOM 2596 C CA . THR A 1 336 ? -0.706 -0.371 41.516 1.00 85.94 336 THR A CA 1
ATOM 2597 C C . THR A 1 336 ? -0.661 -1.206 40.233 1.00 85.94 336 THR A C 1
ATOM 2599 O O . THR A 1 336 ? -1.096 -0.726 39.186 1.00 85.94 336 THR A O 1
ATOM 2602 N N . ALA A 1 337 ? -0.223 -2.466 40.297 1.00 88.94 337 ALA A N 1
ATOM 2603 C CA . ALA A 1 337 ? -0.218 -3.356 39.135 1.00 88.94 337 ALA A CA 1
ATOM 2604 C C . ALA A 1 337 ? -1.633 -3.647 38.607 1.00 88.94 337 ALA A C 1
ATOM 2606 O O . ALA A 1 337 ? -1.839 -3.724 37.394 1.00 88.94 337 ALA A O 1
ATOM 2607 N N . ILE A 1 338 ? -2.627 -3.779 39.493 1.00 88.50 338 ILE A N 1
ATOM 2608 C CA . ILE A 1 338 ? -4.031 -3.958 39.088 1.00 88.50 338 ILE A CA 1
ATOM 2609 C C . ILE A 1 338 ? -4.548 -2.697 38.382 1.00 88.50 338 ILE A C 1
ATOM 2611 O O . ILE A 1 338 ? -5.175 -2.803 37.326 1.00 88.50 338 ILE A O 1
ATOM 2615 N N . MET A 1 339 ? -4.260 -1.507 38.921 1.00 87.31 339 MET A N 1
ATOM 2616 C CA . MET A 1 339 ? -4.612 -0.235 38.287 1.00 87.31 339 MET A CA 1
ATOM 2617 C C . MET A 1 339 ? -3.948 -0.079 36.915 1.00 87.31 339 MET A C 1
ATOM 2619 O O . MET A 1 339 ? -4.605 0.363 35.977 1.00 87.31 339 MET A O 1
ATOM 2623 N N . GLU A 1 340 ? -2.685 -0.483 36.760 1.00 89.69 340 GLU A N 1
ATOM 2624 C CA . GLU A 1 340 ? -1.984 -0.453 35.470 1.00 89.69 340 GLU A CA 1
ATOM 2625 C C . GLU A 1 340 ? -2.637 -1.393 34.445 1.00 89.69 340 GLU A C 1
ATOM 2627 O O . GLU A 1 340 ? -2.884 -0.994 33.307 1.00 89.69 340 GLU A O 1
ATOM 2632 N N . GLN A 1 341 ? -2.989 -2.619 34.844 1.00 87.69 341 GLN A N 1
ATOM 2633 C CA . GLN A 1 341 ? -3.653 -3.582 33.959 1.00 87.69 341 GLN A CA 1
ATOM 2634 C C . GLN A 1 341 ? -5.052 -3.124 33.537 1.00 87.69 341 GLN A C 1
ATOM 2636 O O . GLN A 1 341 ? -5.402 -3.208 32.360 1.00 87.69 341 GLN A O 1
ATOM 2641 N N . ILE A 1 342 ? -5.855 -2.623 34.478 1.00 88.50 342 ILE A N 1
ATOM 2642 C CA . ILE A 1 342 ? -7.190 -2.088 34.183 1.00 88.50 342 ILE A CA 1
ATOM 2643 C C . ILE A 1 342 ? -7.079 -0.810 33.336 1.00 88.50 342 ILE A C 1
ATOM 2645 O O . ILE A 1 342 ? -7.845 -0.631 32.388 1.00 88.50 342 ILE A O 1
ATOM 2649 N N . GLY A 1 343 ? -6.086 0.040 33.613 1.00 84.06 343 GLY A N 1
ATOM 2650 C CA . GLY A 1 343 ? -5.761 1.215 32.807 1.00 84.06 343 GLY A CA 1
ATOM 2651 C C . GLY A 1 343 ? -5.386 0.848 31.372 1.00 84.06 343 GLY A C 1
ATOM 2652 O O . GLY A 1 343 ? -5.895 1.452 30.435 1.00 84.06 343 GLY A O 1
ATOM 2653 N N . PHE A 1 344 ? -4.598 -0.209 31.175 1.00 84.62 344 PHE A N 1
ATOM 2654 C CA . PHE A 1 344 ? -4.284 -0.722 29.842 1.00 84.62 344 PHE A CA 1
ATOM 2655 C C . PHE A 1 344 ? -5.536 -1.205 29.093 1.00 84.62 344 PHE A C 1
ATOM 2657 O O . PHE A 1 344 ? -5.676 -0.950 27.898 1.00 84.62 344 PHE A O 1
ATOM 2664 N N . VAL A 1 345 ? -6.483 -1.860 29.776 1.00 81.31 345 VAL A N 1
ATOM 2665 C CA . VAL A 1 345 ? -7.772 -2.238 29.166 1.00 81.31 345 VAL A CA 1
ATOM 2666 C C . VAL A 1 345 ? -8.554 -0.998 28.736 1.00 81.31 345 VAL A C 1
ATOM 2668 O O . VAL A 1 345 ? -9.051 -0.972 27.616 1.00 81.31 345 VAL A O 1
ATOM 2671 N N . ARG A 1 346 ? -8.617 0.048 29.571 1.00 80.38 346 ARG A N 1
ATOM 2672 C CA . ARG A 1 346 ? -9.241 1.331 29.205 1.00 80.38 346 ARG A CA 1
ATOM 2673 C C . ARG A 1 346 ? -8.584 1.946 27.969 1.00 80.38 346 ARG A C 1
ATOM 2675 O O . ARG A 1 346 ? -9.282 2.337 27.042 1.00 80.38 346 ARG A O 1
ATOM 2682 N N . ASP A 1 347 ? -7.255 2.004 27.953 1.00 79.12 347 ASP A N 1
ATOM 2683 C CA . ASP A 1 347 ? -6.474 2.671 26.905 1.00 79.12 347 ASP A CA 1
ATOM 2684 C C . ASP A 1 347 ? -6.464 1.888 25.578 1.00 79.12 347 ASP A C 1
ATOM 2686 O O . ASP A 1 347 ? -6.159 2.445 24.524 1.00 79.12 347 ASP A O 1
ATOM 2690 N N . THR A 1 348 ? -6.804 0.596 25.615 1.00 73.19 348 THR A N 1
ATOM 2691 C CA . THR A 1 348 ? -6.962 -0.258 24.426 1.00 73.19 348 THR A CA 1
ATOM 2692 C C . THR A 1 348 ? -8.398 -0.328 23.912 1.00 73.19 348 THR A C 1
ATOM 2694 O O . THR A 1 348 ? -8.628 -0.926 22.856 1.00 73.19 348 THR A O 1
ATOM 2697 N N . LEU A 1 349 ? -9.368 0.288 24.603 1.00 71.12 349 LEU A N 1
ATOM 2698 C CA . LEU A 1 349 ? -10.716 0.423 24.061 1.00 71.12 349 LEU A CA 1
ATOM 2699 C C . LEU A 1 349 ? -10.666 1.259 22.771 1.00 71.12 349 LEU A C 1
ATOM 2701 O O . LEU A 1 349 ? -10.000 2.294 22.742 1.00 71.12 349 LEU A O 1
ATOM 2705 N N . PRO A 1 350 ? -11.360 0.840 21.696 1.00 66.06 350 PRO A N 1
ATOM 2706 C CA . PRO A 1 350 ? -11.377 1.595 20.450 1.00 66.06 350 PRO A CA 1
ATOM 2707 C C . PRO A 1 350 ? -11.896 3.027 20.660 1.00 66.06 350 PRO A C 1
ATOM 2709 O O . PRO A 1 350 ? -13.065 3.215 21.006 1.00 66.06 350 PRO A O 1
ATOM 2712 N N . ASP A 1 351 ? -11.053 4.028 20.390 1.00 71.69 351 ASP A N 1
ATOM 2713 C CA . ASP A 1 351 ? -11.402 5.461 20.385 1.00 71.69 351 ASP A CA 1
ATOM 2714 C C . ASP A 1 351 ? -12.081 5.862 19.062 1.00 71.69 351 ASP A C 1
ATOM 2716 O O . ASP A 1 351 ? -11.662 6.779 18.362 1.00 71.69 351 ASP A O 1
ATOM 2720 N N . LEU A 1 352 ? -13.087 5.087 18.653 1.00 71.19 352 LEU A N 1
ATOM 2721 C CA . LEU A 1 352 ? -13.900 5.374 17.472 1.00 71.19 352 LEU A CA 1
ATOM 2722 C C . LEU A 1 352 ? -15.241 5.928 17.921 1.00 71.19 352 LEU A C 1
ATOM 2724 O O . LEU A 1 352 ? -15.897 5.344 18.783 1.00 71.19 352 LEU A O 1
ATOM 2728 N N . ASN A 1 353 ? -15.698 7.020 17.323 1.00 78.62 353 ASN A N 1
ATOM 2729 C CA . ASN A 1 353 ? -17.048 7.507 17.589 1.00 78.62 353 ASN A CA 1
ATOM 2730 C C . ASN A 1 353 ? -18.111 6.625 16.893 1.00 78.62 353 ASN A C 1
ATOM 2732 O O . ASN A 1 353 ? -17.807 5.842 15.992 1.00 78.62 353 ASN A O 1
ATOM 2736 N N . ASP A 1 354 ? -19.371 6.704 17.329 1.00 83.38 354 ASP A N 1
ATOM 2737 C CA . ASP A 1 354 ? -20.433 5.840 16.790 1.00 83.38 354 ASP A CA 1
ATOM 2738 C C . ASP A 1 354 ? -20.661 6.044 15.284 1.00 83.38 354 ASP A C 1
ATOM 2740 O O . ASP A 1 354 ? -20.895 5.072 14.564 1.00 83.38 354 ASP A O 1
ATOM 2744 N N . ALA A 1 355 ? -20.503 7.273 14.784 1.00 84.44 355 ALA A N 1
ATOM 2745 C CA . ALA A 1 355 ? -20.578 7.566 13.355 1.00 84.44 355 ALA A CA 1
ATOM 2746 C C . ALA A 1 355 ? -19.439 6.906 12.555 1.00 84.44 355 ALA A C 1
ATOM 2748 O O . ALA A 1 355 ? -19.686 6.345 11.491 1.00 84.44 355 ALA A O 1
ATOM 2749 N N . GLU A 1 356 ? -18.203 6.923 13.053 1.00 86.94 356 GLU A N 1
ATOM 2750 C CA . GLU A 1 356 ? -17.037 6.277 12.437 1.00 86.94 356 GLU A CA 1
ATOM 2751 C C . GLU A 1 356 ? -17.202 4.761 12.394 1.00 86.94 356 GLU A C 1
ATOM 2753 O O . GLU A 1 356 ? -16.893 4.137 11.374 1.00 86.94 356 GLU A O 1
ATOM 2758 N N . ILE A 1 357 ? -17.734 4.169 13.468 1.00 87.12 357 ILE A N 1
ATOM 2759 C CA . ILE A 1 357 ? -18.077 2.745 13.514 1.00 87.12 357 ILE A CA 1
ATOM 2760 C C . ILE A 1 357 ? -19.141 2.438 12.452 1.00 87.12 357 ILE A C 1
ATOM 2762 O O . ILE A 1 357 ? -18.944 1.539 11.631 1.00 87.12 357 ILE A O 1
ATOM 2766 N N . GLY A 1 358 ? -20.223 3.221 12.398 1.00 86.00 358 GLY A N 1
ATOM 2767 C CA . GLY A 1 358 ? -21.290 3.046 11.412 1.00 86.00 358 GLY A CA 1
ATOM 2768 C C . GLY A 1 358 ? -20.819 3.210 9.964 1.00 86.00 358 GLY A C 1
ATOM 2769 O O . GLY A 1 358 ? -21.150 2.398 9.095 1.00 86.00 358 GLY A O 1
ATOM 2770 N N . GLN A 1 359 ? -19.983 4.213 9.691 1.00 86.19 359 GLN A N 1
ATOM 2771 C CA . GLN A 1 359 ? -19.377 4.442 8.376 1.00 86.19 359 GLN A CA 1
ATOM 2772 C C . GLN A 1 359 ? -18.425 3.311 7.979 1.00 86.19 359 GLN A C 1
ATOM 2774 O O . GLN A 1 359 ? -18.449 2.868 6.828 1.00 86.19 359 GLN A O 1
ATOM 2779 N N . SER A 1 360 ? -17.630 2.807 8.924 1.00 88.75 360 SER A N 1
ATOM 2780 C CA . SER A 1 360 ? -16.711 1.689 8.700 1.00 88.75 360 SER A CA 1
ATOM 2781 C C . SER A 1 360 ? -17.469 0.399 8.401 1.00 88.75 360 SER A C 1
ATOM 2783 O O . SER A 1 360 ? -17.160 -0.271 7.419 1.00 88.75 360 SER A O 1
ATOM 2785 N N . ILE A 1 361 ? -18.523 0.088 9.163 1.00 88.06 361 ILE A N 1
ATOM 2786 C CA . ILE A 1 361 ? -19.408 -1.056 8.895 1.00 88.06 361 ILE A CA 1
ATOM 2787 C C . ILE A 1 361 ? -20.063 -0.915 7.520 1.00 88.06 361 ILE A C 1
ATOM 2789 O O . ILE A 1 361 ? -20.094 -1.875 6.753 1.00 88.06 361 ILE A O 1
ATOM 2793 N N . ARG A 1 362 ? -20.544 0.281 7.158 1.00 84.19 362 ARG A N 1
ATOM 2794 C CA . ARG A 1 362 ? -21.127 0.540 5.834 1.00 84.19 362 ARG A CA 1
ATOM 2795 C C . ARG A 1 362 ? -20.117 0.317 4.714 1.00 84.19 362 ARG A C 1
ATOM 2797 O O . ARG A 1 362 ? -20.455 -0.286 3.694 1.00 84.19 362 ARG A O 1
ATOM 2804 N N . LEU A 1 363 ? -18.883 0.776 4.895 1.00 85.44 363 LEU A N 1
ATOM 2805 C CA . LEU A 1 363 ? -17.805 0.568 3.939 1.00 85.44 363 LEU A CA 1
ATOM 2806 C C . LEU A 1 363 ? -17.457 -0.924 3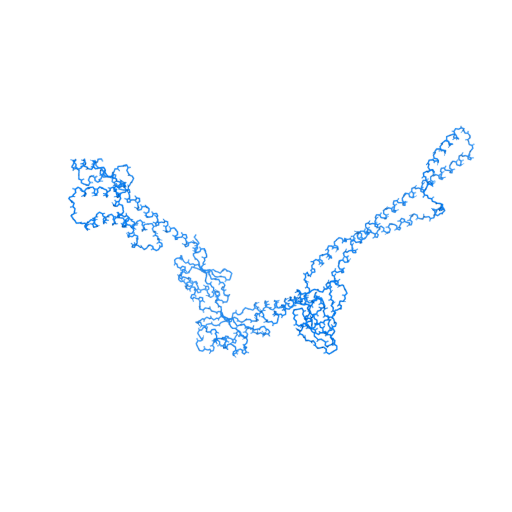.819 1.00 85.44 363 LEU A C 1
ATOM 2808 O O . LEU A 1 363 ? -17.373 -1.436 2.707 1.00 85.44 363 LEU A O 1
ATOM 2812 N N . ILE A 1 364 ? -17.346 -1.643 4.938 1.00 86.00 364 ILE A N 1
ATOM 2813 C CA . ILE A 1 364 ? -17.121 -3.093 4.951 1.00 86.00 364 ILE A CA 1
ATOM 2814 C C . ILE A 1 364 ? -18.270 -3.829 4.259 1.00 86.00 364 ILE A C 1
ATOM 2816 O O . ILE A 1 364 ? -18.017 -4.667 3.405 1.00 86.00 364 ILE A O 1
ATOM 2820 N N . ASN A 1 365 ? -19.526 -3.483 4.540 1.00 80.56 365 ASN A N 1
ATOM 2821 C CA . ASN A 1 365 ? -20.688 -4.069 3.869 1.00 80.56 365 ASN A CA 1
ATOM 2822 C C . ASN A 1 365 ? -20.704 -3.755 2.366 1.00 80.56 365 ASN A C 1
ATOM 2824 O O . ASN A 1 365 ? -21.119 -4.591 1.573 1.00 80.56 365 ASN A O 1
ATOM 2828 N N . THR A 1 366 ? -20.211 -2.583 1.961 1.00 78.38 366 THR A N 1
ATOM 2829 C CA . THR A 1 366 ? -20.032 -2.216 0.547 1.00 78.38 366 THR A CA 1
ATOM 2830 C C . THR A 1 366 ? -18.962 -3.087 -0.121 1.00 78.38 366 THR A C 1
ATOM 2832 O O . THR A 1 366 ? -19.151 -3.555 -1.247 1.00 78.38 366 THR A O 1
ATOM 2835 N N . TYR A 1 367 ? -17.858 -3.348 0.587 1.00 71.69 367 TYR A N 1
ATOM 2836 C CA . TYR A 1 367 ? -16.805 -4.260 0.149 1.00 71.69 367 TYR A CA 1
ATOM 2837 C C . TYR A 1 367 ? -17.301 -5.708 0.079 1.00 71.69 367 TYR A C 1
ATOM 2839 O O . TYR A 1 367 ? -17.148 -6.324 -0.967 1.00 71.69 367 TYR A O 1
ATOM 2847 N N . LEU A 1 368 ? -17.969 -6.222 1.115 1.00 72.25 368 LEU A N 1
ATOM 2848 C CA . LEU A 1 368 ? -18.578 -7.559 1.143 1.00 72.25 368 LEU A CA 1
ATOM 2849 C C . LEU A 1 368 ? -19.691 -7.716 0.092 1.00 72.25 368 LEU A C 1
ATOM 2851 O O . LEU A 1 368 ? -19.842 -8.781 -0.496 1.00 72.25 368 LEU A O 1
ATOM 2855 N N . GLY A 1 369 ? -20.444 -6.648 -0.179 1.00 65.69 369 GLY A N 1
ATOM 2856 C CA . GLY A 1 369 ? -21.522 -6.596 -1.169 1.00 65.69 369 GLY A CA 1
ATOM 2857 C C . GLY A 1 369 ? -21.057 -6.467 -2.623 1.00 65.69 369 GLY A C 1
ATOM 2858 O O . GLY A 1 369 ? -21.896 -6.339 -3.512 1.00 65.69 369 GLY A O 1
ATOM 2859 N N . GLY A 1 370 ? -19.745 -6.484 -2.887 1.00 57.22 370 GLY A N 1
ATOM 2860 C CA . GLY A 1 370 ? -19.212 -6.618 -4.245 1.00 57.22 370 GLY A CA 1
ATOM 2861 C C . GLY A 1 370 ? -19.090 -5.334 -5.062 1.00 57.22 370 GLY A C 1
ATOM 2862 O O . GLY A 1 370 ? -18.851 -5.416 -6.263 1.00 57.22 370 GLY A O 1
ATOM 2863 N N . GLN A 1 371 ? -19.219 -4.145 -4.461 1.00 49.41 371 GLN A N 1
ATOM 2864 C CA . GLN A 1 371 ? -19.146 -2.882 -5.217 1.00 49.41 371 GLN A CA 1
ATOM 2865 C C . GLN A 1 371 ? -17.713 -2.415 -5.535 1.00 49.41 371 GLN A C 1
ATOM 2867 O O . GLN A 1 371 ? -17.543 -1.500 -6.338 1.00 49.41 371 GLN A O 1
ATOM 2872 N N . VAL A 1 372 ? -16.682 -3.010 -4.921 1.00 48.09 372 VAL A N 1
ATOM 2873 C CA . VAL A 1 372 ? -15.304 -2.475 -4.988 1.00 48.09 372 VAL A CA 1
ATOM 2874 C C . VAL A 1 372 ? -14.178 -3.521 -4.988 1.00 48.09 372 VAL A C 1
ATOM 2876 O O . VAL A 1 372 ? -13.018 -3.143 -5.143 1.00 48.09 372 VAL A O 1
ATOM 2879 N N . ILE A 1 373 ? -14.483 -4.820 -4.865 1.00 50.94 373 ILE A N 1
ATOM 2880 C CA . ILE A 1 373 ? -13.479 -5.899 -4.899 1.00 50.94 373 ILE A CA 1
ATOM 2881 C C . ILE A 1 373 ? -13.699 -6.745 -6.165 1.00 50.94 373 ILE A C 1
ATOM 2883 O O . ILE A 1 373 ? -14.827 -7.179 -6.400 1.00 50.94 373 ILE A O 1
ATOM 2887 N N . PRO A 1 374 ? -12.669 -6.981 -6.999 1.00 54.97 374 PRO A N 1
ATOM 2888 C CA . PRO A 1 374 ? -12.751 -7.993 -8.049 1.00 54.97 374 PRO A CA 1
ATOM 2889 C C . PRO A 1 374 ? -12.920 -9.378 -7.402 1.00 54.97 374 PRO A C 1
ATOM 2891 O O . PRO A 1 374 ? -12.175 -9.704 -6.484 1.00 54.97 374 PRO A O 1
ATOM 2894 N N . GLY A 1 375 ? -13.900 -10.166 -7.855 1.00 63.69 375 GLY A N 1
ATOM 2895 C CA . GLY A 1 375 ? -14.111 -11.530 -7.366 1.00 63.69 375 GLY A CA 1
ATOM 2896 C C . GLY A 1 375 ? -13.013 -12.485 -7.836 1.00 63.69 375 GLY A C 1
ATOM 2897 O O . GLY A 1 375 ? -11.876 -12.090 -8.110 1.00 63.69 375 GLY A O 1
ATOM 2898 N N . GLU A 1 376 ? -13.355 -13.761 -7.974 1.00 73.25 376 GLU A N 1
ATOM 2899 C CA . GLU A 1 376 ? -12.417 -14.746 -8.498 1.00 73.25 376 GLU A CA 1
ATOM 2900 C C . GLU A 1 3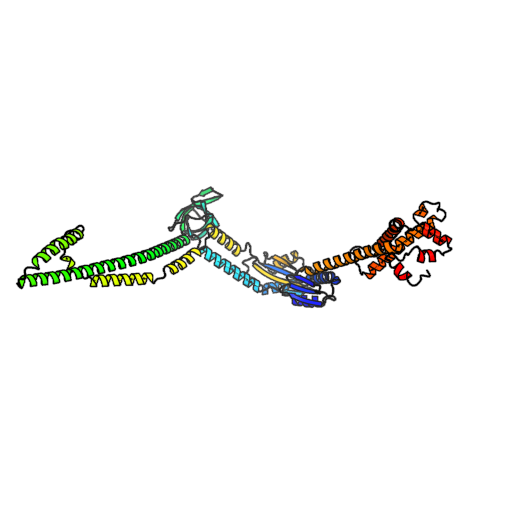76 ? -11.916 -14.371 -9.900 1.00 73.25 376 GLU A C 1
ATOM 2902 O O . GLU A 1 376 ? -12.616 -13.755 -10.716 1.00 73.25 376 GLU A O 1
ATOM 2907 N N . ARG A 1 377 ? -10.673 -14.757 -10.193 1.00 78.44 377 ARG A N 1
ATOM 2908 C CA . ARG A 1 377 ? -10.068 -14.550 -11.506 1.00 78.44 377 ARG A CA 1
ATOM 2909 C C . ARG A 1 377 ? -9.421 -15.822 -12.019 1.00 78.44 377 ARG A C 1
ATOM 2911 O O . ARG A 1 377 ? -8.745 -16.525 -11.277 1.00 78.44 377 ARG A O 1
ATOM 2918 N N . VAL A 1 378 ? -9.574 -16.059 -13.315 1.00 83.75 378 VAL A N 1
ATOM 2919 C CA . VAL A 1 378 ? -8.906 -17.137 -14.047 1.00 83.75 378 VAL A CA 1
ATOM 2920 C C . VAL A 1 378 ? -7.899 -16.502 -14.994 1.00 83.75 378 VAL A C 1
ATOM 2922 O O . VAL A 1 378 ? -8.247 -15.629 -15.784 1.00 83.75 378 VAL A O 1
ATOM 2925 N N . GLN A 1 379 ? -6.641 -16.921 -14.914 1.00 85.62 379 GLN A N 1
ATOM 2926 C CA . GLN A 1 379 ? -5.556 -16.409 -15.747 1.00 85.62 379 GLN A CA 1
ATOM 2927 C C . GLN A 1 379 ? -5.155 -17.456 -16.782 1.00 85.62 379 GLN A C 1
ATOM 2929 O O . GLN A 1 379 ? -4.766 -18.580 -16.456 1.00 85.62 379 GLN A O 1
ATOM 2934 N N . LEU A 1 380 ? -5.221 -17.075 -18.051 1.00 86.12 380 LEU A N 1
ATOM 2935 C CA . LEU A 1 380 ? -4.855 -17.915 -19.181 1.00 86.12 380 LEU A CA 1
ATOM 2936 C C . LEU A 1 380 ? -3.642 -17.315 -19.877 1.00 86.12 380 LEU A C 1
ATOM 2938 O O . LEU A 1 380 ? -3.654 -16.155 -20.279 1.00 86.12 380 LEU A O 1
ATOM 2942 N N . LEU A 1 381 ? -2.602 -18.119 -20.055 1.00 86.06 381 LEU A N 1
ATOM 2943 C CA . LEU A 1 381 ? -1.474 -17.762 -20.895 1.00 86.06 381 LEU A CA 1
ATOM 2944 C C . LEU A 1 381 ? -1.830 -18.041 -22.353 1.00 86.06 381 LEU A C 1
ATOM 2946 O O . LEU A 1 381 ? -2.171 -19.172 -22.711 1.00 86.06 381 LEU A O 1
ATOM 2950 N N . VAL A 1 382 ? -1.686 -17.015 -23.180 1.00 85.00 382 VAL A N 1
ATOM 2951 C CA . VAL A 1 382 ? -1.838 -17.057 -24.629 1.00 85.00 382 VAL A CA 1
ATOM 2952 C C . VAL A 1 382 ? -0.474 -16.812 -25.265 1.00 85.00 382 VAL A C 1
ATOM 2954 O O . VAL A 1 382 ? 0.111 -15.744 -25.095 1.00 85.00 382 VAL A O 1
ATOM 2957 N N . GLN A 1 383 ? 0.028 -17.804 -26.001 1.00 79.12 383 GLN A N 1
ATOM 2958 C CA . GLN A 1 383 ? 1.230 -17.680 -26.825 1.00 79.12 383 GLN A CA 1
ATOM 2959 C C . GLN A 1 383 ? 0.812 -17.581 -28.297 1.00 79.12 383 GLN A C 1
ATOM 2961 O O . GLN A 1 383 ? 0.346 -18.573 -28.857 1.00 79.12 383 GLN A O 1
ATOM 2966 N N . GLY A 1 384 ? 0.939 -16.415 -28.935 1.00 68.00 384 GLY A N 1
ATOM 2967 C CA . GLY A 1 384 ? 0.542 -16.219 -30.339 1.00 68.00 384 GLY A CA 1
ATOM 2968 C C . GLY A 1 384 ? 0.003 -14.822 -30.668 1.00 68.00 384 GLY A C 1
ATOM 2969 O O . GLY A 1 384 ? -0.207 -13.997 -29.788 1.00 68.00 384 GLY A O 1
ATOM 2970 N N . SER A 1 385 ? -0.196 -14.546 -31.964 1.00 58.84 385 SER A N 1
ATOM 2971 C CA . SER A 1 385 ? -0.556 -13.214 -32.478 1.00 58.84 385 SER A CA 1
ATOM 2972 C C . SER A 1 385 ? -1.854 -12.659 -31.882 1.00 58.84 385 SER A C 1
ATOM 2974 O O . SER A 1 385 ? -2.840 -13.388 -31.778 1.00 58.84 385 SER A O 1
ATOM 2976 N N . GLY A 1 386 ? -1.822 -11.355 -31.578 1.00 60.97 386 GLY A N 1
ATOM 2977 C CA . GLY A 1 386 ? -2.806 -10.592 -30.808 1.00 60.97 386 GLY A CA 1
ATOM 2978 C C . GLY A 1 386 ? -4.264 -10.990 -31.012 1.00 60.97 386 GLY A C 1
ATOM 2979 O O . GLY A 1 386 ? -4.805 -10.929 -32.118 1.00 60.97 386 GLY A O 1
ATOM 2980 N N . VAL A 1 387 ? -4.892 -11.372 -29.905 1.00 65.19 387 VAL A N 1
ATOM 2981 C CA . VAL A 1 387 ? -6.316 -11.683 -29.838 1.00 65.19 387 VAL A CA 1
ATOM 2982 C C . VAL A 1 387 ? -7.099 -10.376 -29.704 1.00 65.19 387 VAL A C 1
ATOM 2984 O O . VAL A 1 387 ? -6.720 -9.500 -28.931 1.00 65.19 387 VAL A O 1
ATOM 2987 N N . ASP A 1 388 ? -8.185 -10.224 -30.465 1.00 70.44 388 ASP A N 1
ATOM 2988 C CA . ASP A 1 388 ? -9.081 -9.070 -30.331 1.00 70.44 388 ASP A CA 1
ATOM 2989 C C . ASP A 1 388 ? -9.855 -9.163 -29.007 1.00 70.44 388 ASP A C 1
ATOM 2991 O O . ASP A 1 388 ? -10.748 -10.002 -28.852 1.00 70.44 388 ASP A O 1
ATOM 2995 N N . GLU A 1 389 ? -9.493 -8.291 -28.063 1.00 72.25 389 GLU A N 1
ATOM 2996 C CA . GLU A 1 389 ? -10.015 -8.224 -26.695 1.00 72.25 389 GLU A CA 1
ATOM 2997 C C . GLU A 1 389 ? -11.545 -8.227 -26.650 1.00 72.25 389 GLU A C 1
ATOM 2999 O O . GLU A 1 389 ? -12.151 -9.034 -25.947 1.00 72.25 389 GLU A O 1
ATOM 3004 N N . LYS A 1 390 ? -12.191 -7.410 -27.488 1.00 74.12 390 LYS A N 1
ATOM 3005 C CA . LYS A 1 390 ? -13.654 -7.251 -27.467 1.00 74.12 390 LYS A CA 1
ATOM 3006 C C . LYS A 1 390 ? -14.394 -8.436 -28.071 1.00 74.12 390 LYS A C 1
ATOM 3008 O O . LYS A 1 390 ? -15.540 -8.706 -27.712 1.00 74.12 390 LYS A O 1
ATOM 3013 N N . ALA A 1 391 ? -13.774 -9.113 -29.034 1.00 75.81 391 ALA A N 1
ATOM 3014 C CA . ALA A 1 391 ? -14.344 -10.310 -29.635 1.00 75.81 391 ALA A CA 1
ATOM 3015 C C . ALA A 1 391 ? -14.213 -11.515 -28.695 1.00 75.81 391 ALA A C 1
ATOM 3017 O O . ALA A 1 391 ? -15.085 -12.385 -28.699 1.00 75.81 391 ALA A O 1
ATOM 3018 N N . LEU A 1 392 ? -13.137 -11.561 -27.903 1.00 78.38 392 LEU A N 1
ATOM 3019 C CA . LEU A 1 392 ? -12.895 -12.624 -26.939 1.00 78.38 392 LEU A CA 1
ATOM 3020 C C . LEU A 1 392 ? -13.784 -12.491 -25.696 1.00 78.38 392 LEU A C 1
ATOM 3022 O O . LEU A 1 392 ? -14.337 -13.492 -25.251 1.00 78.38 392 LEU A O 1
ATOM 3026 N N . GLU A 1 393 ? -13.990 -11.270 -25.196 1.00 78.75 393 GLU A N 1
ATOM 3027 C CA . GLU A 1 393 ? -14.889 -11.002 -24.067 1.00 78.75 393 GLU A CA 1
ATOM 3028 C C . GLU A 1 393 ? -16.309 -11.517 -24.345 1.00 78.75 393 GLU A C 1
ATOM 3030 O O . GLU A 1 393 ? -16.847 -12.319 -23.585 1.00 78.75 393 GLU A O 1
ATOM 3035 N N . LYS A 1 394 ? -16.886 -11.139 -25.496 1.00 79.81 394 LYS A N 1
ATOM 3036 C CA . LYS A 1 394 ? -18.230 -11.586 -25.903 1.00 79.81 394 LYS A CA 1
ATOM 3037 C C . LYS A 1 394 ? -18.326 -13.098 -26.061 1.00 79.81 394 LYS A C 1
ATOM 3039 O O . LYS A 1 394 ? -19.318 -13.693 -25.658 1.00 79.81 394 LYS A O 1
ATOM 3044 N N . LEU A 1 395 ? -17.291 -13.714 -26.630 1.00 82.06 395 LEU A N 1
ATOM 3045 C CA . LEU A 1 395 ? -17.240 -15.161 -26.812 1.00 82.06 395 LEU A CA 1
ATOM 3046 C C . LEU A 1 395 ? -17.278 -15.884 -25.465 1.00 82.06 395 LEU A C 1
ATOM 3048 O O . LEU A 1 395 ? -18.045 -16.826 -25.290 1.00 82.06 395 LEU A O 1
ATOM 3052 N N . PHE A 1 396 ? -16.464 -15.439 -24.510 1.00 83.25 396 PHE A N 1
ATOM 3053 C CA . PHE A 1 396 ? -16.451 -16.047 -23.191 1.00 83.25 396 PHE A CA 1
ATOM 3054 C C . PHE A 1 396 ? -17.750 -15.777 -22.420 1.00 83.25 396 PHE A C 1
ATOM 3056 O O . PHE A 1 396 ? -18.214 -16.675 -21.728 1.00 83.25 396 PHE A O 1
ATOM 3063 N N . GLN A 1 397 ? -18.376 -14.604 -22.565 1.00 81.06 397 GLN A N 1
ATOM 3064 C CA . GLN A 1 397 ? -19.682 -14.315 -21.955 1.00 81.06 397 GLN A CA 1
ATOM 3065 C C . GLN A 1 397 ? -20.792 -15.244 -22.480 1.00 81.06 397 GLN A C 1
ATOM 3067 O O . GLN A 1 397 ? -21.609 -15.724 -21.693 1.00 81.06 397 GLN A O 1
ATOM 3072 N N . GLU A 1 398 ? -20.810 -15.522 -23.790 1.00 80.62 398 GLU A N 1
ATOM 3073 C CA . GLU A 1 398 ? -21.794 -16.405 -24.433 1.00 80.62 398 GLU A CA 1
ATOM 3074 C C . GLU A 1 398 ? -21.575 -17.886 -24.072 1.00 80.62 398 GLU A C 1
ATOM 3076 O O . GLU A 1 398 ? -22.517 -18.567 -23.667 1.00 80.62 398 GLU A O 1
ATOM 3081 N N . GLU A 1 399 ? -20.339 -18.382 -24.166 1.00 79.81 399 GLU A N 1
ATOM 3082 C CA . GLU A 1 399 ? -20.016 -19.805 -23.964 1.00 79.81 399 GLU A CA 1
ATOM 3083 C C . GLU A 1 399 ? -19.931 -20.208 -22.480 1.00 79.81 399 GLU A C 1
ATOM 3085 O O . GLU A 1 399 ? -20.336 -21.311 -22.112 1.00 79.81 399 GLU A O 1
ATOM 3090 N N . LEU A 1 400 ? -19.445 -19.323 -21.597 1.00 79.31 400 LEU A N 1
ATOM 3091 C CA . LEU A 1 400 ? -19.402 -19.577 -20.146 1.00 79.31 400 LEU A CA 1
ATOM 3092 C C . LEU A 1 400 ? -20.703 -19.170 -19.435 1.00 79.31 400 LEU A C 1
ATOM 3094 O O . LEU A 1 400 ? -20.792 -19.307 -18.218 1.00 79.31 400 LEU A O 1
ATOM 3098 N N . GLN A 1 401 ? -21.707 -18.687 -20.179 1.00 74.50 401 GLN A N 1
ATOM 3099 C CA . GLN A 1 401 ? -23.024 -18.274 -19.672 1.00 74.50 401 GLN A CA 1
ATOM 3100 C C . GLN A 1 401 ? -22.958 -17.241 -18.532 1.00 74.50 401 GLN A C 1
ATOM 3102 O O . GLN A 1 401 ? -23.853 -17.182 -17.688 1.00 74.50 401 GLN A O 1
ATOM 3107 N N . ASN A 1 402 ? -21.911 -16.409 -18.502 1.00 72.38 402 ASN A N 1
ATOM 3108 C CA . ASN A 1 402 ? -21.741 -15.369 -17.492 1.00 72.38 402 ASN A CA 1
ATOM 3109 C C . ASN A 1 402 ? -21.669 -13.980 -18.154 1.00 72.38 402 ASN A C 1
ATOM 3111 O O . ASN A 1 402 ? -20.592 -13.562 -18.582 1.00 72.38 402 ASN A O 1
ATOM 3115 N N . PRO A 1 403 ? -22.796 -13.246 -18.242 1.00 67.81 403 PRO A N 1
ATOM 3116 C CA . PRO A 1 403 ? -22.868 -11.964 -18.947 1.00 67.81 403 PRO A CA 1
ATOM 3117 C C . PRO A 1 403 ? -22.164 -10.809 -18.217 1.00 67.81 403 PRO A C 1
ATOM 3119 O O . PRO A 1 403 ? -22.044 -9.725 -18.779 1.00 67.81 403 PRO A O 1
ATOM 3122 N N . TYR A 1 404 ? -21.719 -11.021 -16.975 1.00 67.88 404 TYR A N 1
ATOM 3123 C CA . TYR A 1 404 ? -21.079 -10.005 -16.132 1.00 67.88 404 TYR A CA 1
ATOM 3124 C C . TYR A 1 404 ? -19.571 -10.221 -15.965 1.00 67.88 404 TYR A C 1
ATOM 3126 O O . TYR A 1 404 ? -18.925 -9.517 -15.191 1.00 67.88 404 TYR A O 1
ATOM 3134 N N . MET A 1 405 ? -19.008 -11.211 -16.656 1.00 73.94 405 MET A N 1
ATOM 3135 C CA . MET A 1 405 ? -17.577 -11.479 -16.639 1.00 73.94 405 MET A CA 1
ATOM 3136 C C . MET A 1 405 ? -16.847 -10.563 -17.626 1.00 73.94 405 MET A C 1
ATOM 3138 O O . MET A 1 405 ? -17.318 -10.324 -18.741 1.00 73.94 405 MET A O 1
ATOM 3142 N N . HIS A 1 406 ? -15.687 -10.069 -17.198 1.00 78.38 406 HIS A N 1
ATOM 3143 C CA . HIS A 1 406 ? -14.832 -9.174 -17.973 1.00 78.38 406 HIS A CA 1
ATOM 3144 C C . HIS A 1 406 ? -13.472 -9.809 -18.239 1.00 78.38 406 HIS A C 1
ATOM 3146 O O . HIS A 1 406 ? -12.912 -10.485 -17.376 1.00 78.38 406 HIS A O 1
ATOM 3152 N N . THR A 1 407 ? -12.913 -9.551 -19.419 1.00 80.06 407 THR A N 1
ATOM 3153 C CA . THR A 1 407 ? -11.562 -9.991 -19.788 1.00 80.06 407 THR A CA 1
ATOM 3154 C C . THR A 1 407 ? -10.577 -8.835 -19.746 1.00 80.06 407 THR A C 1
ATOM 3156 O O . THR A 1 407 ? -10.876 -7.769 -20.273 1.00 80.06 407 THR A O 1
ATOM 3159 N N . TYR A 1 408 ? -9.382 -9.068 -19.207 1.00 79.62 408 TYR A N 1
ATOM 3160 C CA . TYR A 1 408 ? -8.271 -8.117 -19.238 1.00 79.62 408 TYR A CA 1
ATOM 3161 C C . TYR A 1 408 ? -7.037 -8.752 -19.863 1.00 79.62 408 TYR A C 1
ATOM 3163 O O . TYR A 1 408 ? -6.732 -9.913 -19.598 1.00 79.62 408 TYR A O 1
ATOM 3171 N N . PHE A 1 409 ? -6.299 -7.973 -20.648 1.00 79.38 409 PHE A N 1
ATOM 3172 C CA . PHE A 1 409 ? -5.060 -8.411 -21.279 1.00 79.38 409 PHE A CA 1
ATOM 3173 C C . PHE A 1 409 ? -3.867 -7.732 -20.615 1.00 79.38 409 PHE A C 1
ATOM 3175 O O . PHE A 1 409 ? -3.784 -6.504 -20.561 1.00 79.38 409 PHE A O 1
ATOM 3182 N N . THR A 1 410 ? -2.921 -8.526 -20.126 1.00 82.25 410 THR A N 1
ATOM 3183 C CA . THR A 1 410 ? -1.682 -8.036 -19.515 1.00 82.25 410 THR A CA 1
ATOM 3184 C C . THR A 1 410 ? -0.460 -8.637 -20.195 1.00 82.25 410 THR A C 1
ATOM 3186 O O . THR A 1 410 ? -0.466 -9.779 -20.665 1.00 82.25 410 THR A O 1
ATOM 3189 N N . SER A 1 411 ? 0.608 -7.840 -20.289 1.00 81.69 411 SER A N 1
ATOM 3190 C CA . SER A 1 411 ? 1.894 -8.337 -20.767 1.00 81.69 411 SER A CA 1
ATOM 3191 C C . SER A 1 411 ? 2.546 -9.205 -19.697 1.00 81.69 411 SER A C 1
ATOM 3193 O O . SER A 1 411 ? 2.398 -8.984 -18.496 1.00 81.69 411 SER A O 1
ATOM 3195 N N . VAL A 1 412 ? 3.303 -10.196 -20.150 1.00 83.69 412 VAL 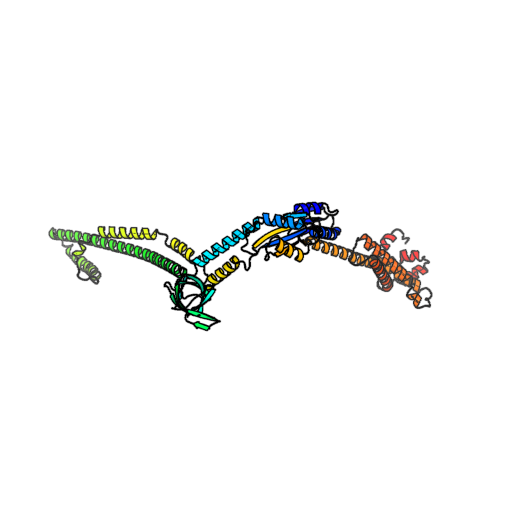A N 1
ATOM 3196 C CA . VAL A 1 412 ? 3.956 -11.178 -19.280 1.00 83.69 412 VAL A CA 1
ATOM 3197 C C . VAL A 1 412 ? 5.196 -10.628 -18.561 1.00 83.69 412 VAL A C 1
ATOM 3199 O O . VAL A 1 412 ? 5.660 -11.220 -17.590 1.00 83.69 412 VAL A O 1
ATOM 3202 N N . GLY A 1 413 ? 5.710 -9.485 -19.013 1.00 82.62 413 GLY A N 1
ATOM 3203 C CA . GLY A 1 413 ? 6.769 -8.711 -18.375 1.00 82.62 413 GLY A CA 1
ATOM 3204 C C . GLY A 1 413 ? 6.940 -7.360 -19.071 1.00 82.62 413 GLY A C 1
ATOM 3205 O O . GLY A 1 413 ? 6.356 -7.118 -20.130 1.00 82.62 413 GLY A O 1
ATOM 3206 N N . MET A 1 414 ? 7.732 -6.466 -18.478 1.00 83.69 414 MET A N 1
ATOM 3207 C CA . MET A 1 414 ? 8.104 -5.186 -19.091 1.00 83.69 414 MET A CA 1
ATOM 3208 C C . MET A 1 414 ? 9.617 -5.037 -19.158 1.00 83.69 414 MET A C 1
ATOM 3210 O O . MET A 1 414 ? 10.307 -5.197 -18.150 1.00 83.69 414 MET A O 1
ATOM 3214 N N . VAL A 1 415 ? 10.130 -4.681 -20.333 1.00 85.06 415 VAL A N 1
ATOM 3215 C CA . VAL A 1 415 ? 11.554 -4.396 -20.508 1.00 85.06 415 VAL A CA 1
ATOM 3216 C C . VAL A 1 415 ? 11.847 -2.991 -20.002 1.00 85.06 415 VAL A C 1
ATOM 3218 O O . VAL A 1 415 ? 11.177 -2.025 -20.360 1.00 85.06 415 VAL A O 1
ATOM 3221 N N . SER A 1 416 ? 12.847 -2.875 -19.137 1.00 73.56 416 SER A N 1
ATOM 3222 C CA . SER A 1 416 ? 13.344 -1.599 -18.639 1.00 73.56 416 SER A CA 1
ATOM 3223 C C . SER A 1 416 ? 14.853 -1.510 -18.871 1.00 73.56 416 SER A C 1
ATOM 3225 O O . SER A 1 416 ? 15.569 -2.468 -18.559 1.00 73.56 416 SER A O 1
ATOM 3227 N N . PRO A 1 417 ? 15.365 -0.385 -19.401 1.00 64.75 417 PRO A N 1
ATOM 3228 C CA . PRO A 1 417 ? 16.803 -0.179 -19.486 1.00 64.75 417 PRO A CA 1
ATOM 3229 C C . PRO A 1 417 ? 17.396 -0.131 -18.072 1.00 64.75 417 PRO A C 1
ATOM 3231 O O . PRO A 1 417 ? 16.855 0.527 -17.177 1.00 64.75 417 PRO A O 1
ATOM 3234 N N . ASP A 1 418 ? 18.505 -0.839 -17.855 1.00 67.31 418 ASP A N 1
ATOM 3235 C CA . ASP A 1 418 ? 19.220 -0.801 -16.581 1.00 67.31 418 ASP A CA 1
ATOM 3236 C C . ASP A 1 418 ? 19.802 0.606 -16.363 1.00 67.31 418 ASP A C 1
ATOM 3238 O O . ASP A 1 418 ? 20.614 1.101 -17.153 1.00 67.31 418 ASP A O 1
ATOM 3242 N N . ALA A 1 419 ? 19.406 1.257 -15.264 1.00 66.38 419 ALA A N 1
ATOM 3243 C CA . ALA A 1 419 ? 19.857 2.600 -14.902 1.00 66.38 419 ALA A CA 1
ATOM 3244 C C . ALA A 1 419 ? 21.391 2.695 -14.808 1.00 66.38 419 ALA A C 1
ATOM 3246 O O . ALA A 1 419 ? 21.971 3.750 -15.068 1.00 66.38 419 ALA A O 1
ATOM 3247 N N . ARG A 1 420 ? 22.070 1.591 -14.468 1.00 64.56 420 ARG A N 1
ATOM 3248 C CA . ARG A 1 420 ? 23.537 1.541 -14.430 1.00 64.56 420 ARG A CA 1
ATOM 3249 C C . ARG A 1 420 ? 24.139 1.551 -15.835 1.00 64.56 420 ARG A C 1
ATOM 3251 O O . ARG A 1 420 ? 25.136 2.240 -16.049 1.00 64.56 420 ARG A O 1
ATOM 3258 N N . GLY A 1 421 ? 23.518 0.854 -16.786 1.00 63.72 421 GLY A N 1
ATOM 3259 C CA . GLY A 1 421 ? 23.917 0.853 -18.196 1.00 63.72 421 GLY A CA 1
ATOM 3260 C C . GLY A 1 421 ? 23.852 2.247 -18.823 1.00 63.72 421 GLY A C 1
ATOM 3261 O O . GLY A 1 421 ? 24.800 2.669 -19.488 1.00 63.72 421 GLY A O 1
ATOM 3262 N N . GLU A 1 422 ? 22.797 3.010 -18.526 1.00 70.38 422 GLU A N 1
ATOM 3263 C CA . GLU A 1 422 ? 22.656 4.395 -19.003 1.00 70.38 422 GLU A CA 1
ATOM 3264 C C . GLU A 1 422 ? 23.746 5.329 -18.448 1.00 70.38 422 GLU A C 1
ATOM 3266 O O . GLU A 1 422 ? 24.330 6.125 -19.184 1.00 70.38 422 GLU A O 1
ATOM 3271 N N . ILE A 1 423 ? 24.120 5.191 -17.172 1.00 74.12 423 ILE A N 1
ATOM 3272 C CA . ILE A 1 423 ? 25.204 5.995 -16.579 1.00 74.12 423 ILE A CA 1
ATOM 3273 C C . ILE A 1 423 ? 26.548 5.709 -17.266 1.00 74.12 423 ILE A C 1
ATOM 3275 O O . ILE A 1 423 ? 27.297 6.637 -17.587 1.00 74.12 423 ILE A O 1
ATOM 3279 N N . PHE A 1 424 ? 26.873 4.439 -17.519 1.00 68.75 424 PHE A N 1
ATOM 3280 C CA . PHE A 1 424 ? 28.120 4.083 -18.203 1.00 68.75 424 PHE A CA 1
ATOM 3281 C C . PHE A 1 424 ? 28.144 4.543 -19.661 1.00 68.75 424 PHE A C 1
ATOM 3283 O O . PHE A 1 424 ? 29.185 5.018 -20.127 1.00 68.75 424 PHE A O 1
ATOM 3290 N N . ARG A 1 425 ? 27.002 4.489 -20.354 1.00 72.06 425 ARG A N 1
ATOM 3291 C CA . ARG A 1 425 ? 26.846 5.052 -21.699 1.00 72.06 425 ARG A CA 1
ATOM 3292 C C . ARG A 1 425 ? 27.194 6.540 -21.718 1.00 72.06 425 ARG A C 1
ATOM 3294 O O . ARG A 1 425 ? 28.021 6.954 -22.533 1.00 72.06 425 ARG A O 1
ATOM 3301 N N . ILE A 1 426 ? 26.660 7.313 -20.770 1.00 79.19 426 ILE A N 1
ATOM 3302 C CA . ILE A 1 426 ? 26.978 8.741 -20.618 1.00 79.19 426 ILE A CA 1
ATOM 3303 C C . ILE A 1 426 ? 28.480 8.936 -20.361 1.00 79.19 426 ILE A C 1
ATOM 3305 O O . ILE A 1 426 ? 29.122 9.769 -21.000 1.00 79.19 426 ILE A O 1
ATOM 3309 N N . LEU A 1 427 ? 29.089 8.147 -19.471 1.00 77.81 427 LEU A N 1
ATOM 3310 C CA . LEU A 1 427 ? 30.524 8.260 -19.174 1.00 77.81 427 LEU A CA 1
ATOM 3311 C C . LEU A 1 427 ? 31.415 7.956 -20.391 1.00 77.81 427 LEU A C 1
ATOM 3313 O O . LEU A 1 427 ? 32.428 8.633 -20.603 1.00 77.81 427 LEU A O 1
ATOM 3317 N N . LYS A 1 428 ? 31.051 6.961 -21.207 1.00 75.31 428 LYS A N 1
ATOM 3318 C CA . LYS A 1 428 ? 31.751 6.626 -22.457 1.00 75.31 428 LYS A CA 1
ATOM 3319 C C . LYS A 1 428 ? 31.625 7.755 -23.477 1.00 75.31 428 LYS A C 1
ATOM 3321 O O . LYS A 1 428 ? 32.626 8.133 -24.087 1.00 75.31 428 LYS A O 1
ATOM 3326 N N . GLU A 1 429 ? 30.435 8.330 -23.613 1.00 80.69 429 GLU A N 1
ATOM 3327 C CA . GLU A 1 429 ? 30.182 9.478 -24.483 1.00 80.69 429 GLU A CA 1
ATOM 3328 C C . GLU A 1 429 ? 31.037 10.687 -24.076 1.00 80.69 429 GLU A C 1
ATOM 3330 O O . GLU A 1 429 ? 31.760 11.251 -24.904 1.00 80.69 429 GLU A O 1
ATOM 3335 N N . VAL A 1 430 ? 31.076 11.006 -22.778 1.00 84.25 430 VAL A N 1
ATOM 3336 C CA . VAL A 1 430 ? 31.921 12.076 -22.226 1.00 84.25 430 VAL A CA 1
ATOM 3337 C C . VAL A 1 430 ? 33.401 11.822 -22.518 1.00 84.25 430 VAL A C 1
ATOM 3339 O O . VAL A 1 430 ? 34.099 12.724 -22.988 1.00 84.25 430 VAL A O 1
ATOM 3342 N N . ARG A 1 431 ? 33.905 10.599 -22.299 1.00 81.06 431 ARG A N 1
ATOM 3343 C CA . ARG A 1 431 ? 35.311 10.261 -22.586 1.00 81.06 431 ARG A CA 1
ATOM 3344 C C . ARG A 1 431 ? 35.653 10.468 -24.064 1.00 81.06 431 ARG A C 1
ATOM 3346 O O . ARG A 1 431 ? 36.714 11.018 -24.367 1.00 81.06 431 ARG A O 1
ATOM 3353 N N . SER A 1 432 ? 34.770 10.063 -24.973 1.00 81.81 432 SER A N 1
ATOM 3354 C CA . SER A 1 432 ? 34.973 10.223 -26.416 1.00 81.81 432 SER A CA 1
ATOM 3355 C C . SER A 1 432 ? 34.968 11.691 -26.858 1.00 81.81 432 SER A C 1
ATOM 3357 O O . SER A 1 432 ? 35.790 12.078 -27.699 1.00 81.81 432 SER A O 1
ATOM 3359 N N . ILE A 1 433 ? 34.117 12.526 -26.246 1.00 84.62 433 ILE A N 1
ATOM 3360 C CA . ILE A 1 433 ? 34.094 13.984 -26.450 1.00 84.62 433 ILE A CA 1
ATOM 3361 C C . ILE A 1 433 ? 35.403 14.618 -25.966 1.00 84.62 433 ILE A C 1
ATOM 3363 O O . ILE A 1 433 ? 36.026 15.386 -26.703 1.00 84.62 433 ILE A O 1
ATOM 3367 N N . VAL A 1 434 ? 35.868 14.262 -24.763 1.00 85.69 434 VAL A N 1
ATOM 3368 C CA . VAL A 1 434 ? 37.131 14.772 -24.199 1.00 85.69 434 VAL A CA 1
ATOM 3369 C C . VAL A 1 434 ? 38.323 14.399 -25.086 1.00 85.69 434 VAL A C 1
ATOM 3371 O O . VAL A 1 434 ? 39.156 15.256 -25.384 1.00 85.69 434 VAL A O 1
ATOM 3374 N N . ALA A 1 435 ? 38.383 13.155 -25.576 1.00 85.25 435 ALA A N 1
ATOM 3375 C CA . ALA A 1 435 ? 39.418 12.710 -26.513 1.00 85.25 435 ALA A CA 1
ATOM 3376 C C . ALA A 1 435 ? 39.401 13.514 -27.829 1.00 85.25 435 ALA A C 1
ATOM 3378 O O . ALA A 1 435 ? 40.451 13.866 -28.376 1.00 85.25 435 ALA A O 1
ATOM 3379 N N . GLY A 1 436 ? 38.210 13.862 -28.318 1.00 86.12 436 GLY A N 1
ATOM 3380 C CA . GLY A 1 436 ? 38.044 14.682 -29.515 1.00 86.12 436 GLY A CA 1
ATOM 3381 C C . GLY A 1 436 ? 38.490 16.129 -29.321 1.00 86.12 436 GLY A C 1
ATOM 3382 O O . GLY A 1 436 ? 39.231 16.667 -30.145 1.00 86.12 436 GLY A O 1
ATOM 3383 N N . MET A 1 437 ? 38.127 16.739 -28.191 1.00 87.19 437 MET A N 1
ATOM 3384 C CA . MET A 1 437 ? 38.580 18.081 -27.823 1.00 87.19 437 MET A CA 1
ATOM 3385 C C . MET A 1 437 ? 40.108 18.140 -27.688 1.00 87.19 437 MET A C 1
ATOM 3387 O O . MET A 1 437 ? 40.742 19.039 -28.244 1.00 87.19 437 MET A O 1
ATOM 3391 N N . LEU A 1 438 ? 40.717 17.150 -27.026 1.00 88.94 438 LEU A N 1
ATOM 3392 C CA . LEU A 1 438 ? 42.174 17.036 -26.920 1.00 88.94 438 LEU A CA 1
ATOM 3393 C C . LEU A 1 438 ? 42.843 16.881 -28.290 1.00 88.94 438 LEU A C 1
ATOM 3395 O O . LEU A 1 438 ? 43.873 17.507 -28.528 1.00 88.94 438 LEU A O 1
ATOM 3399 N N . SER A 1 439 ? 42.243 16.123 -29.211 1.00 88.31 439 SER A N 1
ATOM 3400 C CA . SER A 1 439 ? 42.755 15.958 -30.579 1.00 88.31 439 SER A CA 1
ATOM 3401 C C . SER A 1 439 ? 42.783 17.282 -31.356 1.00 88.31 439 SER A C 1
ATOM 3403 O O . SER A 1 439 ? 43.764 17.583 -32.044 1.00 88.31 439 SER A O 1
ATOM 3405 N N . ILE A 1 440 ? 41.738 18.106 -31.217 1.00 88.19 440 ILE A N 1
ATOM 3406 C CA . ILE A 1 440 ? 41.669 19.441 -31.833 1.00 88.19 440 ILE A CA 1
ATOM 3407 C C . ILE A 1 440 ? 42.719 20.370 -31.215 1.00 88.19 440 ILE A C 1
ATOM 3409 O O . ILE A 1 440 ? 43.486 20.995 -31.949 1.00 88.19 440 ILE A O 1
ATOM 3413 N N . ILE A 1 441 ? 42.797 20.432 -29.881 1.00 90.19 441 ILE A N 1
ATOM 3414 C CA . ILE A 1 441 ? 43.773 21.265 -29.160 1.00 90.19 441 ILE A CA 1
ATOM 3415 C C . ILE A 1 441 ? 45.201 20.874 -29.548 1.00 90.19 441 ILE A C 1
ATOM 3417 O O . ILE A 1 441 ? 46.007 21.737 -29.896 1.00 90.19 441 ILE A O 1
ATOM 3421 N N . PHE A 1 442 ? 45.508 19.577 -29.554 1.00 88.25 442 PHE A N 1
ATOM 3422 C CA . PHE A 1 442 ? 46.814 19.066 -29.953 1.00 88.25 442 PHE A CA 1
ATOM 3423 C C . PHE A 1 442 ? 47.150 19.450 -31.398 1.00 88.25 442 PHE A C 1
ATOM 3425 O O . PHE A 1 442 ? 48.251 19.925 -31.674 1.00 88.25 442 PHE A O 1
ATOM 3432 N N . THR A 1 443 ? 46.184 19.340 -32.314 1.00 88.50 443 THR A N 1
ATOM 3433 C CA . THR A 1 443 ? 46.363 19.752 -33.714 1.00 88.50 443 THR A CA 1
ATOM 3434 C C . THR A 1 443 ? 46.636 21.252 -33.846 1.00 88.50 443 THR A C 1
ATOM 3436 O O . THR A 1 443 ? 47.520 21.642 -34.610 1.00 88.50 443 THR A O 1
ATOM 3439 N N . ILE A 1 444 ? 45.934 22.102 -33.085 1.00 88.69 444 ILE A N 1
ATOM 3440 C CA . ILE A 1 444 ? 46.204 23.549 -33.035 1.00 88.69 444 ILE A CA 1
ATOM 3441 C C . ILE A 1 444 ? 47.636 23.799 -32.569 1.00 88.69 444 ILE A C 1
ATOM 3443 O O . ILE A 1 444 ? 48.360 24.545 -33.224 1.00 88.69 444 ILE A O 1
ATOM 3447 N N . ILE A 1 445 ? 48.054 23.168 -31.470 1.00 87.75 445 ILE A N 1
ATOM 3448 C CA . ILE A 1 445 ? 49.395 23.345 -30.901 1.00 87.75 445 ILE A CA 1
ATOM 3449 C C . ILE A 1 445 ? 50.467 22.963 -31.926 1.00 87.75 445 ILE A C 1
ATOM 3451 O O . ILE A 1 445 ? 51.377 23.752 -32.171 1.00 87.75 445 ILE A O 1
ATOM 3455 N N . VAL A 1 446 ? 50.333 21.804 -32.578 1.00 85.19 446 VAL A N 1
ATOM 3456 C CA . VAL A 1 446 ? 51.276 21.350 -33.614 1.00 85.19 446 VAL A CA 1
ATOM 3457 C C . VAL A 1 446 ? 51.315 22.327 -34.791 1.00 85.19 446 VAL A C 1
ATOM 3459 O O . VAL A 1 446 ? 52.390 22.726 -35.233 1.00 85.19 446 VAL A O 1
ATOM 3462 N N . LEU A 1 447 ? 50.161 22.782 -35.287 1.00 85.38 447 LEU A N 1
ATOM 3463 C CA . LEU A 1 447 ? 50.123 23.721 -36.410 1.00 85.38 447 LEU A CA 1
ATOM 3464 C C . LEU A 1 447 ? 50.706 25.098 -36.055 1.00 85.38 447 LEU A C 1
ATOM 3466 O O . LEU A 1 447 ? 51.402 25.691 -36.882 1.00 85.38 447 LEU A O 1
ATOM 3470 N N . VAL A 1 448 ? 50.452 25.604 -34.845 1.00 84.75 448 VAL A N 1
ATOM 3471 C CA . VAL A 1 448 ? 50.997 26.884 -34.366 1.00 84.75 448 VAL A CA 1
ATOM 3472 C C . VAL A 1 448 ? 52.510 26.797 -34.169 1.00 84.75 448 VAL A C 1
ATOM 3474 O O . VAL A 1 448 ? 53.225 27.694 -34.612 1.00 84.75 448 VAL A O 1
ATOM 3477 N N . LEU A 1 449 ? 53.008 25.736 -33.527 1.00 80.44 449 LEU A N 1
ATOM 3478 C CA . LEU A 1 449 ? 54.431 25.600 -33.207 1.00 80.44 449 LEU A CA 1
ATOM 3479 C C . LEU A 1 449 ? 55.283 25.268 -34.438 1.00 80.44 449 LEU A C 1
ATOM 3481 O O . LEU A 1 449 ? 56.303 25.921 -34.666 1.00 80.44 449 LEU A O 1
ATOM 3485 N N . ASP A 1 450 ? 54.866 24.290 -35.246 1.00 77.06 450 ASP A N 1
ATOM 3486 C CA . ASP A 1 450 ? 55.690 23.755 -36.336 1.00 77.06 450 ASP A CA 1
ATOM 3487 C C . ASP A 1 450 ? 55.400 24.407 -37.695 1.00 77.06 450 ASP A C 1
ATOM 3489 O O . ASP A 1 450 ? 56.314 24.640 -38.487 1.00 77.06 450 ASP A O 1
ATOM 3493 N N . HIS A 1 451 ? 54.136 24.719 -37.994 1.00 83.12 451 HIS A N 1
ATOM 3494 C CA . HIS A 1 451 ? 53.736 25.106 -39.350 1.00 83.12 451 HIS A CA 1
ATOM 3495 C C . HIS A 1 451 ? 53.531 26.614 -39.547 1.00 83.12 451 HIS A C 1
ATOM 3497 O O . HIS A 1 451 ? 53.674 27.099 -40.674 1.00 83.12 451 HIS A O 1
ATOM 3503 N N . ALA A 1 452 ? 53.279 27.389 -38.486 1.00 81.81 452 ALA A N 1
ATOM 3504 C CA . ALA A 1 452 ? 53.130 28.843 -38.591 1.00 81.81 452 ALA A CA 1
ATOM 3505 C C . ALA A 1 452 ? 54.412 29.536 -39.095 1.00 81.81 452 ALA A C 1
ATOM 3507 O O . ALA A 1 452 ? 54.338 30.434 -39.934 1.00 81.81 452 ALA A O 1
ATOM 3508 N N . THR A 1 453 ? 55.590 29.090 -38.646 1.00 75.50 453 THR A N 1
ATOM 3509 C CA . THR A 1 453 ? 56.905 29.589 -39.096 1.00 75.50 453 THR A CA 1
ATOM 3510 C C . THR A 1 453 ? 57.097 29.369 -40.596 1.00 75.50 453 THR A C 1
ATOM 3512 O O . THR A 1 453 ? 57.369 30.315 -41.334 1.00 75.50 453 THR A O 1
ATOM 3515 N N . ILE A 1 454 ? 56.863 28.139 -41.063 1.00 79.75 454 ILE A N 1
ATOM 3516 C CA . ILE A 1 454 ? 56.976 27.747 -42.471 1.00 79.75 454 ILE A CA 1
ATOM 3517 C C . ILE A 1 454 ? 56.045 28.597 -43.336 1.00 79.75 454 ILE A C 1
ATOM 3519 O O . ILE A 1 454 ? 56.467 29.136 -44.361 1.00 79.75 454 ILE A O 1
ATOM 3523 N N . PHE A 1 455 ? 54.780 28.752 -42.934 1.00 81.12 455 PHE A N 1
ATOM 3524 C CA . PHE A 1 455 ? 53.823 29.538 -43.709 1.00 81.12 455 PHE A CA 1
ATOM 3525 C C . PHE A 1 455 ? 54.157 31.031 -43.720 1.00 81.12 455 PHE A C 1
ATOM 3527 O O . PHE A 1 455 ? 54.032 31.658 -44.773 1.00 81.12 455 PHE A O 1
ATOM 3534 N N . SER A 1 456 ? 54.639 31.586 -42.605 1.00 78.38 456 SER A N 1
ATOM 3535 C CA . SER A 1 456 ? 55.121 32.970 -42.517 1.00 78.38 456 SER A CA 1
ATOM 3536 C C . SER A 1 456 ? 56.272 33.216 -43.502 1.00 78.38 456 SER A C 1
ATOM 3538 O O . SER A 1 456 ? 56.234 34.157 -44.300 1.00 78.38 456 SER A O 1
ATOM 3540 N N . THR A 1 457 ? 57.241 32.298 -43.579 1.00 74.75 457 THR A N 1
ATOM 3541 C CA . THR A 1 457 ? 58.336 32.436 -44.543 1.00 74.75 457 THR A CA 1
ATOM 3542 C C . THR A 1 457 ? 57.898 32.220 -45.990 1.00 74.75 457 THR A C 1
ATOM 3544 O O . THR A 1 457 ? 58.330 32.946 -46.885 1.00 74.75 457 THR A O 1
ATOM 3547 N N . LEU A 1 458 ? 57.026 31.245 -46.262 1.00 77.00 458 LEU A N 1
ATOM 3548 C CA . LEU A 1 458 ? 56.525 31.021 -47.620 1.00 77.00 458 LEU A CA 1
ATOM 3549 C C . LEU A 1 458 ? 55.713 32.218 -48.134 1.00 77.00 458 LEU A C 1
ATOM 3551 O O . LEU A 1 458 ? 55.794 32.544 -49.322 1.00 77.00 458 LEU A O 1
ATOM 3555 N N . LYS A 1 459 ? 54.968 32.903 -47.256 1.00 77.19 459 LYS A N 1
ATOM 3556 C CA . LYS A 1 459 ? 54.315 34.174 -47.589 1.00 77.19 459 LYS A CA 1
ATOM 3557 C C . LYS A 1 459 ? 55.334 35.263 -47.907 1.00 77.19 459 LYS A C 1
ATOM 3559 O O . LYS A 1 459 ? 55.190 35.911 -48.942 1.00 77.19 459 LYS A O 1
ATOM 3564 N N . TYR A 1 460 ? 56.381 35.406 -47.095 1.00 73.50 460 TYR A N 1
ATOM 3565 C CA . TYR A 1 460 ? 57.453 36.374 -47.334 1.00 73.50 460 TYR A CA 1
ATOM 3566 C C . TYR A 1 460 ? 58.147 36.143 -48.687 1.00 73.50 460 TYR A C 1
ATOM 3568 O O . TYR A 1 460 ? 58.183 37.036 -49.532 1.00 73.50 460 TYR A O 1
ATOM 3576 N N . VAL A 1 461 ? 58.600 34.916 -48.966 1.00 72.81 461 VAL A N 1
ATOM 3577 C CA . VAL A 1 461 ? 59.257 34.555 -50.240 1.00 72.81 461 VAL A CA 1
ATOM 3578 C C . VAL A 1 461 ? 58.331 34.775 -51.442 1.00 72.81 461 VAL A C 1
ATOM 3580 O O . VAL A 1 461 ? 58.787 35.109 -52.537 1.00 72.81 461 VAL A O 1
ATOM 3583 N N . ARG A 1 462 ? 57.015 34.610 -51.265 1.00 72.94 462 ARG A N 1
ATOM 3584 C CA . ARG A 1 462 ? 56.033 34.880 -52.320 1.00 72.94 462 ARG A CA 1
ATOM 3585 C C . ARG A 1 462 ? 55.756 36.371 -52.506 1.00 72.94 462 ARG A C 1
ATOM 3587 O O . ARG A 1 462 ? 55.532 36.770 -53.644 1.00 72.94 462 ARG A O 1
ATOM 3594 N N . ALA A 1 463 ? 55.800 37.177 -51.447 1.00 68.75 463 ALA A N 1
ATOM 3595 C CA . ALA A 1 463 ? 55.665 38.633 -51.527 1.00 68.75 463 ALA A CA 1
ATOM 3596 C C . ALA A 1 463 ? 56.810 39.284 -52.328 1.00 68.75 463 ALA A C 1
ATOM 3598 O O . ALA A 1 463 ? 56.593 40.293 -52.992 1.00 68.75 463 ALA A O 1
ATOM 3599 N N . LEU A 1 464 ? 57.995 38.660 -52.348 1.00 64.12 464 LEU A N 1
ATOM 3600 C CA . LEU A 1 464 ? 59.127 39.046 -53.204 1.00 64.12 464 LEU A CA 1
ATOM 3601 C C . LEU A 1 464 ? 58.928 38.725 -54.702 1.00 64.12 464 LEU A C 1
ATOM 3603 O O . LEU A 1 464 ? 59.675 39.227 -55.541 1.00 64.12 464 LEU A O 1
ATOM 3607 N N . LYS A 1 465 ? 57.935 37.904 -55.079 1.00 62.72 465 LYS A N 1
ATOM 3608 C CA . LYS A 1 465 ? 57.610 37.595 -56.485 1.00 62.72 465 LYS A CA 1
ATOM 3609 C C . LYS A 1 465 ? 56.505 38.527 -57.004 1.00 62.72 465 LYS A C 1
ATOM 3611 O O . LYS A 1 465 ? 55.603 38.900 -56.262 1.00 62.72 465 LYS A O 1
ATOM 3616 N N . LYS A 1 466 ? 56.557 38.886 -58.300 1.00 56.41 466 LYS A N 1
ATOM 3617 C CA . LYS A 1 466 ? 55.630 39.843 -58.953 1.00 56.41 466 LYS A CA 1
ATOM 3618 C C . LYS A 1 466 ? 54.151 39.575 -58.591 1.00 56.41 466 LYS A C 1
ATOM 3620 O O . LYS A 1 466 ? 53.723 38.417 -58.629 1.00 56.41 466 LYS A O 1
ATOM 3625 N N . PRO A 1 467 ? 53.346 40.617 -58.303 1.00 56.72 467 PRO A N 1
ATOM 3626 C CA . PRO A 1 467 ? 51.971 40.444 -57.845 1.00 56.72 467 PRO A CA 1
ATOM 3627 C C . PRO A 1 467 ? 51.075 39.830 -58.930 1.00 56.72 467 PRO A C 1
ATOM 3629 O O . PRO A 1 467 ? 51.076 40.248 -60.088 1.00 56.72 467 PRO A O 1
ATOM 3632 N N . VAL A 1 468 ? 50.259 38.848 -58.538 1.00 56.66 468 VAL A N 1
ATOM 3633 C CA . VAL A 1 468 ? 49.260 38.220 -59.416 1.00 56.66 468 VAL A CA 1
ATOM 3634 C C . VAL A 1 468 ? 48.095 39.195 -59.650 1.00 56.66 468 VAL A C 1
ATOM 3636 O O . VAL A 1 468 ? 47.479 39.687 -58.704 1.00 56.66 468 VAL A O 1
ATOM 3639 N N . ARG A 1 469 ? 47.791 39.472 -60.926 1.00 50.47 469 ARG A N 1
ATOM 3640 C CA . ARG A 1 469 ? 46.934 40.584 -61.395 1.00 50.47 469 ARG A CA 1
ATOM 3641 C C . ARG A 1 469 ? 45.413 40.372 -61.221 1.00 50.47 469 ARG A C 1
ATOM 3643 O O . ARG A 1 469 ? 44.662 41.324 -61.393 1.00 50.47 469 ARG A O 1
ATOM 3650 N N . LYS A 1 470 ? 44.926 39.167 -60.876 1.00 55.19 470 LYS A N 1
ATOM 3651 C CA . LYS A 1 470 ? 43.477 38.848 -60.781 1.00 55.19 470 LYS A CA 1
ATOM 3652 C C . LYS A 1 470 ? 43.018 38.565 -59.340 1.00 55.19 470 LYS A C 1
ATOM 3654 O O . LYS A 1 470 ? 43.560 37.690 -58.671 1.00 55.19 470 LYS A O 1
ATOM 3659 N N . ARG A 1 471 ? 41.966 39.267 -58.890 1.00 52.94 471 ARG A N 1
ATOM 3660 C CA . ARG A 1 471 ? 41.393 39.221 -57.522 1.00 52.94 471 ARG A CA 1
ATOM 3661 C C . ARG A 1 471 ? 40.863 37.829 -57.125 1.00 52.94 471 ARG A C 1
ATOM 3663 O O . ARG A 1 471 ? 41.049 37.424 -55.986 1.00 52.94 471 ARG A O 1
ATOM 3670 N N . TRP A 1 472 ? 40.307 37.070 -58.074 1.00 54.47 472 TRP A N 1
ATOM 3671 C CA . TRP A 1 472 ? 39.789 35.705 -57.863 1.00 54.47 472 TRP A CA 1
ATOM 3672 C C . TRP A 1 472 ? 40.887 34.652 -57.629 1.00 54.47 472 TRP A C 1
ATOM 3674 O O . TRP A 1 472 ? 40.707 33.722 -56.849 1.00 54.47 472 TRP A O 1
ATOM 3684 N N . MET A 1 473 ? 42.077 34.841 -58.207 1.00 54.88 473 MET A N 1
ATOM 3685 C CA . MET A 1 473 ? 43.241 33.974 -57.964 1.00 54.88 473 MET A CA 1
ATOM 3686 C C . MET A 1 473 ? 43.869 34.172 -56.571 1.00 54.88 473 MET A C 1
ATOM 3688 O O . MET A 1 473 ? 44.766 33.421 -56.200 1.00 54.88 473 MET A O 1
ATOM 3692 N N . ARG A 1 474 ? 43.413 35.161 -55.783 1.00 55.47 474 ARG A N 1
ATOM 3693 C CA . ARG A 1 474 ? 43.811 35.305 -54.370 1.00 55.47 474 ARG A CA 1
ATOM 3694 C C . ARG A 1 474 ? 43.051 34.353 -53.440 1.00 55.47 474 ARG A C 1
ATOM 3696 O O . ARG A 1 474 ? 43.605 33.983 -52.411 1.00 55.47 474 ARG A O 1
ATOM 3703 N N . LEU A 1 475 ? 41.826 33.951 -53.795 1.00 53.03 475 LEU A N 1
ATOM 3704 C CA . LEU A 1 475 ? 41.056 32.944 -53.048 1.00 53.03 475 LEU A CA 1
ATOM 3705 C C . LEU A 1 475 ? 41.634 31.538 -53.276 1.00 53.03 475 LEU A C 1
ATOM 3707 O O . LEU A 1 475 ? 41.869 30.815 -52.315 1.00 53.03 475 LEU A O 1
ATOM 3711 N N . PHE A 1 476 ? 42.026 31.210 -54.513 1.00 57.06 476 PHE A N 1
ATOM 3712 C CA . PHE A 1 476 ? 42.823 30.016 -54.844 1.00 57.06 476 PHE A CA 1
ATOM 3713 C C . PHE A 1 476 ? 44.320 30.230 -54.597 1.00 57.06 476 PHE A C 1
ATOM 3715 O O . PHE A 1 476 ? 45.175 29.971 -55.445 1.00 57.06 476 PHE A O 1
ATOM 3722 N N . ASN A 1 477 ? 44.660 30.745 -53.420 1.00 68.62 477 ASN A N 1
ATOM 3723 C CA . ASN A 1 477 ? 46.053 30.823 -53.032 1.00 68.62 477 ASN A CA 1
ATOM 3724 C C . ASN A 1 477 ? 46.549 29.398 -52.722 1.00 68.62 477 ASN A C 1
ATOM 3726 O O . ASN A 1 477 ? 46.027 28.780 -51.794 1.00 68.62 477 ASN A O 1
ATOM 3730 N N . PRO A 1 478 ? 47.586 28.884 -53.416 1.00 77.00 478 PRO A N 1
ATOM 3731 C CA . PRO A 1 478 ? 48.126 27.544 -53.160 1.00 77.00 478 PRO A CA 1
ATOM 3732 C C . PRO A 1 478 ? 48.578 27.357 -51.705 1.00 77.00 478 PRO A C 1
ATOM 3734 O O . PRO A 1 478 ? 48.593 26.244 -51.203 1.00 77.00 478 PRO A O 1
ATOM 3737 N N . LEU A 1 479 ? 48.882 28.454 -51.005 1.00 78.19 479 LEU A N 1
ATOM 3738 C CA . LEU A 1 479 ? 49.177 28.467 -49.572 1.00 78.19 479 LEU A CA 1
ATOM 3739 C C . LEU A 1 479 ? 47.981 28.071 -48.698 1.00 78.19 479 LEU A C 1
ATOM 3741 O O . LEU A 1 479 ? 48.169 27.308 -47.759 1.00 78.19 479 LEU A O 1
ATOM 3745 N N . PHE A 1 480 ? 46.769 28.550 -49.000 1.00 81.44 480 PHE A N 1
ATOM 3746 C CA . PHE A 1 480 ? 45.572 28.160 -48.244 1.00 81.44 480 PHE A CA 1
ATOM 3747 C C . PHE A 1 480 ? 45.191 26.712 -48.529 1.00 81.44 480 PHE A C 1
ATOM 3749 O O . PHE A 1 480 ? 44.819 25.998 -47.608 1.00 81.44 480 PHE A O 1
ATOM 3756 N N . LEU A 1 481 ? 45.353 26.262 -49.778 1.00 84.25 481 LEU A N 1
ATOM 3757 C CA . LEU A 1 481 ? 45.102 24.870 -50.141 1.00 84.25 481 LEU A CA 1
ATOM 3758 C C . LEU A 1 481 ? 46.092 23.936 -49.434 1.00 84.25 481 LEU A C 1
ATOM 3760 O O . LEU A 1 481 ? 45.657 22.991 -48.792 1.00 84.25 481 LEU A O 1
ATOM 3764 N N . LEU A 1 482 ? 47.394 24.248 -49.453 1.00 83.69 482 LEU A N 1
ATOM 3765 C CA . LEU A 1 482 ? 48.412 23.470 -48.738 1.00 83.69 482 LEU A CA 1
ATOM 3766 C C . LEU A 1 482 ? 48.187 23.466 -47.221 1.00 83.69 482 LEU A C 1
ATOM 3768 O O . LEU A 1 482 ? 48.220 22.402 -46.607 1.00 83.69 482 LEU A O 1
ATOM 3772 N N . GLY A 1 483 ? 47.926 24.633 -46.624 1.00 84.69 483 GLY A N 1
ATOM 3773 C CA . GLY A 1 483 ? 47.637 24.744 -45.194 1.00 84.69 483 GLY A CA 1
ATOM 3774 C C . GLY A 1 483 ? 46.398 23.963 -44.786 1.00 84.69 483 GLY A C 1
ATOM 3775 O O . GLY A 1 483 ? 46.451 23.201 -43.826 1.00 84.69 483 GLY A O 1
ATOM 3776 N N . GLY A 1 484 ? 45.317 24.081 -45.556 1.00 87.38 484 GLY A N 1
ATOM 3777 C CA . GLY A 1 484 ? 44.095 23.326 -45.323 1.00 87.38 484 GLY A CA 1
ATOM 3778 C C . GLY A 1 484 ? 44.294 21.818 -45.485 1.00 87.38 484 GLY A C 1
ATOM 3779 O O . GLY A 1 484 ? 43.918 21.059 -44.600 1.00 87.38 484 GLY A O 1
ATOM 3780 N N . THR A 1 485 ? 44.952 21.350 -46.551 1.00 89.31 485 THR A N 1
ATOM 3781 C CA . THR A 1 485 ? 45.209 19.906 -46.726 1.00 89.31 485 THR A CA 1
ATOM 3782 C C . THR A 1 485 ? 46.071 19.327 -45.608 1.00 89.31 485 THR A C 1
ATOM 3784 O O . THR A 1 485 ? 45.832 18.209 -45.159 1.00 89.31 485 THR A O 1
ATOM 3787 N N . LEU A 1 486 ? 47.049 20.095 -45.127 1.00 88.44 486 LEU A N 1
ATOM 3788 C CA . LEU A 1 486 ? 47.950 19.664 -44.068 1.00 88.44 486 LEU A CA 1
ATOM 3789 C C . LEU A 1 486 ? 47.236 19.650 -42.708 1.00 88.44 486 LEU A C 1
ATOM 3791 O O . LEU A 1 486 ? 47.367 18.681 -41.966 1.00 88.44 486 LEU A O 1
ATOM 3795 N N . GLY A 1 487 ? 46.411 20.661 -42.417 1.00 89.06 487 GLY A N 1
ATOM 3796 C CA . GLY A 1 487 ? 45.557 20.677 -41.227 1.00 89.06 487 GLY A CA 1
ATOM 3797 C C . GLY A 1 487 ? 44.525 19.544 -41.220 1.00 89.06 487 GLY A C 1
ATOM 3798 O O . GLY A 1 487 ? 44.339 18.891 -40.195 1.00 89.06 487 GLY A O 1
ATOM 3799 N N . ALA A 1 488 ? 43.918 19.245 -42.372 1.00 92.31 488 ALA A N 1
ATOM 3800 C CA . ALA A 1 488 ? 43.007 18.114 -42.538 1.00 92.31 488 ALA A CA 1
ATOM 3801 C C . ALA A 1 488 ? 43.704 16.772 -42.276 1.00 92.31 488 ALA A C 1
ATOM 3803 O O . ALA A 1 488 ? 43.171 15.933 -41.551 1.00 92.31 488 ALA A O 1
ATOM 3804 N N . LEU A 1 489 ? 44.912 16.581 -42.815 1.00 91.75 489 LEU A N 1
ATOM 3805 C CA . LEU A 1 489 ? 45.683 15.350 -42.643 1.00 91.75 489 LEU A CA 1
ATOM 3806 C C . LEU A 1 489 ? 46.097 15.141 -41.183 1.00 91.75 489 LEU A C 1
ATOM 3808 O O . LEU A 1 489 ? 45.909 14.044 -40.655 1.00 91.75 489 LEU A O 1
ATOM 3812 N N . ILE A 1 490 ? 46.617 16.181 -40.520 1.00 89.44 490 ILE A N 1
ATOM 3813 C CA . ILE A 1 490 ? 47.040 16.091 -39.115 1.00 89.44 490 ILE A CA 1
ATOM 3814 C C . ILE A 1 490 ? 45.837 15.801 -38.223 1.00 89.44 490 ILE A C 1
ATOM 3816 O O . ILE A 1 490 ? 45.887 14.837 -37.462 1.00 89.44 490 ILE A O 1
ATOM 3820 N N . LEU A 1 491 ? 44.743 16.562 -38.353 1.00 90.19 491 LEU A N 1
ATOM 3821 C CA . LEU A 1 491 ? 43.570 16.353 -37.505 1.00 90.19 491 LEU A CA 1
ATOM 3822 C C . LEU A 1 491 ? 42.983 14.953 -37.700 1.00 90.19 491 LEU A C 1
ATOM 3824 O O . LEU A 1 491 ? 42.691 14.279 -36.720 1.00 90.19 491 LEU A O 1
ATOM 3828 N N . THR A 1 492 ? 42.866 14.488 -38.946 1.00 90.69 492 THR A N 1
ATOM 3829 C CA . THR A 1 492 ? 42.328 13.151 -39.246 1.00 90.69 492 THR A CA 1
ATOM 3830 C C . THR A 1 492 ? 43.226 12.049 -38.682 1.00 90.69 492 THR A C 1
ATOM 3832 O O . THR A 1 492 ? 42.731 11.083 -38.107 1.00 90.69 492 THR A O 1
ATOM 3835 N N . SER A 1 493 ? 44.548 12.212 -38.785 1.00 88.06 493 SER A N 1
ATOM 3836 C CA . SER A 1 493 ? 45.516 11.251 -38.241 1.00 88.06 493 SER A CA 1
ATOM 3837 C C . SER A 1 493 ? 45.462 11.188 -36.714 1.00 88.06 493 SER A C 1
ATOM 3839 O O . SER A 1 493 ? 45.431 10.098 -36.148 1.00 88.06 493 SER A O 1
ATOM 3841 N N . VAL A 1 494 ? 45.411 12.345 -36.042 1.00 87.62 494 VAL A N 1
ATOM 3842 C CA . VAL A 1 494 ? 45.313 12.431 -34.575 1.00 87.62 494 VAL A CA 1
ATOM 3843 C C . VAL A 1 494 ? 43.971 11.883 -34.091 1.00 87.62 494 VAL A C 1
ATOM 3845 O O . VAL A 1 494 ? 43.937 11.104 -33.144 1.00 87.62 494 VAL A O 1
ATOM 3848 N N . TYR A 1 495 ? 42.878 12.220 -34.777 1.00 86.69 495 TYR A N 1
ATOM 3849 C CA . TYR A 1 495 ? 41.536 11.731 -34.467 1.00 86.69 495 TYR A CA 1
ATOM 3850 C C . TYR A 1 495 ? 41.445 10.201 -34.569 1.00 86.69 495 TYR A C 1
ATOM 3852 O O . TYR A 1 495 ? 40.924 9.550 -33.662 1.00 86.69 495 TYR A O 1
ATOM 3860 N N . TYR A 1 496 ? 42.026 9.620 -35.626 1.00 85.88 496 TYR A N 1
ATOM 3861 C CA . TYR A 1 496 ? 42.080 8.170 -35.813 1.00 85.88 496 TYR A CA 1
ATOM 3862 C C . TYR A 1 496 ? 42.960 7.480 -34.759 1.00 85.88 496 TYR A C 1
ATOM 3864 O O . TYR A 1 496 ? 42.535 6.491 -34.162 1.00 85.88 496 TYR A O 1
ATOM 3872 N N . LEU A 1 497 ? 44.152 8.021 -34.465 1.00 84.44 497 LEU A N 1
ATOM 3873 C CA . LEU A 1 497 ? 45.029 7.476 -33.418 1.00 84.44 497 LEU A CA 1
ATOM 3874 C C . LEU A 1 497 ? 44.387 7.539 -32.028 1.00 84.44 497 LEU A C 1
ATOM 3876 O O . LEU A 1 497 ? 44.543 6.615 -31.234 1.00 84.44 497 LEU A O 1
ATOM 3880 N N . SER A 1 498 ? 43.662 8.620 -31.739 1.00 80.38 498 SER A N 1
ATOM 3881 C CA . SER A 1 498 ? 43.001 8.832 -30.453 1.00 80.38 498 SER A CA 1
ATOM 3882 C C . SER A 1 498 ? 41.756 7.959 -30.264 1.00 80.38 498 SER A C 1
ATOM 3884 O O . SER A 1 498 ? 41.184 7.984 -29.173 1.00 80.38 498 SER A O 1
ATOM 3886 N N . ARG A 1 499 ? 41.301 7.238 -31.306 1.00 75.44 499 ARG A N 1
ATOM 3887 C CA . ARG A 1 499 ? 39.993 6.556 -31.348 1.00 75.44 499 ARG A CA 1
ATOM 3888 C C . ARG A 1 499 ? 38.858 7.455 -30.838 1.00 75.44 499 ARG A C 1
ATOM 3890 O O . ARG A 1 499 ? 37.945 6.991 -30.160 1.00 75.44 499 ARG A O 1
ATOM 3897 N N . SER A 1 500 ? 38.943 8.755 -31.119 1.00 73.50 500 SER A N 1
ATOM 3898 C CA . SER A 1 500 ? 37.903 9.693 -30.714 1.00 73.50 500 SER A CA 1
ATOM 3899 C C . SER A 1 500 ? 36.650 9.408 -31.534 1.00 73.50 500 SER A C 1
ATOM 3901 O O . SER A 1 500 ? 36.722 9.258 -32.750 1.00 73.50 500 SER A O 1
ATOM 3903 N N . GLN A 1 501 ? 35.508 9.320 -30.863 1.00 68.56 501 GLN A N 1
ATOM 3904 C CA . GLN A 1 501 ? 34.199 9.198 -31.494 1.00 68.56 501 GLN A CA 1
ATOM 3905 C C . GLN A 1 501 ? 33.305 10.288 -30.914 1.00 68.56 501 GLN A C 1
ATOM 3907 O O . GLN A 1 501 ? 32.532 10.049 -29.991 1.00 68.56 501 GLN A O 1
ATOM 3912 N N . ILE A 1 502 ? 33.468 11.523 -31.392 1.00 70.00 502 ILE A N 1
ATOM 3913 C CA . ILE A 1 502 ? 32.541 12.594 -31.011 1.00 70.00 502 ILE A CA 1
ATOM 3914 C C . ILE A 1 502 ? 31.171 12.259 -31.640 1.00 70.00 502 ILE A C 1
ATOM 3916 O O . ILE A 1 502 ? 31.096 12.128 -32.868 1.00 70.00 502 ILE A O 1
ATOM 3920 N N . PRO A 1 503 ? 30.097 12.141 -30.841 1.00 61.94 503 PRO A N 1
ATOM 3921 C CA . PRO A 1 503 ? 28.742 11.949 -31.351 1.00 61.94 503 PRO A CA 1
ATOM 3922 C C . PRO A 1 503 ? 28.402 13.039 -32.376 1.00 61.94 503 PRO A C 1
ATOM 3924 O O . PRO A 1 503 ? 28.748 14.202 -32.180 1.00 61.94 503 PRO A O 1
ATOM 3927 N N . PHE A 1 504 ? 27.750 12.678 -33.484 1.00 61.38 504 PHE A N 1
ATOM 3928 C CA . PHE A 1 504 ? 27.381 13.576 -34.598 1.00 61.38 504 PHE A CA 1
ATOM 3929 C C . PHE A 1 504 ? 28.527 14.128 -35.472 1.00 61.38 504 PHE A C 1
ATOM 3931 O O . PHE A 1 504 ? 28.254 14.734 -36.510 1.00 61.38 504 PHE A O 1
ATOM 3938 N N . PHE A 1 505 ? 29.801 13.878 -35.151 1.00 67.50 505 PHE A N 1
ATOM 3939 C CA . PHE A 1 505 ? 30.931 14.267 -36.005 1.00 67.50 505 PHE A CA 1
ATOM 3940 C C . PHE A 1 505 ? 31.391 13.095 -36.870 1.00 67.50 505 PHE A C 1
ATOM 3942 O O . PHE A 1 505 ? 32.275 12.324 -36.502 1.00 67.50 505 PHE A O 1
ATOM 3949 N N . GLY A 1 506 ? 30.809 12.980 -38.063 1.00 76.62 506 GLY A N 1
ATOM 3950 C CA . GLY A 1 506 ? 31.298 12.042 -39.071 1.00 76.62 506 GLY A CA 1
ATOM 3951 C C . GLY A 1 506 ? 32.707 12.403 -39.563 1.00 76.62 506 GLY A C 1
ATOM 3952 O O . GLY A 1 506 ? 33.111 13.568 -39.546 1.00 76.62 506 GLY A O 1
ATOM 3953 N N . GLY A 1 507 ? 33.437 11.418 -40.092 1.00 80.31 507 GLY A N 1
ATOM 3954 C CA . GLY A 1 507 ? 34.769 11.616 -40.685 1.00 80.31 507 GLY A CA 1
ATOM 3955 C C . GLY A 1 507 ? 34.889 12.809 -41.657 1.00 80.31 507 GLY A C 1
ATOM 3956 O O . GLY A 1 507 ? 35.866 13.553 -41.558 1.00 80.31 507 GLY A O 1
ATOM 3957 N N . PRO A 1 508 ? 33.901 13.088 -42.536 1.00 86.56 508 PRO A N 1
ATOM 3958 C CA . PRO A 1 508 ? 33.942 14.260 -43.417 1.00 86.56 508 PRO A CA 1
ATOM 3959 C C . PRO A 1 508 ? 33.976 15.602 -42.673 1.00 86.56 508 PRO A C 1
ATOM 3961 O O . PRO A 1 508 ? 34.643 16.538 -43.113 1.00 86.56 508 PRO A O 1
ATOM 3964 N N . VAL A 1 509 ? 33.293 15.699 -41.528 1.00 86.94 509 VAL A N 1
ATOM 3965 C CA . VAL A 1 509 ? 33.259 16.918 -40.705 1.00 86.94 509 VAL A CA 1
ATOM 3966 C C . VAL A 1 509 ? 34.625 17.163 -40.071 1.00 86.94 509 VAL A C 1
ATOM 3968 O O . VAL A 1 509 ? 35.100 18.297 -40.057 1.00 86.94 509 VAL A O 1
ATOM 3971 N N . VAL A 1 510 ? 35.300 16.100 -39.620 1.00 87.50 510 VAL A N 1
ATOM 3972 C CA . VAL A 1 510 ? 36.665 16.175 -39.074 1.00 87.50 510 VAL A CA 1
ATOM 3973 C C . VAL A 1 510 ? 37.645 16.672 -40.136 1.00 87.50 510 VAL A C 1
ATOM 3975 O O . VAL A 1 510 ? 38.421 17.592 -39.881 1.00 87.50 510 VAL A O 1
ATOM 3978 N N . VAL A 1 511 ? 37.567 16.137 -41.357 1.00 89.88 511 VAL A N 1
ATOM 3979 C CA . VAL A 1 511 ? 38.394 16.596 -42.486 1.00 89.88 511 VAL A CA 1
ATOM 3980 C C . VAL A 1 511 ? 38.134 18.077 -42.789 1.00 89.88 511 VAL A C 1
ATOM 3982 O O . VAL A 1 511 ? 39.083 18.851 -42.935 1.00 89.88 511 VAL A O 1
ATOM 3985 N N . GLY A 1 512 ? 36.864 18.492 -42.835 1.00 90.81 512 GLY A N 1
ATOM 3986 C CA . GLY A 1 512 ? 36.473 19.885 -43.069 1.00 90.81 512 GLY A CA 1
ATOM 3987 C C . GLY A 1 512 ? 36.968 20.844 -41.982 1.00 90.81 512 GLY A C 1
ATOM 3988 O O . GLY A 1 512 ? 37.512 21.905 -42.294 1.00 90.81 512 GLY A O 1
ATOM 3989 N N . LEU A 1 513 ? 36.855 20.454 -40.709 1.00 89.50 513 LEU A N 1
ATOM 3990 C CA . LEU A 1 513 ? 37.374 21.228 -39.581 1.00 89.50 513 LEU A CA 1
ATOM 3991 C C . LEU A 1 513 ? 38.894 21.356 -39.625 1.00 89.50 513 LEU A C 1
ATOM 3993 O O . LEU A 1 513 ? 39.418 22.456 -39.457 1.00 89.50 513 LEU A O 1
ATOM 3997 N N . GLY A 1 514 ? 39.607 20.263 -39.899 1.00 90.06 514 GLY A N 1
ATOM 3998 C CA . GLY A 1 514 ? 41.063 20.294 -40.024 1.00 90.06 514 GLY A CA 1
ATOM 3999 C C . GLY A 1 514 ? 41.509 21.195 -41.174 1.00 90.06 514 GLY A C 1
ATOM 4000 O O . GLY A 1 514 ? 42.468 21.957 -41.030 1.00 90.06 514 GLY A O 1
ATOM 4001 N N . PHE A 1 515 ? 40.765 21.191 -42.284 1.00 91.69 515 PHE A N 1
ATOM 4002 C CA . PHE A 1 515 ? 41.002 22.103 -43.398 1.00 91.69 515 PHE A CA 1
ATOM 4003 C C . PHE A 1 515 ? 40.819 23.569 -42.995 1.00 91.69 515 PHE A C 1
ATOM 4005 O O . PHE A 1 515 ? 41.707 24.391 -43.233 1.00 91.69 515 PHE A O 1
ATOM 4012 N N . ALA A 1 516 ? 39.704 23.903 -42.344 1.00 91.50 516 ALA A N 1
ATOM 4013 C CA . ALA A 1 516 ? 39.434 25.259 -41.873 1.00 91.50 516 ALA A CA 1
ATOM 4014 C C . ALA A 1 516 ? 40.511 25.749 -40.891 1.00 91.50 516 ALA A C 1
ATOM 4016 O O . ALA A 1 516 ? 40.999 26.876 -41.003 1.00 91.50 516 ALA A O 1
ATOM 4017 N N . LEU A 1 517 ? 40.933 24.880 -39.973 1.00 89.81 517 LEU A N 1
ATOM 4018 C CA . LEU A 1 517 ? 41.943 25.179 -38.965 1.00 89.81 517 LEU A CA 1
ATOM 4019 C C . LEU A 1 517 ? 43.323 25.406 -39.599 1.00 89.81 517 LEU A C 1
ATOM 4021 O O . LEU A 1 517 ? 44.000 26.382 -39.281 1.00 89.81 517 LEU A O 1
ATOM 4025 N N . GLY A 1 518 ? 43.703 24.582 -40.578 1.00 88.38 518 GLY A N 1
ATOM 4026 C CA . GLY A 1 518 ? 44.920 24.776 -41.366 1.00 88.38 518 GLY A CA 1
ATOM 4027 C C . GLY A 1 518 ? 44.927 26.090 -42.158 1.00 88.38 518 GLY A C 1
ATOM 4028 O O . GLY A 1 518 ? 45.930 26.806 -42.170 1.00 88.38 518 GLY A O 1
ATOM 4029 N N . VAL A 1 519 ? 43.795 26.465 -42.766 1.00 88.69 519 VAL A N 1
ATOM 4030 C CA . VAL A 1 519 ? 43.634 27.764 -43.448 1.00 88.69 519 VAL A CA 1
ATOM 4031 C C . VAL A 1 519 ? 43.761 28.928 -42.463 1.00 88.69 519 VAL A C 1
ATOM 4033 O O . VAL A 1 519 ? 44.451 29.906 -42.764 1.00 88.69 519 VAL A O 1
ATOM 4036 N N . LEU A 1 520 ? 43.148 28.823 -41.281 1.00 88.75 520 LEU A N 1
ATOM 4037 C CA . LEU A 1 520 ? 43.217 29.844 -40.234 1.00 88.75 520 LEU A CA 1
ATOM 4038 C C . LEU A 1 520 ? 44.666 30.084 -39.798 1.00 88.75 520 LEU A C 1
ATOM 4040 O O . LEU A 1 520 ? 45.107 31.232 -39.723 1.00 88.75 520 LEU A O 1
ATOM 4044 N N . ILE A 1 521 ? 45.441 29.017 -39.601 1.00 87.44 521 ILE A N 1
ATOM 4045 C CA . ILE A 1 521 ? 46.863 29.127 -39.261 1.00 87.44 521 ILE A CA 1
ATOM 4046 C C . ILE A 1 521 ? 47.653 29.817 -40.370 1.00 87.44 521 ILE A C 1
ATOM 4048 O O . ILE A 1 521 ? 48.470 30.684 -40.073 1.00 87.44 521 ILE A O 1
ATOM 4052 N N . VAL A 1 522 ? 47.375 29.533 -41.646 1.00 85.06 522 VAL A N 1
ATOM 4053 C CA . VAL A 1 522 ? 48.001 30.275 -42.751 1.00 85.06 522 VAL A CA 1
ATOM 4054 C C . VAL A 1 522 ? 47.648 31.758 -42.680 1.00 85.06 522 VAL A C 1
ATOM 4056 O O . VAL A 1 522 ? 48.537 32.585 -42.861 1.00 85.06 522 VAL A O 1
ATOM 4059 N N . VAL A 1 523 ? 46.395 32.136 -42.404 1.00 84.44 523 VAL A N 1
ATOM 4060 C CA . VAL A 1 523 ? 45.997 33.551 -42.269 1.00 84.44 523 VAL A CA 1
ATOM 4061 C C . VAL A 1 523 ? 46.799 34.234 -41.158 1.00 84.44 523 VAL A C 1
ATOM 4063 O O . VAL A 1 523 ? 47.434 35.254 -41.423 1.00 84.44 523 VAL A O 1
ATOM 4066 N N . PHE A 1 524 ? 46.853 33.633 -39.969 1.00 83.69 524 PHE A N 1
ATOM 4067 C CA . PHE A 1 524 ? 47.470 34.217 -38.773 1.00 83.69 524 PHE A CA 1
ATOM 4068 C C . PHE A 1 524 ? 48.966 33.912 -38.585 1.00 83.69 524 PHE A C 1
ATOM 4070 O O . PHE A 1 524 ? 49.555 34.360 -37.602 1.00 83.69 524 PHE A O 1
ATOM 4077 N N . ALA A 1 525 ? 49.607 33.207 -39.519 1.00 80.38 525 ALA A N 1
ATOM 4078 C CA . ALA A 1 525 ? 51.007 32.779 -39.423 1.00 80.38 525 ALA A CA 1
ATOM 4079 C C . ALA A 1 525 ? 51.988 33.918 -39.083 1.00 80.38 525 ALA A C 1
ATOM 4081 O O . ALA A 1 525 ? 52.883 33.744 -38.261 1.00 80.38 525 ALA A O 1
ATOM 4082 N N . GLU A 1 526 ? 51.786 35.103 -39.662 1.00 77.00 526 GLU A N 1
ATOM 4083 C CA . GLU A 1 526 ? 52.628 36.289 -39.431 1.00 77.00 526 GLU A CA 1
ATOM 4084 C C . GLU A 1 526 ? 52.471 36.861 -38.015 1.00 77.00 526 GLU A C 1
ATOM 4086 O O . GLU A 1 526 ? 53.407 37.450 -37.483 1.00 77.00 526 GLU A O 1
ATOM 4091 N N . ARG A 1 527 ? 51.303 36.659 -37.391 1.00 79.06 527 ARG A N 1
ATOM 4092 C CA . ARG A 1 527 ? 51.001 37.112 -36.028 1.00 79.06 527 ARG A CA 1
ATOM 4093 C C . ARG A 1 527 ? 51.526 36.137 -34.977 1.00 79.06 527 ARG A C 1
ATOM 4095 O O . ARG A 1 527 ? 52.013 36.577 -33.943 1.00 79.06 527 ARG A O 1
ATOM 4102 N N . PHE A 1 528 ? 51.425 34.833 -35.237 1.00 73.56 528 PHE A N 1
ATOM 4103 C CA . PHE A 1 528 ? 51.918 33.797 -34.323 1.00 73.56 528 PHE A CA 1
ATOM 4104 C C . PHE A 1 528 ? 53.438 33.631 -34.384 1.00 73.56 528 PHE A C 1
ATOM 4106 O O . PHE A 1 528 ? 54.076 33.369 -33.368 1.00 73.56 528 PHE A O 1
ATOM 4113 N N . SER A 1 529 ? 54.031 33.785 -35.568 1.00 71.62 529 SER A N 1
ATOM 4114 C CA . SER A 1 529 ? 55.470 33.667 -35.763 1.00 71.62 529 SER A CA 1
ATOM 4115 C C . SER A 1 529 ? 55.960 34.619 -36.860 1.00 71.62 529 SER A C 1
ATOM 4117 O O . SER A 1 529 ? 56.152 34.194 -38.011 1.00 71.62 529 SER A O 1
ATOM 4119 N N . PRO A 1 530 ? 56.230 35.891 -36.528 1.00 72.00 530 PRO A N 1
ATOM 4120 C CA . PRO A 1 530 ? 56.884 36.789 -37.465 1.00 72.00 530 PRO A CA 1
ATOM 4121 C C . PRO A 1 530 ? 58.295 36.273 -37.774 1.00 72.00 530 PRO A C 1
ATOM 4123 O O . PRO A 1 530 ? 59.022 35.826 -36.886 1.00 72.00 530 PRO A O 1
ATOM 4126 N N . VAL A 1 531 ? 58.664 36.299 -39.052 1.00 70.38 531 VAL A N 1
ATOM 4127 C CA . VAL A 1 531 ? 60.012 35.956 -39.521 1.00 70.38 531 VAL A CA 1
ATOM 4128 C C . VAL A 1 531 ? 60.791 37.258 -39.672 1.00 70.38 531 VAL A C 1
ATOM 4130 O O . VAL A 1 531 ? 60.301 38.186 -40.320 1.00 70.38 531 VAL A O 1
ATOM 4133 N N . HIS A 1 532 ? 61.994 37.343 -39.098 1.00 75.62 532 HIS A N 1
ATOM 4134 C CA . HIS A 1 532 ? 62.843 38.522 -39.254 1.00 75.62 532 HIS A CA 1
ATOM 4135 C C . HIS A 1 532 ? 63.317 38.626 -40.706 1.00 75.62 532 HIS A C 1
ATOM 4137 O O . HIS A 1 532 ? 64.092 37.808 -41.203 1.00 75.62 532 HIS A O 1
ATOM 4143 N N . SER A 1 533 ? 62.847 39.658 -41.402 1.00 69.81 533 SER A N 1
ATOM 4144 C CA . SER A 1 533 ? 63.163 39.903 -42.812 1.00 69.81 533 SER A CA 1
ATOM 4145 C C . SER A 1 533 ? 64.664 40.087 -43.059 1.00 69.81 533 SER A C 1
ATOM 4147 O O . SER A 1 533 ? 65.166 39.648 -44.091 1.00 69.81 533 SER A O 1
ATOM 4149 N N . MET A 1 534 ? 65.384 40.677 -42.099 1.00 75.81 534 MET A N 1
ATOM 4150 C CA . MET A 1 534 ? 66.834 40.880 -42.174 1.00 75.81 534 MET A CA 1
ATOM 4151 C C . MET A 1 534 ? 67.615 39.561 -42.143 1.00 75.81 534 MET A C 1
ATOM 4153 O O . MET A 1 534 ? 68.541 39.394 -42.930 1.00 75.81 534 MET A O 1
ATOM 4157 N N . GLU A 1 535 ? 67.213 38.599 -41.305 1.00 75.25 535 GLU A N 1
ATOM 4158 C CA . GLU A 1 535 ? 67.859 37.278 -41.222 1.00 75.25 535 GLU A CA 1
ATOM 4159 C C . GLU A 1 535 ? 67.674 36.493 -42.524 1.00 75.25 535 GLU A C 1
ATOM 4161 O O . GLU A 1 535 ? 68.611 35.882 -43.039 1.00 75.25 535 GLU A O 1
ATOM 4166 N N . LEU A 1 536 ? 66.473 36.564 -43.106 1.00 74.88 536 LEU A N 1
ATOM 4167 C CA . LEU A 1 536 ? 66.193 35.876 -44.360 1.00 74.88 536 LEU A CA 1
ATOM 4168 C C . LEU A 1 536 ? 66.944 36.492 -45.549 1.00 74.88 536 LEU A C 1
ATOM 4170 O O . LEU A 1 536 ? 67.455 35.761 -46.397 1.00 74.88 536 LEU A O 1
ATOM 4174 N N . MET A 1 537 ? 67.014 37.825 -45.617 1.00 75.81 537 MET A N 1
ATOM 4175 C CA . MET A 1 537 ? 67.763 38.541 -46.656 1.00 75.81 537 MET A CA 1
ATOM 4176 C C . MET A 1 537 ? 69.270 38.293 -46.535 1.00 75.81 537 MET A C 1
ATOM 4178 O O . MET A 1 537 ? 69.919 38.038 -47.549 1.00 75.81 537 MET A O 1
ATOM 4182 N N . ALA A 1 538 ? 69.814 38.288 -45.314 1.00 79.25 538 ALA A N 1
ATOM 4183 C CA . ALA A 1 538 ? 71.215 37.954 -45.064 1.00 79.25 538 ALA A CA 1
ATOM 4184 C C . ALA A 1 538 ? 71.539 36.536 -45.561 1.00 79.25 538 ALA A C 1
ATOM 4186 O O . ALA A 1 538 ? 72.479 36.348 -46.334 1.00 79.25 538 ALA A O 1
ATOM 4187 N N . ALA A 1 539 ? 70.700 35.556 -45.222 1.00 75.50 539 ALA A N 1
ATOM 4188 C CA . ALA A 1 539 ? 70.862 34.174 -45.662 1.00 75.50 539 ALA A CA 1
ATOM 4189 C C . ALA A 1 539 ? 70.800 34.011 -47.194 1.00 75.50 539 ALA A C 1
ATOM 4191 O O . ALA A 1 539 ? 71.589 33.264 -47.771 1.00 75.50 539 ALA A O 1
ATOM 4192 N N . GLN A 1 540 ? 69.909 34.744 -47.872 1.00 78.12 540 GLN A N 1
ATOM 4193 C CA . GLN A 1 540 ? 69.848 34.760 -49.339 1.00 78.12 540 GLN A CA 1
ATOM 4194 C C . GLN A 1 540 ? 71.083 35.420 -49.966 1.00 78.12 540 GLN A C 1
ATOM 4196 O O . GLN A 1 540 ? 71.585 34.931 -50.976 1.00 78.12 540 GLN A O 1
ATOM 4201 N N . SER A 1 541 ? 71.600 36.496 -49.363 1.00 81.31 541 SER A N 1
ATOM 4202 C CA . SER A 1 541 ? 72.808 37.185 -49.840 1.00 81.31 541 SER A CA 1
ATOM 4203 C C . SER A 1 541 ? 74.084 36.347 -49.678 1.00 81.31 541 SER A C 1
ATOM 4205 O O . SER A 1 541 ? 74.987 36.448 -50.502 1.00 81.31 541 SER A O 1
ATOM 4207 N N . LEU A 1 542 ? 74.114 35.449 -48.686 1.00 81.50 542 LEU A N 1
ATOM 4208 C CA . LEU A 1 542 ? 75.165 34.443 -48.491 1.00 81.50 542 LEU A CA 1
ATOM 4209 C C . LEU A 1 542 ? 75.093 33.276 -49.497 1.00 81.50 542 LEU A C 1
ATOM 4211 O O . LEU A 1 542 ? 75.913 32.364 -49.438 1.00 81.50 542 LEU A O 1
ATOM 4215 N N . GLY A 1 543 ? 74.124 33.281 -50.420 1.00 79.19 543 GLY A N 1
ATOM 4216 C CA . GLY A 1 543 ? 73.977 32.250 -51.451 1.00 79.19 543 GLY A CA 1
ATOM 4217 C C . GLY A 1 543 ? 73.373 30.935 -50.951 1.00 79.19 543 GLY A C 1
ATOM 4218 O O . GLY A 1 543 ? 73.412 29.936 -51.672 1.00 79.19 543 GLY A O 1
ATOM 4219 N N . LEU A 1 544 ? 72.798 30.910 -49.743 1.00 80.81 544 LEU A N 1
ATOM 4220 C CA . LEU A 1 544 ? 72.166 29.708 -49.202 1.00 80.81 544 LEU A CA 1
ATOM 4221 C C . LEU A 1 544 ? 70.938 29.323 -50.032 1.00 80.81 544 LEU A C 1
ATOM 4223 O O . LEU A 1 544 ? 70.091 30.148 -50.382 1.00 80.81 544 LEU A O 1
ATOM 4227 N N . SER A 1 545 ? 70.808 28.030 -50.327 1.00 77.00 545 SER A N 1
ATOM 4228 C CA . SER A 1 545 ? 69.636 27.522 -51.036 1.00 77.00 545 SER A CA 1
ATOM 4229 C C . SER A 1 545 ? 68.376 27.643 -50.169 1.00 77.00 545 SER A C 1
ATOM 4231 O O . SER A 1 545 ? 68.428 27.513 -48.947 1.00 77.00 545 SER A O 1
ATOM 4233 N N . ASN A 1 546 ? 67.195 27.782 -50.786 1.00 72.94 546 ASN A N 1
ATOM 4234 C CA . ASN A 1 546 ? 65.911 27.855 -50.063 1.00 72.94 546 ASN A CA 1
ATOM 4235 C C . ASN A 1 546 ? 65.685 26.688 -49.076 1.00 72.94 546 ASN A C 1
ATOM 4237 O O . ASN A 1 546 ? 64.954 26.835 -48.100 1.00 72.94 546 ASN A O 1
ATOM 4241 N N . ARG A 1 547 ? 66.308 25.523 -49.319 1.00 72.31 547 ARG A N 1
ATOM 4242 C CA . ARG A 1 547 ? 66.263 24.365 -48.411 1.00 72.31 547 ARG A CA 1
ATOM 4243 C C . ARG A 1 547 ? 67.161 24.547 -47.183 1.00 72.31 547 ARG A C 1
ATOM 4245 O O . ARG A 1 547 ? 66.759 24.133 -46.102 1.00 72.31 547 ARG A O 1
ATOM 4252 N N . GLN A 1 548 ? 68.335 25.156 -47.344 1.00 71.94 548 GLN A N 1
ATOM 4253 C CA . GLN A 1 548 ? 69.242 25.489 -46.238 1.00 71.94 548 GLN A CA 1
ATOM 4254 C C . GLN A 1 548 ? 68.649 26.603 -45.373 1.00 71.94 548 GLN A C 1
ATOM 4256 O O . GLN A 1 548 ? 68.550 26.434 -44.165 1.00 71.94 548 GLN A O 1
ATOM 4261 N N . ILE A 1 549 ? 68.079 27.647 -45.987 1.00 73.56 549 ILE A N 1
ATOM 4262 C CA . ILE A 1 549 ? 67.395 28.737 -45.267 1.00 73.56 549 ILE A CA 1
ATOM 4263 C C . ILE A 1 549 ? 66.252 28.193 -44.384 1.00 73.56 549 ILE A C 1
ATOM 4265 O O . ILE A 1 549 ? 66.123 28.573 -43.221 1.00 73.56 549 ILE A O 1
ATOM 4269 N N . MET A 1 550 ? 65.459 27.241 -44.893 1.00 72.06 550 MET A N 1
ATOM 4270 C CA . MET A 1 550 ? 64.400 26.564 -44.122 1.00 72.06 550 MET A CA 1
ATOM 4271 C C . MET A 1 550 ? 64.914 25.753 -42.935 1.00 72.06 550 MET A C 1
ATOM 4273 O O . MET A 1 550 ? 64.244 25.699 -41.909 1.00 72.06 550 MET A O 1
ATOM 4277 N N . ARG A 1 551 ? 66.083 25.119 -43.052 1.00 69.25 551 ARG A N 1
ATOM 4278 C CA . ARG A 1 551 ? 66.626 24.250 -41.999 1.00 69.25 551 ARG A CA 1
ATOM 4279 C C . ARG A 1 551 ? 67.455 24.994 -40.962 1.00 69.25 551 ARG A C 1
ATOM 4281 O O . ARG A 1 551 ? 67.469 24.568 -39.810 1.00 69.25 551 ARG A O 1
ATOM 4288 N N . GLU A 1 552 ? 68.151 26.046 -41.371 1.00 68.06 552 GLU A N 1
ATOM 4289 C CA . GLU A 1 552 ? 69.177 26.708 -40.560 1.00 68.06 552 GLU A CA 1
ATOM 4290 C C . GLU A 1 552 ? 68.671 28.019 -39.955 1.00 68.06 552 GLU A C 1
ATOM 4292 O O . GLU A 1 552 ? 68.967 28.304 -38.800 1.00 68.06 552 GLU A O 1
ATOM 4297 N N . VAL A 1 553 ? 67.846 28.773 -40.691 1.00 65.62 553 VAL A N 1
ATOM 4298 C CA . VAL A 1 553 ? 67.405 30.121 -40.290 1.00 65.62 553 VAL A CA 1
ATOM 4299 C C . VAL A 1 553 ? 65.980 30.110 -39.728 1.00 65.62 553 VAL A C 1
ATOM 4301 O O . VAL A 1 553 ? 65.687 30.777 -38.744 1.00 65.62 553 VAL A O 1
ATOM 4304 N N . ILE A 1 554 ? 65.077 29.325 -40.323 1.00 64.75 554 ILE A N 1
ATOM 4305 C CA . ILE A 1 554 ? 63.631 29.379 -40.016 1.00 64.75 554 ILE A CA 1
ATOM 4306 C C . ILE A 1 554 ? 63.219 28.429 -38.881 1.00 64.75 554 ILE A C 1
ATOM 4308 O O . ILE A 1 554 ? 62.204 28.657 -38.223 1.00 64.75 554 ILE A O 1
ATOM 4312 N N . ILE A 1 555 ? 64.015 27.389 -38.617 1.00 64.75 555 ILE A N 1
ATOM 4313 C CA . ILE A 1 555 ? 63.830 26.449 -37.502 1.00 64.75 555 ILE A CA 1
ATOM 4314 C C . ILE A 1 555 ? 64.917 26.743 -36.445 1.00 64.75 555 ILE A C 1
ATOM 4316 O O . ILE A 1 555 ? 65.930 26.030 -36.382 1.00 64.75 555 ILE A O 1
ATOM 4320 N N . PRO A 1 556 ? 64.775 27.814 -35.635 1.00 56.94 556 PRO A N 1
ATOM 4321 C CA . PRO A 1 556 ? 65.770 28.148 -34.627 1.00 56.94 556 PRO A CA 1
ATOM 4322 C C . PRO A 1 556 ? 65.797 27.078 -33.520 1.00 56.94 556 PRO A C 1
ATOM 4324 O O . PRO A 1 556 ? 64.758 26.504 -33.184 1.00 56.94 556 PRO A O 1
ATOM 4327 N N . PRO A 1 557 ? 66.965 26.807 -32.909 1.00 55.06 557 PRO A N 1
ATOM 4328 C CA . PRO A 1 557 ? 67.115 25.792 -31.860 1.00 55.06 557 PRO A CA 1
ATOM 4329 C C . PRO A 1 557 ? 66.346 26.107 -30.562 1.00 55.06 557 PRO A C 1
ATOM 4331 O O . PRO A 1 557 ? 66.238 25.243 -29.698 1.00 55.06 557 PRO A O 1
ATOM 4334 N N . SER A 1 558 ? 65.812 27.322 -30.423 1.00 55.19 558 SER A N 1
ATOM 4335 C CA . SER A 1 558 ? 65.153 27.846 -29.224 1.00 55.19 558 SER A CA 1
ATOM 4336 C C . SER A 1 558 ? 63.629 27.668 -29.186 1.00 55.19 558 SER A C 1
ATOM 4338 O O . SER A 1 558 ? 63.011 28.058 -28.197 1.00 55.19 558 SER A O 1
ATOM 4340 N N . ARG A 1 559 ? 62.997 27.087 -30.219 1.00 61.25 559 ARG A N 1
ATOM 4341 C CA . ARG A 1 559 ? 61.541 26.847 -30.228 1.00 61.25 559 ARG A CA 1
ATOM 4342 C C . ARG A 1 559 ? 61.197 25.366 -30.030 1.00 61.25 559 ARG A C 1
ATOM 4344 O O . ARG A 1 559 ? 61.804 24.522 -30.682 1.00 61.25 559 ARG A O 1
ATOM 4351 N N . PRO A 1 560 ? 60.225 25.026 -29.167 1.00 60.88 560 PRO A N 1
ATOM 4352 C CA . PRO A 1 560 ? 59.734 23.657 -29.054 1.00 60.88 560 PRO A CA 1
ATOM 4353 C C . PRO A 1 560 ? 58.868 23.307 -30.276 1.00 60.88 560 PRO A C 1
ATOM 4355 O O . PRO A 1 560 ? 57.916 24.021 -30.579 1.00 60.88 560 PRO A O 1
ATOM 4358 N N . GLY A 1 561 ? 59.203 22.222 -30.981 1.00 66.25 561 GLY A N 1
ATOM 4359 C CA . GLY A 1 561 ? 58.459 21.736 -32.149 1.00 66.25 561 GLY A CA 1
ATOM 4360 C C . GLY A 1 561 ? 58.980 20.386 -32.659 1.00 66.25 561 GLY A C 1
ATOM 4361 O O . GLY A 1 561 ? 60.164 20.068 -32.491 1.00 66.25 561 GLY A O 1
ATOM 4362 N N . LEU A 1 562 ? 58.117 19.574 -33.280 1.00 64.19 562 LEU A N 1
ATOM 4363 C CA . LEU A 1 562 ? 58.487 18.262 -33.835 1.00 64.19 562 LEU A CA 1
ATOM 4364 C C . LEU A 1 562 ? 59.516 18.395 -34.963 1.00 64.19 562 LEU A C 1
ATOM 4366 O O . LEU A 1 562 ? 60.409 17.554 -35.108 1.00 64.19 562 LEU A O 1
ATOM 4370 N N . LEU A 1 563 ? 59.447 19.483 -35.733 1.00 68.56 563 LEU A N 1
ATOM 4371 C CA . LEU A 1 563 ? 60.379 19.731 -36.831 1.00 68.56 563 LEU A CA 1
ATOM 4372 C C . LEU A 1 563 ? 61.803 20.007 -36.344 1.00 68.56 563 LEU A C 1
ATOM 4374 O O . LEU A 1 563 ? 62.761 19.652 -37.030 1.00 68.56 563 LEU A O 1
ATOM 4378 N N . VAL A 1 564 ? 61.966 20.570 -35.144 1.00 68.25 564 VAL A N 1
ATOM 4379 C CA . VAL A 1 564 ? 63.285 20.759 -34.522 1.00 68.25 564 VAL A CA 1
ATOM 4380 C C . VAL A 1 564 ? 63.905 19.409 -34.183 1.00 68.25 564 VAL A C 1
ATOM 4382 O O . VAL A 1 564 ? 65.072 19.179 -34.496 1.00 68.25 564 VAL A O 1
ATOM 4385 N N . MET A 1 565 ? 63.126 18.500 -33.590 1.00 64.44 565 MET A N 1
ATOM 4386 C CA . MET A 1 565 ? 63.595 17.166 -33.205 1.00 64.44 565 MET A CA 1
ATOM 4387 C C . MET A 1 565 ? 64.057 16.356 -34.426 1.00 64.44 565 MET A C 1
ATOM 4389 O O . MET A 1 565 ? 65.129 15.753 -34.391 1.00 64.44 565 MET A O 1
ATOM 4393 N N . LEU A 1 566 ? 63.310 16.423 -35.532 1.00 66.25 566 LEU A N 1
ATOM 4394 C CA . LEU A 1 566 ? 63.664 15.770 -36.799 1.00 66.25 566 LEU A CA 1
ATOM 4395 C C . LEU A 1 566 ? 64.875 16.415 -37.497 1.00 66.25 566 LEU A C 1
ATOM 4397 O O . LEU A 1 566 ? 65.619 15.735 -38.206 1.00 66.25 566 LEU A O 1
ATOM 4401 N N . ASN A 1 567 ? 65.092 17.719 -37.305 1.00 69.00 567 ASN A N 1
ATOM 4402 C CA . ASN A 1 567 ? 66.160 18.469 -37.969 1.00 69.00 567 ASN A CA 1
ATOM 4403 C C . ASN A 1 567 ? 67.493 18.469 -37.188 1.00 69.00 567 ASN A C 1
ATOM 4405 O O . ASN A 1 567 ? 68.506 18.904 -37.731 1.00 69.00 567 ASN A O 1
ATOM 4409 N N . ARG A 1 568 ? 67.543 17.939 -35.951 1.00 65.81 568 ARG A N 1
ATOM 4410 C CA . ARG A 1 568 ? 68.779 17.852 -35.136 1.00 65.81 568 ARG A CA 1
ATOM 4411 C C . ARG A 1 568 ? 69.923 17.084 -35.813 1.00 65.81 568 ARG A C 1
ATOM 4413 O O . ARG A 1 568 ? 71.076 17.431 -35.604 1.00 65.81 568 ARG A O 1
ATOM 4420 N N . PHE A 1 569 ? 69.623 16.087 -36.646 1.00 60.66 569 PHE A N 1
ATOM 4421 C CA . PHE A 1 569 ? 70.630 15.194 -37.245 1.00 60.66 569 PHE A CA 1
ATOM 4422 C C . PHE A 1 569 ? 71.176 15.647 -38.609 1.00 60.66 569 PHE A C 1
ATOM 4424 O O . PHE A 1 569 ? 72.005 14.955 -39.193 1.00 60.66 569 PHE A O 1
ATOM 4431 N N . LYS A 1 570 ? 70.681 16.759 -39.168 1.00 62.25 570 LYS A N 1
ATOM 4432 C CA . LYS A 1 570 ? 71.008 17.192 -40.543 1.00 62.25 570 LYS A CA 1
ATOM 4433 C C . LYS A 1 570 ? 71.494 18.640 -40.637 1.00 62.25 570 LYS A C 1
ATOM 4435 O O . LYS A 1 570 ? 71.539 19.182 -41.742 1.00 62.25 570 LYS A O 1
ATOM 4440 N N . LYS A 1 571 ? 71.838 19.261 -39.506 1.00 58.91 571 LYS A N 1
ATOM 4441 C CA . LYS A 1 571 ? 72.460 20.590 -39.485 1.00 58.91 571 LYS A CA 1
ATOM 4442 C C . LYS A 1 571 ? 73.926 20.480 -39.899 1.00 58.91 571 LYS A C 1
ATOM 4444 O O . LYS A 1 571 ? 74.622 19.579 -39.442 1.00 58.91 571 LYS A O 1
ATOM 4449 N N . GLN A 1 572 ? 74.356 21.364 -40.795 1.00 57.44 572 GLN A N 1
ATOM 4450 C CA . GLN A 1 572 ? 75.754 21.480 -41.226 1.00 57.44 572 GLN A CA 1
ATOM 4451 C C . GLN A 1 572 ? 76.466 22.677 -40.574 1.00 57.44 572 GLN A C 1
ATOM 4453 O O . GLN A 1 572 ? 77.692 22.719 -40.605 1.00 57.44 572 GLN A O 1
ATOM 4458 N N . PHE A 1 573 ? 75.702 23.583 -39.950 1.00 48.75 573 PHE A N 1
ATOM 4459 C CA . PHE A 1 573 ? 76.158 24.746 -39.191 1.00 48.75 573 PHE A CA 1
ATOM 4460 C C . PHE A 1 573 ? 75.460 24.824 -37.832 1.00 48.75 573 PHE A C 1
ATOM 4462 O O . PHE A 1 573 ? 74.241 24.509 -37.767 1.00 48.75 573 PHE A O 1
#

Sequence (573 aa):
MVEPSVLIRGVHPSVRDELRDQLEELADVRFVVKDGVNLVVVVGGEDMVNAVTKDVEEILQQYQIVELRFPMGFEVDTQEVGEKALAILRSREGLGRGNYRNVTSAEYGEDLDAFLKTLVEMRDFLSSYASKVRITPASGVQLMVGERIVLDDQLIVEITGVFGGLVEGMIVEGSPVQSTDTLVQRGFRYLGEGELGEFVGDVEIENERYRLAYAVDESLRLLAELEE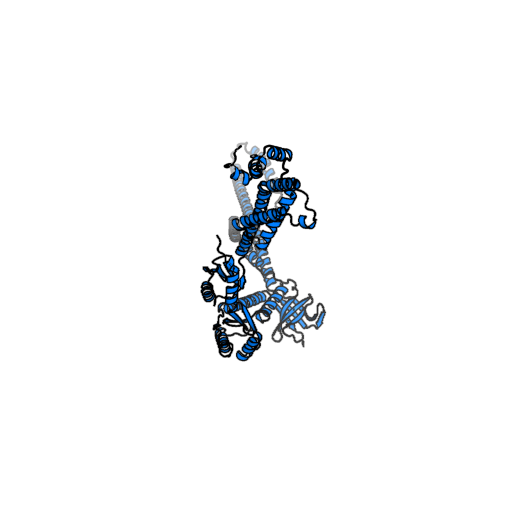LSIQASTAVDNAEAVLTTFQEALMQLEVLQVQMRQLNEGITSGETTSSGEQFLVSLLLNGVFQTLAQGVIHSGEESLESLQYLDIEEMRNSLNGISAQIANVQEIDVTAIMEQIGFVRDTLPDLNDAEIGQSIRLINTYLGGQVIPGERVQLLVQGSGVDEKALEKLFQEELQNPYMHTYFTSVGMVSPDARGEIFRILKEVRSIVAGMLSIIFTIIVLVLDHATIFSTLKYVRALKKPVRKRWMRLFNPLFLLGGTLGALILTSVYYLSRSQIPFFGGPVVVGLGFALGVLIVVFAERFSPVHSMELMAAQSLGLSNRQIMREVIIPPSRPGLLVMLNRFKKQF

Secondary structure (DSSP, 8-state):
-PPPEEEEES--GGGHHHHHHHHHTSTTEEEEEEETTEEEEEES-GGGHHHHHHHHHHHHHTEEEEEEEPPTT----HHHHHHHHHHHHHHSTTTTTSEEEE---HHHHHHHHHHHHHHHHHHHHHHHHS-EEEEEE-TT----TT-EEEETTS-EEEEEEEETTEEEEEEEES-----SSPEEEEEEEEEETTEEEEEEEEEEEE-HHHHHHHHHHHHHHHHHHHHHHHHHHHHHHHHHHHHHHHHHHHHHHHHHHHHHHHHHHHHHHT----TTHHHHHHHHHHHHHHHHHHHHSSS--S--TTTTTS--HHHHHHHHHHHHHHHHHHHTS-HHHHHHHHHHHHHTS----HHHHHHHHHHHHHHHTTSSS---EEEEEEESS---HHHHHHHHHHHTT-TT-EEEEEES-EEEE-HHHHHHHHHHHHHHHHHHHHHHHHHHHHIIIIIHHHHHHHHHHHHTS---S-GGGGTT-HHHHHHHHHHHHHHHHHHHHTT---TT--HHHHHHHHHHHHHHHHHHHHHHS---HHHHHHHHHTT--HHHHHHHTSS-TTS--HHHHHHTTS---